Protein AF-A0A3M1PI63-F1 (afdb_monomer)

Sequence (394 aa):
MALLLRDILVPVEQSRLDPARLVAETLGIAPKMVRNAVIQRRSIDARRKPRLYYVLAVSFETDREERLLRRYKKLSRFERPASPETVRLVHTPSVVVVGMGPAGLFAALELARGGAAVTLLERGRPVEQRIGDVDRFWRGDGLDPVSNVQFGEGGAGTFSDGKLTTRINHPDIRRILQTLVDCGAPRDILIDAKPHIGSDRLRAVLIRFRRLLQSLDVDMRFESCLTGFEIQNGRVTAAVVNDRDILPCQALVLAPGHSARDTYAMLKDKGVRLEAKPFAVGLRVAHPASLVNRIQYGSAVPAVGAADYRLAWNDPDSGRGVYSFCMCPGGEIINASSEPEHLVVNGMSRRRRNAPWSNSALVVSVGPKDFGPDVLSGVAFQRRLEHLAWRLGG

pLDDT: mean 94.71, std 5.36, range [64.69, 98.88]

Foldseek 3Di:
DKKKFWFQWDWLVPPDDDQLVSVCVVQVHDSVQWAPKDWQAWEWDLPPPLTIIITTIIITDGPCVVVSVVVDVRMDHDDDQDQDDQAADPDAFEEEEEAQAPVSLVVLLSSLVNRHAYAYEFQAEQLVVLVVQAVCVQVPVDHDLSRYCQGDHNGVCQFAQAWLDDPDDDSCSQVSQVLLVVLPADPCQSHYNTDTRFNVRSSSSRVSSVVSSVVSVHRYYYSWHFQAFDDDPNFTQFTQTPNDDTGGGRYYHDPSDPVPLSVVVRCVVVVNDFAADKDKDADKDKDFQVVQCCVRNNPCDVSPAGDWDKDWDQDPVVRWIKIWARKQALWDKGFGDSDPLFTDIDIHGGPRSNHRMIMTGTIIIDGCVRQHGDRCSVVVVRRVVRNVVSVVVD

Mean predicted aligned error: 4.55 Å

Secondary structure (DSSP, 8-state):
-EEEEEEEEEETT-----HHHHHHHHHT--GGG-EEEEEEEEEEE-SSTT--EEEEEEEEE-TTHHHHHHH-TTEEE-PPPPPPPPPPPSS--EEEEE--SHHHHHHHHHHHHTT-EEEEE-SS--HHHHHHHHHHHHHTS---SSSSSSSSTTGGGTTS--B---S---THHHHHHHHHHHTT--GGGGTBSS-B--HHHHHHHHHHHHHHHHTTT-EEESS--EEEEEEETTEEEEEEETTTEEEE-SEEEE---TT-HHHHHHHHHTT-------EEEEEEEEEEHHHHHHHHHTT-HHHH-S-----EEE-TTT--EEEEEEEETT-EEEE---STT---EEEE--TT--SSEEEEEEEEEE-HHHH-SSTTHHHHHHHHHHHHHHHHH-

Radius of gyration: 24.18 Å; Cα contacts (8 Å, |Δi|>4): 817; chains: 1; bounding box: 71×44×67 Å

Nearest PDB structures (foldseek):
  3nlc-assembly1_A  TM=9.304E-01  e=1.081E-41  Vibrio parahaemolyticus
  2i0z-assembly1_A  TM=5.947E-01  e=6.802E-07  Bacillus cereus
  7xqa-assembly1_A  TM=4.150E-01  e=3.825E-07  Streptomyces luteocolor
  7xx0-assembly1_A  TM=4.176E-01  e=5.403E-07  Streptomyces luteocolor
  7xyl-assembly2_G  TM=4.038E-01  e=4.816E-07  Streptomyces luteocolor

Solvent-accessible surface area (backbone atoms only — not comparable to full-atom values): 21106 Å² total; per-residue (Å²): 114,43,30,29,42,51,74,46,76,40,57,47,82,58,87,74,87,54,50,33,54,54,50,16,65,74,69,74,48,63,46,92,54,44,38,82,45,39,72,57,31,40,41,78,45,55,84,59,70,65,52,45,27,35,37,30,27,34,34,29,30,45,97,55,53,75,66,47,49,77,72,33,88,57,42,43,80,45,77,80,80,69,77,77,80,80,65,72,55,95,58,65,52,38,32,38,30,33,21,38,18,70,66,21,50,51,50,51,48,55,40,32,74,15,46,34,48,35,37,41,26,16,46,8,33,56,53,78,59,29,50,57,42,37,55,37,32,77,74,65,75,49,82,48,71,48,27,31,47,49,39,19,49,36,17,58,54,34,68,14,32,42,71,69,72,73,92,72,93,55,74,58,56,62,57,55,50,47,53,42,34,77,22,68,38,64,73,58,49,70,22,37,71,74,20,58,50,6,23,73,49,40,55,58,23,46,59,39,43,52,51,53,39,49,77,55,68,39,45,73,40,61,67,33,34,72,64,49,67,41,71,56,97,92,35,51,48,26,41,24,31,74,81,72,48,77,44,78,21,65,40,77,46,87,32,63,62,94,78,43,58,68,52,54,49,47,39,50,76,72,66,49,92,75,73,68,71,68,49,70,50,75,45,78,47,75,45,52,26,68,58,49,19,39,75,56,39,44,86,50,34,87,64,75,53,58,42,78,78,81,52,73,49,70,39,84,86,81,70,44,54,36,33,54,39,74,62,19,31,10,20,46,80,39,83,42,39,57,52,87,76,35,42,38,77,49,50,21,12,46,64,78,22,73,41,73,27,21,33,28,33,45,28,35,74,47,39,53,92,77,45,40,84,54,60,58,22,61,56,54,46,49,51,53,53,19,30,49,48,29,67,73,70,109

Structure (mmCIF, N/CA/C/O backbone):
data_AF-A0A3M1PI63-F1
#
_entry.id   AF-A0A3M1PI63-F1
#
loop_
_atom_site.group_PDB
_atom_site.id
_atom_site.type_symbol
_atom_site.label_atom_id
_atom_site.label_alt_id
_atom_site.label_comp_id
_atom_site.label_asym_id
_atom_site.label_entity_id
_atom_site.label_seq_id
_atom_site.pdbx_PDB_ins_code
_atom_site.Cartn_x
_atom_site.Cartn_y
_atom_site.Cartn_z
_atom_site.occupancy
_atom_site.B_iso_or_equiv
_atom_site.auth_seq_id
_atom_site.auth_comp_id
_atom_site.auth_asym_id
_atom_site.auth_atom_id
_atom_site.pdbx_PDB_model_num
ATOM 1 N N . MET A 1 1 ? 37.199 4.409 -5.037 1.00 80.25 1 MET A N 1
ATOM 2 C CA . MET A 1 1 ? 35.845 4.377 -4.434 1.00 80.25 1 MET A CA 1
ATOM 3 C C . MET A 1 1 ? 34.847 3.960 -5.510 1.00 80.25 1 MET A C 1
ATOM 5 O O . MET A 1 1 ? 35.238 3.845 -6.670 1.00 80.25 1 MET A O 1
ATOM 9 N N . ALA A 1 2 ? 33.586 3.689 -5.165 1.00 92.31 2 ALA A N 1
ATOM 10 C CA . ALA A 1 2 ? 32.569 3.472 -6.192 1.00 92.31 2 ALA A CA 1
ATOM 11 C C . ALA A 1 2 ? 32.187 4.809 -6.852 1.00 92.31 2 ALA A C 1
ATOM 13 O O . ALA A 1 2 ? 32.121 5.850 -6.198 1.00 92.31 2 ALA A O 1
ATOM 14 N N . LEU A 1 3 ? 31.913 4.777 -8.150 1.00 96.06 3 LEU A N 1
ATOM 15 C CA . LEU A 1 3 ? 31.399 5.882 -8.953 1.00 96.06 3 LEU A CA 1
ATOM 16 C C . LEU A 1 3 ? 29.972 5.587 -9.382 1.00 96.06 3 LEU A C 1
ATOM 18 O O . LEU A 1 3 ? 29.599 4.426 -9.497 1.00 96.06 3 LEU A O 1
ATOM 22 N N . LEU A 1 4 ? 29.184 6.624 -9.652 1.00 96.69 4 LEU A N 1
ATOM 23 C CA . LEU A 1 4 ? 27.836 6.531 -10.197 1.00 96.69 4 LEU A CA 1
ATOM 24 C C . LEU A 1 4 ? 27.779 7.257 -11.539 1.00 96.69 4 LEU A C 1
ATOM 26 O O . LEU A 1 4 ? 27.908 8.481 -11.600 1.00 96.69 4 LEU A O 1
ATOM 30 N N . LEU A 1 5 ? 27.541 6.497 -12.605 1.00 96.44 5 LEU A N 1
ATOM 31 C CA . LEU A 1 5 ? 27.260 7.024 -13.934 1.00 96.44 5 LEU A CA 1
ATOM 32 C C . LEU A 1 5 ? 25.745 7.113 -14.130 1.00 96.44 5 LEU A C 1
ATOM 34 O O . LEU A 1 5 ? 25.041 6.108 -14.009 1.00 96.44 5 LEU A O 1
ATOM 38 N N . ARG A 1 6 ? 25.241 8.317 -14.410 1.00 95.25 6 ARG A N 1
ATOM 39 C CA . ARG A 1 6 ? 23.812 8.583 -14.640 1.00 95.25 6 ARG A CA 1
ATOM 40 C C . ARG A 1 6 ? 23.497 8.765 -16.126 1.00 95.25 6 ARG A C 1
ATOM 42 O O . ARG A 1 6 ? 24.371 9.103 -16.921 1.00 95.25 6 ARG A O 1
ATOM 49 N N . ASP A 1 7 ? 22.218 8.606 -16.458 1.00 93.25 7 ASP A N 1
ATOM 50 C CA . ASP A 1 7 ? 21.634 8.804 -17.790 1.00 93.25 7 ASP A CA 1
ATOM 51 C C . ASP A 1 7 ? 22.226 7.922 -18.899 1.00 93.25 7 ASP A C 1
ATOM 53 O O . ASP A 1 7 ? 22.370 8.367 -20.041 1.00 93.25 7 ASP A O 1
ATOM 57 N N . ILE A 1 8 ? 22.560 6.670 -18.584 1.00 94.69 8 ILE A N 1
ATOM 58 C CA . ILE A 1 8 ? 22.913 5.698 -19.622 1.00 94.69 8 ILE A CA 1
ATOM 59 C C . ILE A 1 8 ? 21.624 5.340 -20.370 1.00 94.69 8 ILE A C 1
ATOM 61 O O . ILE A 1 8 ? 20.688 4.811 -19.766 1.00 94.69 8 ILE A O 1
ATOM 65 N N . LEU A 1 9 ? 21.566 5.661 -21.663 1.00 93.50 9 LEU A N 1
ATOM 66 C CA . LEU A 1 9 ? 20.417 5.387 -22.525 1.00 93.50 9 LEU A CA 1
ATOM 67 C C . LEU A 1 9 ? 20.594 4.042 -23.223 1.00 93.50 9 LEU A C 1
ATOM 69 O O . LEU A 1 9 ? 21.561 3.852 -23.956 1.00 93.50 9 LEU A O 1
ATOM 73 N N . VAL A 1 10 ? 19.635 3.140 -23.036 1.00 92.38 10 VAL A N 1
ATOM 74 C CA . VAL A 1 10 ? 19.640 1.812 -23.661 1.00 92.38 10 VAL A CA 1
ATOM 75 C C . VAL A 1 10 ? 18.301 1.585 -24.358 1.00 92.38 10 VAL A C 1
ATOM 77 O O . VAL A 1 10 ? 17.275 1.740 -23.696 1.00 92.38 10 VAL A O 1
ATOM 80 N N . PRO A 1 11 ? 18.260 1.248 -25.661 1.00 90.94 11 PRO A N 1
ATOM 81 C CA . PRO A 1 11 ? 17.014 0.873 -26.329 1.00 90.94 11 PRO A CA 1
ATOM 82 C C . PRO A 1 11 ? 16.305 -0.260 -25.578 1.00 90.94 11 PRO A C 1
ATOM 84 O O . PRO A 1 11 ? 16.951 -1.209 -25.134 1.00 90.94 11 PRO A O 1
ATOM 87 N N . VAL A 1 12 ? 14.986 -0.167 -25.408 1.00 88.31 12 VAL A N 1
ATOM 88 C CA . VAL A 1 12 ? 14.226 -1.147 -24.603 1.00 88.31 12 VAL A CA 1
ATOM 89 C C . VAL A 1 12 ? 14.152 -2.528 -25.254 1.00 88.31 12 VAL A C 1
ATOM 91 O O . VAL A 1 12 ? 13.913 -3.519 -24.573 1.00 88.31 12 VAL A O 1
ATOM 94 N N . GLU A 1 13 ? 14.387 -2.605 -26.564 1.00 84.19 13 GLU A N 1
ATOM 95 C CA . GLU A 1 13 ? 14.456 -3.845 -27.335 1.00 84.19 13 GLU A CA 1
ATOM 96 C C . GLU A 1 13 ? 15.710 -4.667 -26.993 1.00 84.19 13 GLU A C 1
ATOM 98 O O . GLU A 1 13 ? 15.777 -5.863 -27.284 1.00 84.19 13 GLU A O 1
ATOM 103 N N . GLN A 1 14 ? 16.708 -4.050 -26.351 1.00 83.00 14 GLN A N 1
ATOM 104 C CA . GLN A 1 14 ? 17.903 -4.745 -25.900 1.00 83.00 14 GLN A CA 1
ATOM 105 C C . GLN A 1 14 ? 17.577 -5.635 -24.690 1.00 83.00 14 GLN A C 1
ATOM 107 O O . GLN A 1 14 ? 17.473 -5.180 -23.552 1.00 83.00 14 GLN A O 1
ATOM 112 N N . SER A 1 15 ? 17.467 -6.941 -24.939 1.00 64.69 15 SER A N 1
ATOM 113 C CA . SER A 1 15 ? 17.026 -7.942 -23.958 1.00 64.69 15 SER A CA 1
ATOM 114 C C . SER A 1 15 ? 17.997 -8.192 -22.797 1.00 64.69 15 SER A C 1
ATOM 116 O O . SER A 1 15 ? 17.578 -8.664 -21.740 1.00 64.69 15 SER A O 1
ATOM 118 N N . ARG A 1 16 ? 19.293 -7.885 -22.961 1.00 78.38 16 ARG A N 1
ATOM 119 C CA . ARG A 1 16 ? 20.322 -8.066 -21.924 1.00 78.38 16 ARG A CA 1
ATOM 120 C C . ARG A 1 16 ? 20.987 -6.741 -21.570 1.00 78.38 16 ARG A C 1
ATOM 122 O O . ARG A 1 16 ? 21.674 -6.132 -22.391 1.00 78.38 16 ARG A O 1
ATOM 129 N N . LEU A 1 17 ? 20.805 -6.337 -20.314 1.00 85.50 17 LEU A N 1
ATOM 130 C CA . LEU A 1 17 ? 21.472 -5.189 -19.709 1.00 85.50 17 LEU A CA 1
ATOM 131 C C . LEU A 1 17 ? 22.700 -5.684 -18.935 1.00 85.50 17 LEU A C 1
ATOM 133 O O . LEU A 1 17 ? 22.574 -6.125 -17.796 1.00 85.50 17 LEU A O 1
ATOM 137 N N . ASP A 1 18 ? 23.878 -5.630 -19.556 1.00 93.00 18 ASP A N 1
ATOM 138 C CA . ASP A 1 18 ? 25.156 -5.854 -18.871 1.00 93.00 18 ASP A CA 1
ATOM 139 C C . ASP A 1 18 ? 25.683 -4.504 -18.349 1.00 93.00 18 ASP A C 1
ATOM 141 O O . ASP A 1 18 ? 26.147 -3.681 -19.145 1.00 93.00 18 ASP A O 1
ATOM 145 N N . PRO A 1 19 ? 25.609 -4.230 -17.032 1.00 94.38 19 PRO A N 1
ATOM 146 C CA . PRO A 1 19 ? 25.984 -2.929 -16.490 1.00 94.38 19 PRO A CA 1
ATOM 147 C C . PRO A 1 19 ? 27.469 -2.605 -16.688 1.00 94.38 19 PRO A C 1
ATOM 149 O O . PRO A 1 19 ? 27.799 -1.438 -16.891 1.00 94.38 19 PRO A O 1
ATOM 152 N N . ALA A 1 20 ? 28.363 -3.600 -16.662 1.00 95.25 20 ALA A N 1
ATOM 153 C CA . ALA A 1 20 ? 29.794 -3.361 -16.827 1.00 95.25 20 ALA A CA 1
ATOM 154 C C . ALA A 1 20 ? 30.108 -2.947 -18.267 1.00 95.25 20 ALA A C 1
ATOM 156 O O . ALA A 1 20 ? 30.807 -1.957 -18.498 1.00 95.25 20 ALA A O 1
ATOM 157 N N . ARG A 1 21 ? 29.519 -3.657 -19.234 1.00 94.81 21 ARG A N 1
ATOM 158 C CA . ARG A 1 21 ? 29.643 -3.335 -20.658 1.00 94.81 21 ARG A CA 1
ATOM 159 C C . ARG A 1 21 ? 29.050 -1.967 -20.991 1.00 94.81 21 ARG A C 1
ATOM 161 O O . ARG A 1 21 ? 29.712 -1.174 -21.651 1.00 94.81 21 ARG A O 1
ATOM 168 N N . LEU A 1 22 ? 27.856 -1.664 -20.481 1.00 95.06 22 LEU A N 1
ATOM 169 C CA . LEU A 1 22 ? 27.188 -0.379 -20.710 1.00 95.06 22 LEU A CA 1
ATOM 170 C C . LEU A 1 22 ? 28.012 0.806 -20.185 1.00 95.06 22 LEU A C 1
ATOM 172 O O . LEU A 1 22 ? 28.138 1.829 -20.861 1.00 95.06 22 LEU A O 1
ATOM 176 N N . VAL A 1 23 ? 28.609 0.667 -18.997 1.00 96.06 23 VAL A N 1
ATOM 177 C CA . VAL A 1 23 ? 29.525 1.677 -18.444 1.00 96.06 23 VAL A CA 1
ATOM 178 C C . VAL A 1 23 ? 30.777 1.807 -19.312 1.00 96.06 23 VAL A C 1
ATOM 180 O O . VAL A 1 23 ? 31.176 2.925 -19.637 1.00 96.06 23 VAL A O 1
ATOM 183 N N . ALA A 1 24 ? 31.386 0.687 -19.706 1.00 95.19 24 ALA A N 1
ATOM 184 C CA . ALA A 1 24 ? 32.606 0.672 -20.508 1.00 95.19 24 ALA A CA 1
ATOM 185 C C . ALA A 1 24 ? 32.419 1.361 -21.869 1.00 95.19 24 ALA A C 1
ATOM 187 O O . ALA A 1 24 ? 33.223 2.220 -22.234 1.00 95.19 24 ALA A O 1
ATOM 188 N N . GLU A 1 25 ? 31.325 1.049 -22.569 1.00 94.12 25 GLU A N 1
ATOM 189 C CA . GLU A 1 25 ? 30.942 1.671 -23.842 1.00 94.12 25 GLU A CA 1
ATOM 190 C C . GLU A 1 25 ? 30.675 3.173 -23.670 1.00 94.12 25 GLU A C 1
ATOM 192 O O . GLU A 1 25 ? 31.210 3.984 -24.424 1.00 94.12 25 GLU A O 1
ATOM 197 N N . THR A 1 26 ? 29.931 3.566 -22.628 1.00 93.81 26 THR A N 1
ATOM 198 C CA . THR A 1 26 ? 29.605 4.981 -22.371 1.00 93.81 26 THR A CA 1
ATOM 199 C C . THR A 1 26 ? 30.845 5.818 -22.040 1.00 93.81 26 THR A C 1
ATOM 201 O O . THR A 1 26 ? 30.933 6.983 -22.426 1.00 93.81 26 THR A O 1
ATOM 204 N N . LEU A 1 27 ? 31.811 5.245 -21.316 1.00 94.00 27 LEU A N 1
ATOM 205 C CA . LEU A 1 27 ? 33.027 5.944 -20.890 1.00 94.00 27 LEU A CA 1
ATOM 206 C C . LEU A 1 27 ? 34.208 5.772 -21.858 1.00 94.00 27 LEU A C 1
ATOM 208 O O . LEU A 1 27 ? 35.242 6.424 -21.667 1.00 94.00 27 LEU A O 1
ATOM 212 N N . GLY A 1 28 ? 34.078 4.927 -22.885 1.00 93.50 28 GLY A N 1
ATOM 213 C CA . GLY A 1 28 ? 35.149 4.617 -23.832 1.00 93.50 28 GLY A CA 1
ATOM 214 C C . GLY A 1 28 ? 36.367 3.974 -23.160 1.00 93.50 28 GLY A C 1
ATOM 215 O O . GLY A 1 28 ? 37.502 4.373 -23.427 1.00 93.50 28 GLY A O 1
ATOM 216 N N . ILE A 1 29 ? 36.137 3.034 -22.239 1.00 94.12 29 ILE A N 1
ATOM 217 C CA . ILE A 1 29 ? 37.184 2.279 -21.530 1.00 94.12 29 ILE A CA 1
ATOM 218 C C . ILE A 1 29 ? 37.020 0.776 -21.763 1.00 94.12 29 ILE A C 1
ATOM 220 O O . ILE A 1 29 ? 35.964 0.311 -22.178 1.00 94.12 29 ILE A O 1
ATOM 224 N N . ALA A 1 30 ? 38.064 -0.007 -21.486 1.00 93.25 30 ALA A N 1
ATOM 225 C CA . ALA A 1 30 ? 37.981 -1.458 -21.624 1.00 93.25 30 ALA A CA 1
ATOM 226 C C . ALA A 1 30 ? 37.051 -2.064 -20.547 1.00 93.25 30 ALA A C 1
ATOM 228 O O . ALA A 1 30 ? 37.196 -1.697 -19.378 1.00 93.25 30 ALA A O 1
ATOM 229 N N . PRO A 1 31 ? 36.178 -3.042 -20.875 1.00 91.12 31 PRO A N 1
ATOM 230 C CA . PRO A 1 31 ? 35.266 -3.669 -19.907 1.00 91.12 31 PRO A CA 1
ATOM 231 C C . PRO A 1 31 ? 35.950 -4.212 -18.647 1.00 91.12 31 PRO A C 1
ATOM 233 O O . PRO A 1 31 ? 35.437 -4.041 -17.549 1.00 91.12 31 PRO A O 1
ATOM 236 N N . LYS A 1 32 ? 37.167 -4.762 -18.776 1.00 93.44 32 LYS A N 1
ATOM 237 C CA . LYS A 1 32 ? 37.982 -5.252 -17.646 1.00 93.44 32 LYS A CA 1
ATOM 238 C C . LYS A 1 32 ? 38.333 -4.189 -16.595 1.00 93.44 32 LYS A C 1
ATOM 240 O O . LYS A 1 32 ? 38.772 -4.525 -15.502 1.00 93.44 32 LYS A O 1
ATOM 245 N N . MET A 1 33 ? 38.193 -2.908 -16.936 1.00 93.69 33 MET A N 1
ATOM 246 C CA . MET A 1 33 ? 38.457 -1.786 -16.033 1.00 93.69 33 MET A CA 1
ATOM 247 C C . MET A 1 33 ? 37.228 -1.370 -15.219 1.00 93.69 33 MET A C 1
ATOM 249 O O . MET A 1 33 ? 37.335 -0.456 -14.400 1.00 93.69 33 MET A O 1
ATOM 253 N N . VAL A 1 34 ? 36.075 -1.995 -15.470 1.00 96.44 34 VAL A N 1
ATOM 254 C CA . VAL A 1 34 ? 34.822 -1.766 -14.757 1.00 96.44 34 VAL A CA 1
ATOM 255 C C . VAL A 1 34 ? 34.576 -2.964 -13.846 1.00 96.44 34 VAL A C 1
ATOM 257 O O . VAL A 1 34 ? 34.303 -4.067 -14.311 1.00 96.44 34 VAL A O 1
ATOM 260 N N . ARG A 1 35 ? 34.677 -2.748 -12.536 1.00 96.00 35 ARG A N 1
ATOM 261 C CA . ARG A 1 35 ? 34.429 -3.764 -11.504 1.00 96.00 35 ARG A CA 1
ATOM 262 C C . ARG A 1 35 ? 33.145 -3.432 -10.748 1.00 96.00 35 ARG A C 1
ATOM 264 O O . ARG A 1 35 ? 32.729 -2.276 -10.722 1.00 96.00 35 ARG A O 1
ATOM 271 N N . ASN A 1 36 ? 32.514 -4.437 -10.140 1.00 95.25 36 ASN A N 1
ATOM 272 C CA . ASN A 1 36 ? 31.363 -4.265 -9.239 1.00 95.25 36 ASN A CA 1
ATOM 273 C C . ASN A 1 36 ? 30.229 -3.386 -9.815 1.00 95.25 36 ASN A C 1
ATOM 275 O O . ASN A 1 36 ? 29.639 -2.564 -9.114 1.00 95.25 36 ASN A O 1
ATOM 279 N N . ALA A 1 37 ? 29.937 -3.542 -11.112 1.00 96.12 37 ALA A N 1
ATOM 280 C CA . ALA A 1 37 ? 28.918 -2.751 -11.790 1.00 96.12 37 ALA A CA 1
ATOM 281 C C . ALA A 1 37 ? 27.503 -3.187 -11.374 1.00 96.12 37 ALA A C 1
ATOM 283 O O . ALA A 1 37 ? 27.119 -4.341 -11.556 1.00 96.12 37 ALA A O 1
ATOM 284 N N . VAL A 1 38 ? 26.709 -2.257 -10.844 1.00 95.12 38 VAL A N 1
ATOM 285 C CA . VAL A 1 38 ? 25.356 -2.511 -10.332 1.00 95.12 38 VAL A CA 1
ATOM 286 C C . VAL A 1 38 ? 24.407 -1.419 -10.807 1.00 95.12 38 VAL A C 1
ATOM 288 O O . VAL A 1 38 ? 24.658 -0.231 -10.608 1.00 95.12 38 VAL A O 1
ATOM 291 N N . ILE A 1 39 ? 23.281 -1.811 -11.405 1.00 95.56 39 ILE A N 1
ATOM 292 C CA . ILE A 1 39 ? 22.201 -0.878 -11.744 1.00 95.56 39 ILE A CA 1
ATOM 293 C C . ILE A 1 39 ? 21.574 -0.383 -10.437 1.00 95.56 39 ILE A C 1
ATOM 295 O O . ILE A 1 39 ? 21.008 -1.164 -9.681 1.00 95.56 39 ILE A O 1
ATOM 299 N N . GLN A 1 40 ? 21.682 0.916 -10.172 1.00 94.56 40 GLN A N 1
ATOM 300 C CA . GLN A 1 40 ? 21.099 1.579 -9.003 1.00 94.56 40 GLN A CA 1
ATOM 301 C C . GLN A 1 40 ? 19.702 2.130 -9.285 1.00 94.56 40 GLN A C 1
ATOM 303 O O . GLN A 1 40 ? 18.896 2.265 -8.369 1.00 94.56 40 GLN A O 1
ATOM 308 N N . ARG A 1 41 ? 19.412 2.479 -10.543 1.00 94.69 41 ARG A N 1
ATOM 309 C CA . ARG A 1 41 ? 18.101 2.986 -10.955 1.00 94.69 41 ARG A CA 1
ATOM 310 C C . ARG A 1 41 ? 17.812 2.646 -12.412 1.00 94.69 41 ARG A C 1
ATOM 312 O O . ARG A 1 41 ? 18.713 2.741 -13.243 1.00 94.69 41 ARG A O 1
ATOM 319 N N . ARG A 1 42 ? 16.556 2.325 -12.717 1.00 94.31 42 ARG A N 1
ATOM 320 C CA . ARG A 1 42 ? 16.012 2.110 -14.060 1.00 94.31 42 ARG A CA 1
ATOM 321 C C . ARG A 1 42 ? 14.699 2.876 -14.221 1.00 94.31 42 ARG A C 1
ATOM 323 O O . ARG A 1 42 ? 13.775 2.733 -13.423 1.00 94.31 42 ARG A O 1
ATOM 330 N N . SER A 1 43 ? 14.600 3.687 -15.267 1.00 93.81 43 SER A N 1
ATOM 331 C CA . SER A 1 43 ? 13.353 4.334 -15.697 1.00 93.81 43 SER A CA 1
ATOM 332 C C . SER A 1 43 ? 13.166 4.208 -17.203 1.00 93.81 43 SER A C 1
ATOM 334 O O . SER A 1 43 ? 14.111 3.865 -17.903 1.00 93.81 43 SER A O 1
ATOM 336 N N . ILE A 1 44 ? 11.968 4.502 -17.702 1.00 91.31 44 ILE A N 1
ATOM 337 C CA . ILE A 1 44 ? 11.665 4.516 -19.137 1.00 91.31 44 ILE A CA 1
ATOM 338 C C . ILE A 1 44 ? 11.518 5.969 -19.592 1.00 91.31 44 ILE A C 1
ATOM 340 O O . ILE A 1 44 ? 10.761 6.731 -18.989 1.00 91.31 44 ILE A O 1
ATOM 344 N N . ASP A 1 45 ? 12.223 6.342 -20.658 1.00 90.69 45 ASP A N 1
ATOM 345 C CA . ASP A 1 45 ? 11.994 7.576 -21.406 1.00 90.69 45 ASP A CA 1
ATOM 346 C C . ASP A 1 45 ? 11.140 7.275 -22.641 1.00 90.69 45 ASP A C 1
ATOM 348 O O . ASP A 1 45 ? 11.592 6.630 -23.589 1.00 90.69 45 ASP A O 1
ATOM 352 N N . ALA A 1 46 ? 9.897 7.759 -22.609 1.00 87.56 46 ALA A N 1
ATOM 353 C CA . ALA A 1 46 ? 8.915 7.602 -23.679 1.00 87.56 46 ALA A CA 1
ATOM 354 C C . ALA A 1 46 ? 8.679 8.885 -24.496 1.00 87.56 46 ALA A C 1
ATOM 356 O O . ALA A 1 46 ? 7.694 8.989 -25.227 1.00 87.56 46 ALA A O 1
ATOM 357 N N . ARG A 1 47 ? 9.562 9.888 -24.380 1.00 85.62 47 ARG A N 1
ATOM 358 C CA . ARG A 1 47 ? 9.409 11.178 -25.081 1.00 85.62 47 ARG A CA 1
ATOM 359 C C . ARG A 1 47 ? 9.868 11.132 -26.540 1.00 85.62 47 ARG A C 1
ATOM 361 O O . ARG A 1 47 ? 9.438 11.963 -27.328 1.00 85.62 47 ARG A O 1
ATOM 368 N N . ARG A 1 48 ? 10.724 10.174 -26.915 1.00 81.19 48 ARG A N 1
ATOM 369 C CA . ARG A 1 48 ? 11.368 10.075 -28.244 1.00 81.19 48 ARG A CA 1
ATOM 370 C C . ARG A 1 48 ? 10.714 9.028 -29.156 1.00 81.19 48 ARG A C 1
ATOM 372 O O . ARG A 1 48 ? 11.398 8.222 -29.784 1.00 81.19 48 ARG A O 1
ATOM 379 N N . LYS A 1 49 ? 9.381 9.031 -29.212 1.00 78.31 49 LYS A N 1
ATOM 380 C CA . LYS A 1 49 ? 8.591 8.055 -29.984 1.00 78.31 49 LYS A CA 1
ATOM 381 C C . LYS A 1 49 ? 9.017 8.034 -31.467 1.00 78.31 49 LYS A C 1
ATOM 383 O O . LYS A 1 49 ? 9.317 9.097 -32.007 1.00 78.31 49 LYS A O 1
ATOM 388 N N . PRO A 1 50 ? 9.043 6.858 -32.129 1.00 76.38 50 PRO A N 1
ATOM 389 C CA . PRO A 1 50 ? 8.574 5.553 -31.645 1.00 76.38 50 PRO A CA 1
ATOM 390 C C . PRO A 1 50 ? 9.590 4.786 -30.780 1.00 76.38 50 PRO A C 1
ATOM 392 O O . PRO A 1 50 ? 9.256 3.721 -30.272 1.00 76.38 50 PRO A O 1
ATOM 395 N N . ARG A 1 51 ? 10.814 5.302 -30.602 1.00 85.44 51 ARG A N 1
ATOM 396 C CA . ARG A 1 51 ? 11.865 4.622 -29.832 1.00 85.44 51 ARG A CA 1
ATOM 397 C C . ARG A 1 51 ? 11.712 4.901 -28.340 1.00 85.44 51 ARG A C 1
ATOM 399 O O . ARG A 1 51 ? 11.552 6.049 -27.923 1.00 85.44 51 ARG A O 1
ATOM 406 N N . LEU A 1 52 ? 11.810 3.854 -27.531 1.00 89.31 52 LEU A N 1
ATOM 407 C CA . LEU A 1 52 ? 11.843 3.968 -26.077 1.00 89.31 52 LEU A CA 1
ATOM 408 C C . LEU A 1 52 ? 13.239 3.632 -25.572 1.00 89.31 52 LEU A C 1
ATOM 410 O O . LEU A 1 52 ? 13.929 2.777 -26.126 1.00 89.31 52 LEU A O 1
ATOM 414 N N . TYR A 1 53 ? 13.632 4.288 -24.488 1.00 91.38 53 TYR A N 1
ATOM 415 C CA . TYR A 1 53 ? 14.915 4.035 -23.849 1.00 91.38 53 TYR A CA 1
ATOM 416 C C . TYR A 1 53 ? 14.712 3.699 -22.381 1.00 91.38 53 TYR A C 1
ATOM 418 O O . TYR A 1 53 ? 13.984 4.394 -21.670 1.00 91.38 53 TYR A O 1
ATOM 426 N N . TYR A 1 54 ? 15.416 2.682 -21.897 1.00 92.81 54 TYR A N 1
ATOM 427 C CA . TYR A 1 54 ? 15.778 2.643 -20.495 1.00 92.81 54 TYR A CA 1
ATOM 428 C C . TYR A 1 54 ? 16.785 3.755 -20.213 1.00 92.81 54 TYR A C 1
ATOM 430 O O . TYR A 1 54 ? 17.756 3.940 -20.945 1.00 92.81 54 TYR A O 1
ATOM 438 N N . VAL A 1 55 ? 16.550 4.480 -19.128 1.00 94.94 55 VAL A N 1
ATOM 439 C CA . VAL A 1 55 ? 17.498 5.421 -18.538 1.00 94.94 55 VAL A CA 1
ATOM 440 C C . VAL A 1 55 ? 18.021 4.773 -17.267 1.00 94.94 55 VAL A C 1
ATOM 442 O O . VAL A 1 55 ? 17.254 4.551 -16.323 1.00 94.94 55 VAL A O 1
ATOM 445 N N . LEU A 1 56 ? 19.306 4.427 -17.266 1.00 95.94 56 LEU A N 1
ATOM 446 C CA . LEU A 1 56 ? 19.951 3.714 -16.170 1.00 95.94 56 LEU A CA 1
ATOM 447 C C . LEU A 1 56 ? 20.893 4.633 -15.390 1.00 95.94 56 LEU A C 1
ATOM 449 O O . LEU A 1 56 ? 21.576 5.490 -15.956 1.00 95.94 56 LEU A O 1
ATOM 453 N N . ALA A 1 57 ? 20.957 4.404 -14.082 1.00 96.12 57 ALA A N 1
ATOM 454 C CA . ALA A 1 57 ? 22.053 4.856 -13.239 1.00 96.12 57 ALA A CA 1
ATOM 455 C C . ALA A 1 57 ? 22.812 3.622 -12.748 1.00 96.12 57 ALA A C 1
ATOM 457 O O . ALA A 1 57 ? 22.194 2.719 -12.180 1.00 96.12 57 ALA A O 1
ATOM 458 N N . VAL A 1 58 ? 24.123 3.567 -12.973 1.00 96.88 58 VAL A N 1
ATOM 459 C CA . VAL A 1 58 ? 24.958 2.396 -12.671 1.00 96.88 58 VAL A CA 1
ATOM 460 C C . VAL A 1 58 ? 26.101 2.810 -11.760 1.00 96.88 58 VAL A C 1
ATOM 462 O O . VAL A 1 58 ? 26.853 3.730 -12.087 1.00 96.88 58 VAL A O 1
ATOM 465 N N . SER A 1 59 ? 26.224 2.141 -10.614 1.00 96.50 59 SER A N 1
ATOM 466 C CA . SER A 1 59 ? 27.406 2.265 -9.765 1.00 96.50 59 SER A CA 1
ATOM 467 C C . SER A 1 59 ? 28.474 1.274 -10.204 1.00 96.50 59 SER A C 1
ATOM 469 O O . SER A 1 59 ? 28.119 0.155 -10.560 1.00 96.50 59 SER A O 1
ATOM 471 N N . PHE A 1 60 ? 29.751 1.630 -10.139 1.00 96.88 60 PHE A N 1
ATOM 472 C CA . PHE A 1 60 ? 30.860 0.740 -10.493 1.00 96.88 60 PHE A CA 1
ATOM 473 C C . PHE A 1 60 ? 32.172 1.198 -9.849 1.00 96.88 60 PHE A C 1
ATOM 475 O O . PHE A 1 60 ? 32.268 2.308 -9.333 1.00 96.88 60 PHE A O 1
ATOM 482 N N . GLU A 1 61 ? 33.201 0.367 -9.920 1.00 96.44 61 GLU A N 1
ATOM 483 C CA . GLU A 1 61 ? 34.551 0.655 -9.441 1.00 96.44 61 GLU A CA 1
ATOM 484 C C . GLU A 1 61 ? 35.559 0.609 -10.589 1.00 96.44 61 GLU A C 1
ATOM 486 O O . GLU A 1 61 ? 35.415 -0.166 -11.538 1.00 96.44 61 GLU A O 1
ATOM 491 N N . THR A 1 62 ? 36.597 1.442 -10.510 1.00 94.94 62 THR A N 1
ATOM 492 C CA . THR A 1 62 ? 37.656 1.512 -11.521 1.00 94.94 62 THR A CA 1
ATOM 493 C C . THR A 1 62 ? 38.922 2.157 -10.958 1.00 94.94 62 THR A C 1
ATOM 495 O O . THR A 1 62 ? 38.843 3.037 -10.105 1.00 94.94 62 THR A O 1
ATOM 498 N N . ASP A 1 63 ? 40.087 1.784 -11.491 1.00 93.50 63 ASP A N 1
ATOM 499 C CA . ASP A 1 63 ? 41.383 2.376 -11.115 1.00 93.50 63 ASP A CA 1
ATOM 500 C C . ASP A 1 63 ? 41.633 3.749 -11.770 1.00 93.50 63 ASP A C 1
ATOM 502 O O . ASP A 1 63 ? 42.666 4.377 -11.556 1.00 93.50 63 ASP A O 1
ATOM 506 N N . ARG A 1 64 ? 40.706 4.238 -12.610 1.00 90.19 64 ARG A N 1
ATOM 507 C CA . ARG A 1 64 ? 40.825 5.529 -13.321 1.00 90.19 64 ARG A CA 1
ATOM 508 C C . ARG A 1 64 ? 39.838 6.591 -12.847 1.00 90.19 64 ARG A C 1
ATOM 510 O O . ARG A 1 64 ? 39.438 7.446 -13.636 1.00 90.19 64 ARG A O 1
ATOM 517 N N . GLU A 1 65 ? 39.472 6.539 -11.572 1.00 91.50 65 GLU A N 1
ATOM 518 C CA . GLU A 1 65 ? 38.480 7.418 -10.945 1.00 91.50 65 GLU A CA 1
ATOM 519 C C . GLU A 1 65 ? 38.712 8.907 -11.254 1.00 91.50 65 GLU A C 1
ATOM 521 O O . GLU A 1 65 ? 37.897 9.522 -11.943 1.00 91.50 65 GLU A O 1
ATOM 526 N N . GLU A 1 66 ? 39.851 9.467 -10.843 1.00 91.88 66 GLU A N 1
ATOM 527 C CA . GLU A 1 66 ? 40.150 10.901 -10.993 1.00 91.88 66 GLU A CA 1
ATOM 528 C C . GLU A 1 66 ? 40.145 11.362 -12.457 1.00 91.88 66 GLU A C 1
ATOM 530 O O . GLU A 1 66 ? 39.619 12.423 -12.804 1.00 91.88 66 GLU A O 1
ATOM 535 N N . ARG A 1 67 ? 40.684 10.532 -13.358 1.00 91.94 67 ARG A N 1
ATOM 536 C CA . ARG A 1 67 ? 40.713 10.830 -14.797 1.00 91.94 67 ARG A CA 1
ATOM 537 C C . ARG A 1 67 ? 39.303 10.878 -15.385 1.00 91.94 67 ARG A C 1
ATOM 539 O O . ARG A 1 67 ? 39.020 11.736 -16.220 1.00 91.94 67 ARG A O 1
ATOM 546 N N . LEU A 1 68 ? 38.439 9.944 -14.995 1.00 92.50 68 LEU A N 1
ATOM 547 C CA . LEU A 1 68 ? 37.076 9.859 -15.514 1.00 92.50 68 LEU A CA 1
ATOM 548 C C . LEU A 1 68 ? 36.185 10.964 -14.941 1.00 92.50 68 LEU A C 1
ATOM 550 O O . LEU A 1 68 ? 35.420 11.550 -15.704 1.00 92.50 68 LEU A O 1
ATOM 554 N N . LEU A 1 69 ? 36.334 11.305 -13.656 1.00 92.88 69 LEU A N 1
ATOM 555 C CA . LEU A 1 69 ? 35.595 12.399 -13.014 1.00 92.88 69 LEU A CA 1
ATOM 556 C C . LEU A 1 69 ? 35.870 13.754 -13.682 1.00 92.88 69 LEU A C 1
ATOM 558 O O . LEU A 1 69 ? 34.941 14.524 -13.906 1.00 92.88 69 LEU A O 1
ATOM 562 N N . ARG A 1 70 ? 37.120 14.023 -14.088 1.00 91.62 70 ARG A N 1
ATOM 563 C CA . ARG A 1 70 ? 37.468 15.248 -14.836 1.00 91.62 70 ARG A CA 1
ATOM 564 C C . ARG A 1 70 ? 36.875 15.284 -16.246 1.00 91.62 70 ARG A C 1
ATOM 566 O O . ARG A 1 70 ? 36.567 16.357 -16.755 1.00 91.62 70 ARG A O 1
ATOM 573 N N . ARG A 1 71 ? 36.739 14.122 -16.895 1.00 91.56 71 ARG A N 1
ATOM 574 C CA . ARG A 1 71 ? 36.290 14.011 -18.294 1.00 91.56 71 ARG A CA 1
ATOM 575 C C . ARG A 1 71 ? 34.766 13.982 -18.439 1.00 91.56 71 ARG A C 1
ATOM 577 O O . ARG A 1 71 ? 34.249 14.493 -19.429 1.00 91.56 71 ARG A O 1
ATOM 584 N N . TYR A 1 72 ? 34.047 13.379 -17.494 1.00 89.94 72 TYR A N 1
ATOM 585 C CA . TYR A 1 72 ? 32.622 13.074 -17.636 1.00 89.94 72 TYR A CA 1
ATOM 586 C C . TYR A 1 72 ? 31.768 13.761 -16.568 1.00 89.94 72 TYR A C 1
ATOM 588 O O . TYR A 1 72 ? 31.664 13.294 -15.441 1.00 89.94 72 TYR A O 1
ATOM 596 N N . LYS A 1 73 ? 31.042 14.817 -16.962 1.00 86.62 73 LYS A N 1
ATOM 597 C CA . LYS A 1 73 ? 30.174 15.605 -16.060 1.00 86.62 73 LYS A CA 1
ATOM 598 C C . LYS A 1 73 ? 29.023 14.817 -15.414 1.00 86.62 73 LYS A C 1
ATOM 600 O O . LYS A 1 73 ? 28.506 15.229 -14.385 1.00 86.62 73 LYS A O 1
ATOM 605 N N . LYS A 1 74 ? 28.588 13.708 -16.025 1.00 87.81 74 LYS A N 1
ATOM 606 C CA . LYS A 1 74 ? 27.495 12.851 -15.516 1.00 87.81 74 LYS A CA 1
ATOM 607 C C . LYS A 1 74 ? 27.957 11.781 -14.522 1.00 87.81 74 LYS A C 1
ATOM 609 O O . LYS A 1 74 ? 27.139 10.992 -14.043 1.00 87.81 74 LYS A O 1
ATOM 614 N N . LEU A 1 75 ? 29.258 11.731 -14.253 1.00 94.50 75 LEU A N 1
ATOM 615 C CA . LEU A 1 75 ? 29.882 10.818 -13.314 1.00 94.50 75 LEU A CA 1
ATOM 616 C C . LEU A 1 75 ? 30.042 11.526 -11.967 1.00 94.50 75 LEU A C 1
ATOM 618 O O . LEU A 1 75 ? 30.514 12.657 -11.913 1.00 94.50 75 LEU A O 1
ATOM 622 N N . SER A 1 76 ? 29.665 10.868 -10.877 1.00 94.62 76 SER A N 1
ATOM 623 C CA . SER A 1 76 ? 29.946 11.346 -9.520 1.00 94.62 76 SER A CA 1
ATOM 624 C C . SER A 1 76 ? 30.518 10.219 -8.675 1.00 94.62 76 SER A C 1
ATOM 626 O O . SER A 1 76 ? 30.366 9.050 -9.027 1.00 94.62 76 SER A O 1
ATOM 628 N N . ARG A 1 77 ? 31.119 10.540 -7.528 1.00 94.12 77 ARG A N 1
ATOM 629 C CA . ARG A 1 77 ? 31.356 9.519 -6.501 1.00 94.12 77 ARG A CA 1
ATOM 630 C C . ARG A 1 77 ? 30.014 8.946 -6.036 1.00 94.12 77 ARG A C 1
ATOM 632 O O . ARG A 1 77 ? 28.994 9.645 -6.045 1.00 94.12 77 ARG A O 1
ATOM 639 N N . PHE A 1 78 ? 29.998 7.652 -5.740 1.00 91.81 78 PHE A N 1
ATOM 640 C CA . PHE A 1 78 ? 28.832 6.943 -5.234 1.00 91.81 78 PHE A CA 1
ATOM 641 C C . PHE A 1 78 ? 29.024 6.653 -3.755 1.00 91.81 78 PHE A C 1
ATOM 643 O O . PHE A 1 78 ? 29.866 5.840 -3.375 1.00 91.81 78 PHE A O 1
ATOM 650 N N . GLU A 1 79 ? 28.195 7.285 -2.939 1.00 86.12 79 GLU A N 1
ATOM 651 C CA . GLU A 1 79 ? 28.083 6.967 -1.525 1.00 86.12 79 GLU A CA 1
ATOM 652 C C . GLU A 1 79 ? 26.861 6.083 -1.332 1.00 86.12 79 GLU A C 1
ATOM 654 O O . GLU A 1 79 ? 25.738 6.432 -1.714 1.00 86.12 79 GLU A O 1
ATOM 659 N N . ARG A 1 80 ? 27.084 4.895 -0.768 1.00 79.75 80 ARG A N 1
ATOM 660 C CA . ARG A 1 80 ? 25.981 4.021 -0.392 1.00 79.75 80 ARG A CA 1
ATOM 661 C C . ARG A 1 80 ? 25.259 4.690 0.780 1.00 79.75 80 ARG A C 1
ATOM 663 O O . ARG A 1 80 ? 25.921 4.956 1.781 1.00 79.75 80 ARG A O 1
ATOM 670 N N . PRO A 1 81 ? 23.939 4.937 0.693 1.00 75.00 81 PRO A N 1
ATOM 671 C CA . PRO A 1 81 ? 23.205 5.504 1.814 1.00 75.00 81 PRO A CA 1
ATOM 672 C C . PRO A 1 81 ? 23.429 4.648 3.058 1.00 75.00 81 PRO A C 1
ATOM 674 O O . PRO A 1 81 ? 23.271 3.421 2.989 1.00 75.00 81 PRO A O 1
ATOM 677 N N . ALA A 1 82 ? 23.812 5.286 4.165 1.00 76.50 82 ALA A N 1
ATOM 678 C CA . ALA A 1 82 ? 23.889 4.611 5.448 1.00 76.50 82 ALA A CA 1
ATOM 679 C C . ALA A 1 82 ? 22.517 4.006 5.768 1.00 76.50 82 ALA A C 1
ATOM 681 O O . ALA A 1 82 ? 21.477 4.620 5.512 1.00 76.50 82 ALA A O 1
ATOM 682 N N . SER A 1 83 ? 22.514 2.776 6.277 1.00 76.00 83 SER A N 1
ATOM 683 C CA . SER A 1 83 ? 21.276 2.209 6.803 1.00 76.00 83 SER A CA 1
ATOM 684 C C . SER A 1 83 ? 20.978 2.919 8.119 1.00 76.00 83 SER A C 1
ATOM 686 O O . SER A 1 83 ? 21.896 3.025 8.932 1.00 76.00 83 SER A O 1
ATOM 688 N N . PRO A 1 84 ? 19.752 3.421 8.331 1.00 80.50 84 PRO A N 1
ATOM 689 C CA . PRO A 1 84 ? 19.392 4.034 9.601 1.00 80.50 84 PRO A CA 1
ATOM 690 C C . PRO A 1 84 ? 19.652 3.065 10.749 1.00 80.50 84 PRO A C 1
ATOM 692 O O . PRO A 1 84 ? 19.345 1.872 10.643 1.00 80.50 84 PRO A O 1
ATOM 695 N N . GLU A 1 85 ? 20.259 3.575 11.817 1.00 84.06 85 GLU A N 1
ATOM 696 C CA . GLU A 1 85 ? 20.533 2.772 13.000 1.00 84.06 85 GLU A CA 1
ATOM 697 C C . GLU A 1 85 ? 19.223 2.336 13.654 1.00 84.06 85 GLU A C 1
ATOM 699 O O . GLU A 1 85 ? 18.235 3.071 13.696 1.00 84.06 85 GLU A O 1
ATOM 704 N N . THR A 1 86 ? 19.215 1.106 14.159 1.00 84.00 86 THR A N 1
ATOM 705 C CA . THR A 1 86 ? 18.101 0.622 14.972 1.00 84.00 86 THR A CA 1
ATOM 706 C C . THR A 1 86 ? 18.272 1.171 16.379 1.00 84.00 86 THR A C 1
ATOM 708 O O . THR A 1 86 ? 19.266 0.874 17.041 1.00 84.00 86 THR A O 1
ATOM 711 N N . VAL A 1 87 ? 17.297 1.950 16.843 1.00 87.94 87 VAL A N 1
ATOM 712 C CA . VAL A 1 87 ? 17.269 2.440 18.224 1.00 87.94 87 VAL A CA 1
ATOM 713 C C . VAL A 1 87 ? 17.051 1.250 19.156 1.00 87.94 87 VAL A C 1
ATOM 715 O O . VAL A 1 87 ? 16.030 0.574 19.053 1.00 87.94 87 VAL A O 1
ATOM 718 N N . ARG A 1 88 ? 17.998 0.991 20.064 1.00 92.75 88 ARG A N 1
ATOM 719 C CA . ARG A 1 88 ? 17.837 -0.022 21.115 1.00 92.75 88 ARG A CA 1
ATOM 720 C C . ARG A 1 88 ? 17.269 0.605 22.378 1.00 92.75 88 ARG A C 1
ATOM 722 O O . ARG A 1 88 ? 17.778 1.616 22.858 1.00 92.75 88 ARG A O 1
ATOM 729 N N . LEU A 1 89 ? 16.219 -0.005 22.908 1.00 90.75 89 LEU A N 1
ATOM 730 C CA . LEU A 1 89 ? 15.576 0.423 24.139 1.00 90.75 89 LEU A CA 1
ATOM 731 C C . LEU A 1 89 ? 16.360 -0.101 25.348 1.00 90.75 89 LEU A C 1
ATOM 733 O O . LEU A 1 89 ? 16.862 -1.222 25.342 1.00 90.75 89 LEU A O 1
ATOM 737 N N . VAL A 1 90 ? 16.463 0.726 26.391 1.00 88.94 90 VAL A N 1
ATOM 738 C CA . VAL A 1 90 ? 17.126 0.363 27.660 1.00 88.94 90 VAL A CA 1
ATOM 739 C C . VAL A 1 90 ? 16.273 -0.616 28.475 1.00 88.94 90 VAL A C 1
ATOM 741 O O . VAL A 1 90 ? 16.799 -1.453 29.199 1.00 88.94 90 VAL A O 1
ATOM 744 N N . HIS A 1 91 ? 14.952 -0.511 28.337 1.00 91.00 91 HIS A N 1
ATOM 745 C CA . HIS A 1 91 ? 13.962 -1.373 28.976 1.00 91.00 91 HIS A CA 1
ATOM 746 C C . HIS A 1 91 ? 13.114 -2.044 27.893 1.00 91.00 91 HIS A C 1
ATOM 748 O O . HIS A 1 91 ? 13.086 -1.571 26.757 1.00 91.00 91 HIS A O 1
ATOM 754 N N . THR A 1 92 ? 12.381 -3.094 28.255 1.00 93.75 92 THR A N 1
ATOM 755 C CA . THR A 1 92 ? 11.476 -3.824 27.353 1.00 93.75 92 THR A CA 1
ATOM 756 C C . THR A 1 92 ? 10.035 -3.380 27.617 1.00 93.75 92 THR A C 1
ATOM 758 O O . THR A 1 92 ? 9.350 -4.005 28.429 1.00 93.75 92 THR A O 1
ATOM 761 N N . PRO A 1 93 ? 9.552 -2.276 27.014 1.00 95.31 93 PRO A N 1
ATOM 762 C CA . PRO A 1 93 ? 8.172 -1.860 27.206 1.00 95.31 93 PRO A CA 1
ATOM 763 C C . PRO A 1 93 ? 7.213 -2.835 26.524 1.00 95.31 93 PRO A C 1
ATOM 765 O O . PRO A 1 93 ? 7.512 -3.350 25.443 1.00 95.31 93 PRO A O 1
ATOM 768 N N . SER A 1 94 ? 6.041 -3.038 27.123 1.00 97.50 94 SER A N 1
ATOM 769 C CA . SER A 1 94 ? 4.929 -3.732 26.473 1.00 97.50 94 SER A CA 1
ATOM 770 C C . SER A 1 94 ? 4.177 -2.764 25.562 1.00 97.50 94 SER A C 1
ATOM 772 O O . SER A 1 94 ? 3.640 -1.745 26.010 1.00 97.50 94 SER A O 1
ATOM 774 N N . VAL A 1 95 ? 4.156 -3.060 24.264 1.00 98.38 95 VAL A N 1
ATOM 775 C CA . VAL A 1 95 ? 3.559 -2.197 23.242 1.00 98.38 95 VAL A CA 1
ATOM 776 C C . VAL A 1 95 ? 2.527 -2.980 22.450 1.00 98.38 95 VAL A C 1
ATOM 778 O O . VAL A 1 95 ? 2.822 -4.036 21.896 1.00 98.38 95 VAL A O 1
ATOM 781 N N . VAL A 1 96 ? 1.322 -2.427 22.350 1.00 98.81 96 VAL A N 1
ATOM 782 C CA . VAL A 1 96 ? 0.279 -2.963 21.476 1.00 98.81 96 VAL A CA 1
ATOM 783 C C . VAL A 1 96 ? 0.273 -2.167 20.178 1.00 98.81 96 VAL A C 1
ATOM 785 O O . VAL A 1 96 ? 0.195 -0.939 20.184 1.00 98.81 96 VAL A O 1
ATOM 788 N N . VAL A 1 97 ? 0.348 -2.860 19.048 1.00 98.88 97 VAL A N 1
ATOM 789 C CA . VAL A 1 97 ? 0.218 -2.282 17.708 1.00 98.88 97 VAL A CA 1
ATOM 790 C C . VAL A 1 97 ? -1.107 -2.747 17.117 1.00 98.88 97 VAL A C 1
ATOM 792 O O . VAL A 1 97 ? -1.390 -3.941 17.090 1.00 98.88 97 VAL A O 1
ATOM 795 N N . VAL A 1 98 ? -1.931 -1.814 16.646 1.00 98.81 98 VAL A N 1
ATOM 796 C CA . VAL A 1 98 ? -3.287 -2.094 16.154 1.00 98.81 98 VAL A CA 1
ATOM 797 C C . VAL A 1 98 ? -3.348 -1.917 14.643 1.00 98.81 98 VAL A C 1
ATOM 799 O O . VAL A 1 98 ? -3.198 -0.803 14.144 1.00 98.81 98 VAL A O 1
ATOM 802 N N . GLY A 1 99 ? -3.622 -3.012 13.938 1.00 98.62 99 GLY A N 1
ATOM 803 C CA . GLY A 1 99 ? -3.740 -3.114 12.486 1.00 98.62 99 GLY A CA 1
ATOM 804 C C . GLY A 1 99 ? -2.496 -3.724 11.840 1.00 98.62 99 GLY A C 1
ATOM 805 O O . GLY A 1 99 ? -1.390 -3.210 11.985 1.00 98.62 99 GLY A O 1
ATOM 806 N N . MET A 1 100 ? -2.673 -4.774 11.037 1.00 98.38 100 MET A N 1
ATOM 807 C CA . MET A 1 100 ? -1.609 -5.446 10.273 1.00 98.38 100 MET A CA 1
ATOM 808 C C . MET A 1 100 ? -1.503 -4.929 8.829 1.00 98.38 100 MET A C 1
ATOM 810 O O . MET A 1 100 ? -1.133 -5.659 7.908 1.00 98.38 100 MET A O 1
ATOM 814 N N . GLY A 1 101 ? -1.809 -3.647 8.610 1.00 98.38 101 GLY A N 1
ATOM 815 C CA . GLY A 1 101 ? -1.457 -2.939 7.377 1.00 98.38 101 GLY A CA 1
ATOM 816 C C . GLY A 1 101 ? 0.043 -2.612 7.296 1.00 98.38 101 GLY A C 1
ATOM 817 O O . GLY A 1 101 ? 0.780 -2.844 8.254 1.00 98.38 101 GLY A O 1
ATOM 818 N N . PRO A 1 102 ? 0.526 -1.998 6.196 1.00 97.94 102 PRO A N 1
ATOM 819 C CA . PRO A 1 102 ? 1.946 -1.672 6.040 1.00 97.94 102 PRO A CA 1
ATOM 820 C C . PRO A 1 102 ? 2.529 -0.861 7.205 1.00 97.94 102 PRO A C 1
ATOM 822 O O . PRO A 1 102 ? 3.639 -1.139 7.645 1.00 97.94 102 PRO A O 1
ATOM 825 N N . ALA A 1 103 ? 1.776 0.108 7.736 1.00 98.19 103 ALA A N 1
ATOM 826 C CA . ALA A 1 103 ? 2.225 0.917 8.867 1.00 98.19 103 ALA A CA 1
ATOM 827 C C . ALA A 1 103 ? 2.417 0.079 10.143 1.00 98.19 103 ALA A C 1
ATOM 829 O O . ALA A 1 103 ? 3.467 0.176 10.770 1.00 98.19 103 ALA A O 1
ATOM 830 N N . GLY A 1 104 ? 1.450 -0.771 10.499 1.00 98.69 104 GLY A N 1
ATOM 831 C CA . GLY A 1 104 ? 1.545 -1.608 11.695 1.00 98.69 104 GLY A CA 1
ATOM 832 C C . GLY A 1 104 ? 2.580 -2.725 11.572 1.00 98.69 104 GLY A C 1
ATOM 833 O O . GLY A 1 104 ? 3.325 -2.957 12.517 1.00 98.69 104 GLY A O 1
ATOM 834 N N . LEU A 1 105 ? 2.720 -3.343 10.391 1.00 98.69 105 LEU A N 1
ATOM 835 C CA . LEU A 1 105 ? 3.757 -4.352 10.133 1.00 98.69 105 LEU A CA 1
ATOM 836 C C . LEU A 1 105 ? 5.168 -3.787 10.341 1.00 98.69 105 LEU A C 1
ATOM 838 O O . LEU A 1 105 ? 5.989 -4.401 11.021 1.00 98.69 105 LEU A O 1
ATOM 842 N N . PHE A 1 106 ? 5.452 -2.606 9.784 1.00 98.19 106 PHE A N 1
ATOM 843 C CA . PHE A 1 106 ? 6.754 -1.965 9.967 1.00 98.19 106 PHE A CA 1
ATOM 844 C C . PHE A 1 106 ? 6.930 -1.372 11.370 1.00 98.19 106 PHE A C 1
ATOM 846 O O . PHE A 1 106 ? 8.036 -1.431 11.897 1.00 98.19 106 PHE A O 1
ATOM 853 N N . ALA A 1 107 ? 5.871 -0.862 12.008 1.00 98.12 107 ALA A N 1
ATOM 854 C CA . ALA A 1 107 ? 5.944 -0.419 13.400 1.00 98.12 107 ALA A CA 1
ATOM 855 C C . ALA A 1 107 ? 6.302 -1.581 14.338 1.00 98.12 107 ALA A C 1
ATOM 857 O O . ALA A 1 107 ? 7.236 -1.458 15.126 1.00 98.12 107 ALA A O 1
ATOM 858 N N . ALA A 1 108 ? 5.621 -2.723 14.208 1.00 98.62 108 ALA A N 1
ATOM 859 C CA . ALA A 1 108 ? 5.913 -3.923 14.986 1.00 98.62 108 ALA A CA 1
ATOM 860 C C . ALA A 1 108 ? 7.339 -4.434 14.736 1.00 98.62 108 ALA A C 1
ATOM 862 O O . ALA A 1 108 ? 8.043 -4.753 15.690 1.00 98.62 108 ALA A O 1
ATOM 863 N N . LEU A 1 109 ? 7.790 -4.446 13.475 1.00 98.25 109 LEU A N 1
ATOM 864 C CA . LEU A 1 109 ? 9.149 -4.859 13.119 1.00 98.25 109 LEU A CA 1
ATOM 865 C C . LEU A 1 109 ? 10.211 -4.001 13.816 1.00 98.25 109 LEU A C 1
ATOM 867 O O . LEU A 1 109 ? 11.156 -4.535 14.393 1.00 98.25 109 LEU A O 1
ATOM 871 N N . GLU A 1 110 ? 10.076 -2.678 13.747 1.00 96.44 110 GLU A N 1
ATOM 872 C CA . GLU A 1 110 ? 11.075 -1.765 14.305 1.00 96.44 110 GLU A CA 1
ATOM 873 C C . GLU A 1 110 ? 11.025 -1.728 15.839 1.00 96.44 110 GLU A C 1
ATOM 875 O O . GLU A 1 110 ? 12.077 -1.700 16.475 1.00 96.44 110 GLU A O 1
ATOM 880 N N . LEU A 1 111 ? 9.836 -1.823 16.446 1.00 97.50 111 LEU A N 1
ATOM 881 C CA . LEU A 1 111 ? 9.684 -1.950 17.899 1.00 97.50 111 LEU A CA 1
ATOM 882 C C . LEU A 1 111 ? 10.312 -3.244 18.431 1.00 97.50 111 LEU A C 1
ATOM 884 O O . LEU A 1 111 ? 11.076 -3.198 19.396 1.00 97.50 111 LEU A O 1
ATOM 888 N N . ALA A 1 112 ? 10.050 -4.380 17.779 1.00 97.62 112 ALA A N 1
ATOM 889 C CA . ALA A 1 112 ? 10.616 -5.669 18.170 1.00 97.62 112 ALA A CA 1
ATOM 890 C C . ALA A 1 112 ? 12.146 -5.680 18.014 1.00 97.62 112 ALA A C 1
ATOM 892 O O . ALA A 1 112 ? 12.867 -6.071 18.928 1.00 97.62 112 ALA A O 1
ATOM 893 N N . ARG A 1 113 ? 12.674 -5.144 16.902 1.00 96.06 113 ARG A N 1
ATOM 894 C CA . ARG A 1 113 ? 14.127 -4.960 16.708 1.00 96.06 113 ARG A CA 1
ATOM 895 C C . ARG A 1 113 ? 14.760 -4.046 17.757 1.00 96.06 113 ARG A C 1
ATOM 897 O O . ARG A 1 113 ? 15.915 -4.258 18.128 1.00 96.06 113 ARG A O 1
ATOM 904 N N . GLY A 1 114 ? 14.017 -3.042 18.218 1.00 96.00 114 GLY A N 1
ATOM 905 C CA . GLY A 1 114 ? 14.424 -2.152 19.301 1.00 96.00 114 GLY A CA 1
ATOM 906 C C . GLY A 1 114 ? 14.385 -2.794 20.690 1.00 96.00 114 GLY A C 1
ATOM 907 O O . GLY A 1 114 ? 14.942 -2.216 21.620 1.00 96.00 114 GLY A O 1
ATOM 908 N N . GLY A 1 115 ? 13.794 -3.986 20.834 1.00 96.69 115 GLY A N 1
ATOM 909 C CA . GLY A 1 115 ? 13.717 -4.736 22.090 1.00 96.69 115 GLY A CA 1
ATOM 910 C C . GLY A 1 115 ? 12.430 -4.522 22.893 1.00 96.69 115 GLY A C 1
ATOM 911 O O . GLY A 1 115 ? 12.429 -4.792 24.092 1.00 96.69 115 GLY A O 1
ATOM 912 N N . ALA A 1 116 ? 11.353 -4.021 22.278 1.00 97.75 116 ALA A N 1
ATOM 913 C CA . ALA A 1 116 ? 10.031 -3.957 22.908 1.00 97.75 116 ALA A CA 1
ATOM 914 C C . ALA A 1 116 ? 9.322 -5.323 22.869 1.00 97.75 116 ALA A C 1
ATOM 916 O O . ALA A 1 116 ? 9.469 -6.071 21.903 1.00 97.75 116 ALA A O 1
ATOM 917 N N . ALA A 1 117 ? 8.491 -5.609 23.874 1.00 98.31 117 ALA A N 1
ATOM 918 C CA . ALA A 1 117 ? 7.563 -6.738 23.841 1.00 98.31 117 ALA A CA 1
ATOM 919 C C . ALA A 1 117 ? 6.301 -6.311 23.078 1.00 98.31 117 ALA A C 1
ATOM 921 O O . ALA A 1 117 ? 5.523 -5.490 23.571 1.00 98.31 117 ALA A O 1
ATOM 922 N N . VAL A 1 118 ? 6.128 -6.813 21.854 1.00 98.81 118 VAL A N 1
ATOM 923 C CA . VAL A 1 118 ? 5.087 -6.336 20.935 1.00 98.81 118 VAL A CA 1
ATOM 924 C C . VAL A 1 118 ? 3.946 -7.341 20.826 1.00 98.81 118 VAL A C 1
ATOM 926 O O . VAL A 1 118 ? 4.166 -8.481 20.422 1.00 98.81 118 VAL A O 1
ATOM 929 N N . THR A 1 119 ? 2.719 -6.878 21.069 1.00 98.88 119 THR A N 1
ATOM 930 C CA . THR A 1 119 ? 1.502 -7.567 20.624 1.00 98.88 119 THR A CA 1
ATOM 931 C C . THR A 1 119 ? 0.913 -6.824 19.427 1.00 98.88 119 THR A C 1
ATOM 933 O O . THR A 1 119 ? 0.589 -5.641 19.513 1.00 98.88 119 THR A O 1
ATOM 936 N N . LEU A 1 120 ? 0.768 -7.506 18.296 1.00 98.88 120 LEU A N 1
ATOM 937 C CA . LEU A 1 120 ? 0.221 -6.973 17.054 1.00 98.88 120 LEU A CA 1
ATOM 938 C C . LEU A 1 120 ? -1.187 -7.535 16.825 1.00 98.88 120 LEU A C 1
ATOM 940 O O . LEU A 1 120 ? -1.361 -8.731 16.594 1.00 98.88 120 LEU A O 1
ATOM 944 N N . LEU A 1 121 ? -2.184 -6.657 16.872 1.00 98.88 121 LEU A N 1
ATOM 945 C CA . LEU A 1 121 ? -3.598 -6.992 16.721 1.00 98.88 121 LEU A CA 1
ATOM 946 C C . LEU A 1 121 ? -4.075 -6.717 15.292 1.00 98.88 121 LEU A C 1
ATOM 948 O O . LEU A 1 121 ? -3.770 -5.672 14.718 1.00 98.88 121 LEU A O 1
ATOM 952 N N . GLU A 1 122 ? -4.875 -7.617 14.734 1.00 98.81 122 GLU A N 1
ATOM 953 C CA . GLU A 1 122 ? -5.596 -7.429 13.476 1.00 98.81 122 GLU A CA 1
ATOM 954 C C . GLU A 1 122 ? -7.052 -7.833 13.656 1.00 98.81 122 GLU A C 1
ATOM 956 O O . GLU A 1 122 ? -7.343 -8.933 14.120 1.00 98.81 122 GLU A O 1
ATOM 961 N N . ARG A 1 123 ? -7.973 -6.951 13.251 1.00 98.62 123 ARG A N 1
ATOM 962 C CA . ARG A 1 123 ? -9.408 -7.233 13.344 1.00 98.62 123 ARG A CA 1
ATOM 963 C C . ARG A 1 123 ? -9.845 -8.314 12.364 1.00 98.62 123 ARG A C 1
ATOM 965 O O . ARG A 1 123 ? -10.790 -9.025 12.658 1.00 98.62 123 ARG A O 1
ATOM 972 N N . GLY A 1 124 ? -9.200 -8.406 11.204 1.00 98.50 124 GLY A N 1
ATOM 973 C CA . GLY A 1 124 ? -9.517 -9.404 10.196 1.00 98.50 124 GLY A CA 1
ATOM 974 C C . GLY A 1 124 ? -8.685 -10.674 10.309 1.00 98.50 124 GLY A C 1
ATOM 975 O O . GLY A 1 124 ? -8.009 -10.936 11.305 1.00 98.50 124 GLY A O 1
ATOM 976 N N . ARG A 1 125 ? -8.742 -11.476 9.245 1.00 98.62 125 ARG A N 1
ATOM 977 C CA . ARG A 1 125 ? -8.160 -12.821 9.200 1.00 98.62 125 ARG A CA 1
ATOM 978 C C . ARG A 1 125 ? -6.760 -12.863 8.569 1.00 98.62 125 ARG A C 1
ATOM 980 O O . ARG A 1 125 ? -6.390 -11.940 7.827 1.00 98.62 125 ARG A O 1
ATOM 987 N N . PRO A 1 126 ? -5.999 -13.951 8.808 1.00 98.50 126 PRO A N 1
ATOM 988 C CA . PRO A 1 126 ? -4.798 -14.286 8.045 1.00 98.50 126 PRO A CA 1
ATOM 989 C C . PRO A 1 126 ? -5.045 -14.252 6.535 1.00 98.50 126 PRO A C 1
ATOM 991 O O . PRO A 1 126 ? -6.139 -14.587 6.068 1.00 98.50 126 PRO A O 1
ATOM 994 N N . VAL A 1 127 ? -4.027 -13.884 5.754 1.00 98.12 127 VAL A N 1
ATOM 995 C CA . VAL A 1 127 ? -4.167 -13.645 4.311 1.00 98.12 127 VAL A CA 1
ATOM 996 C C . VAL A 1 127 ? -4.682 -14.875 3.565 1.00 98.12 127 VAL A C 1
ATOM 998 O O . VAL A 1 127 ? -5.440 -14.734 2.609 1.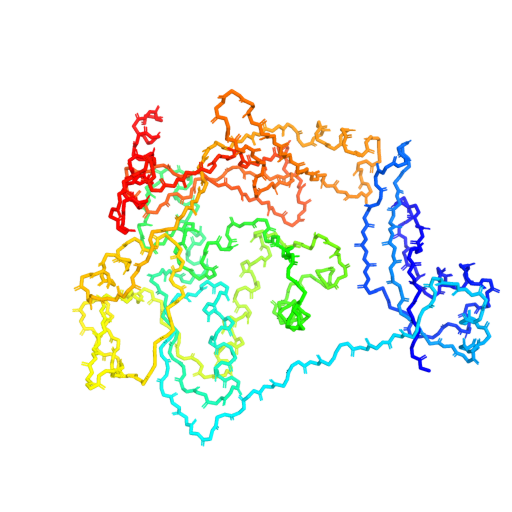00 98.12 127 VAL A O 1
ATOM 1001 N N . GLU A 1 128 ? -4.326 -16.077 4.013 1.00 97.12 128 GLU A N 1
ATOM 1002 C CA . GLU A 1 128 ? -4.763 -17.333 3.406 1.00 97.12 128 GLU A CA 1
ATOM 1003 C C . GLU A 1 128 ? -6.285 -17.514 3.463 1.00 97.12 128 GLU A C 1
ATOM 1005 O O . GLU A 1 128 ? -6.893 -17.882 2.459 1.00 97.12 128 GLU A O 1
ATOM 1010 N N . GLN A 1 129 ? -6.905 -17.203 4.604 1.00 98.19 129 GLN A N 1
ATOM 1011 C CA . GLN A 1 129 ? -8.360 -17.279 4.782 1.00 98.19 129 GLN A CA 1
ATOM 1012 C C . GLN A 1 129 ? -9.052 -16.082 4.123 1.00 98.19 129 GLN A C 1
ATOM 1014 O O . GLN A 1 129 ? -10.016 -16.241 3.374 1.00 98.19 129 GLN A O 1
ATOM 1019 N N . ARG A 1 130 ? -8.477 -14.888 4.311 1.00 98.25 130 ARG A N 1
ATOM 1020 C CA . ARG A 1 130 ? -8.972 -13.621 3.763 1.00 98.25 130 ARG A CA 1
ATOM 1021 C C . ARG A 1 130 ? -9.136 -13.646 2.245 1.00 98.25 130 ARG A C 1
ATOM 1023 O O . ARG A 1 130 ? -10.079 -13.058 1.725 1.00 98.25 130 ARG A O 1
ATOM 1030 N N . ILE A 1 131 ? -8.233 -14.312 1.517 1.00 97.38 131 ILE A N 1
ATOM 1031 C CA . ILE A 1 131 ? -8.367 -14.491 0.061 1.00 97.38 131 ILE A CA 1
ATOM 1032 C C . ILE A 1 131 ? -9.679 -15.206 -0.270 1.00 97.38 131 ILE A C 1
ATOM 1034 O O . ILE A 1 131 ? -10.414 -14.740 -1.134 1.00 97.38 131 ILE A O 1
ATOM 1038 N N . GLY A 1 132 ? -9.988 -16.298 0.434 1.00 97.69 132 GLY A N 1
ATOM 1039 C CA . GLY A 1 132 ? -11.224 -17.046 0.227 1.00 97.69 132 GLY A CA 1
ATOM 1040 C C . GLY A 1 132 ? -12.468 -16.209 0.521 1.00 97.69 132 GLY A C 1
ATOM 1041 O O . GLY A 1 132 ? -13.439 -16.293 -0.226 1.00 97.69 132 GLY A O 1
ATOM 1042 N N . ASP A 1 133 ? -12.425 -15.387 1.569 1.00 98.19 133 ASP A N 1
ATOM 1043 C CA . ASP A 1 133 ? -13.530 -14.501 1.957 1.00 98.19 133 ASP A CA 1
ATOM 1044 C C . ASP A 1 133 ? -13.790 -13.420 0.899 1.00 98.19 133 ASP A C 1
ATOM 1046 O O . ASP A 1 133 ? -14.922 -13.233 0.456 1.00 98.19 133 ASP A O 1
ATOM 1050 N N . VAL A 1 134 ? -12.728 -12.764 0.422 1.00 97.94 134 VAL A N 1
ATOM 1051 C CA . VAL A 1 134 ? -12.818 -11.740 -0.628 1.00 97.94 134 VAL A CA 1
ATOM 1052 C C . VAL A 1 134 ? -13.264 -12.336 -1.962 1.00 97.94 134 VAL A C 1
ATOM 1054 O O . VAL A 1 134 ? -14.101 -11.749 -2.645 1.00 97.94 134 VAL A O 1
ATOM 1057 N N . ASP A 1 135 ? -12.759 -13.515 -2.326 1.00 97.31 135 ASP A N 1
ATOM 1058 C CA . ASP A 1 135 ? -13.156 -14.187 -3.562 1.00 97.31 135 ASP A CA 1
ATOM 1059 C C . ASP A 1 135 ? -14.634 -14.624 -3.522 1.00 97.31 135 ASP A C 1
ATOM 1061 O O . ASP A 1 135 ? -15.313 -14.560 -4.546 1.00 97.31 135 ASP A O 1
ATOM 1065 N N . ARG A 1 136 ? -15.151 -15.050 -2.357 1.00 97.38 136 ARG A N 1
ATOM 1066 C CA . ARG A 1 136 ? -16.586 -15.327 -2.143 1.00 97.38 136 ARG A CA 1
ATOM 1067 C C . ARG A 1 136 ? -17.424 -14.057 -2.283 1.00 97.38 136 ARG A C 1
ATOM 1069 O O . ARG A 1 136 ? -18.383 -14.041 -3.052 1.00 97.38 136 ARG A O 1
ATOM 1076 N N . PHE A 1 137 ? -17.001 -12.967 -1.645 1.00 97.56 137 PHE A N 1
ATOM 1077 C CA . PHE A 1 137 ? -17.662 -11.669 -1.779 1.00 97.56 137 PHE A CA 1
ATOM 1078 C C . PHE A 1 137 ? -17.742 -11.205 -3.240 1.00 97.56 137 PHE A C 1
ATOM 1080 O O . PHE A 1 137 ? -18.809 -10.819 -3.714 1.00 97.56 137 PHE A O 1
ATOM 1087 N N . TRP A 1 138 ? -16.646 -11.304 -3.995 1.00 96.88 138 TRP A N 1
ATOM 1088 C CA . TRP A 1 138 ? -16.624 -10.928 -5.412 1.00 96.88 138 TRP A CA 1
ATOM 1089 C C . TRP A 1 138 ? -17.470 -11.830 -6.318 1.00 96.88 138 TRP A C 1
ATOM 1091 O O . TRP A 1 138 ? -17.841 -11.396 -7.407 1.00 96.88 138 TRP A O 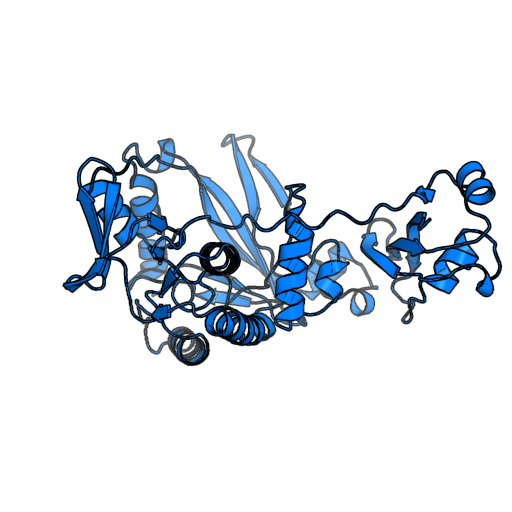1
ATOM 1101 N N . ARG A 1 139 ? -17.797 -13.055 -5.887 1.00 96.44 139 ARG A N 1
ATOM 1102 C CA . ARG A 1 139 ? -18.737 -13.948 -6.585 1.00 96.44 139 ARG A CA 1
ATOM 1103 C C . ARG A 1 139 ? -20.202 -13.722 -6.210 1.00 96.44 139 ARG A C 1
ATOM 1105 O O . ARG A 1 139 ? -21.065 -14.288 -6.872 1.00 96.44 139 ARG A O 1
ATOM 1112 N N . GLY A 1 140 ? -20.479 -12.886 -5.209 1.00 93.81 140 GLY A N 1
ATOM 1113 C CA . GLY A 1 140 ? -21.838 -12.572 -4.766 1.00 93.81 140 GLY A CA 1
ATOM 1114 C C . GLY A 1 140 ? -22.297 -13.323 -3.515 1.00 93.81 140 GLY A C 1
ATOM 1115 O O . GLY A 1 140 ? -23.453 -13.183 -3.137 1.00 93.81 140 GLY A O 1
ATOM 1116 N N . ASP A 1 141 ? -21.412 -14.044 -2.820 1.00 94.06 141 ASP A N 1
ATOM 1117 C CA . ASP A 1 141 ? -21.756 -14.825 -1.614 1.00 94.06 141 ASP A CA 1
ATOM 1118 C C . ASP A 1 141 ? -21.912 -13.953 -0.341 1.00 94.06 141 ASP A C 1
ATOM 1120 O O . ASP A 1 141 ? -21.865 -14.453 0.782 1.00 94.06 141 ASP A O 1
ATOM 1124 N N . GLY A 1 142 ? -22.071 -12.636 -0.500 1.00 93.38 142 GLY A N 1
ATOM 1125 C CA . GLY A 1 142 ? -22.178 -11.673 0.597 1.00 93.38 142 GLY A CA 1
ATOM 1126 C C . GLY A 1 142 ? -20.834 -11.156 1.125 1.00 93.38 142 GLY A C 1
ATOM 1127 O O . GLY A 1 142 ? -19.766 -11.721 0.891 1.00 93.38 142 GLY A O 1
ATOM 1128 N N . LEU A 1 143 ? -20.890 -10.013 1.814 1.00 97.25 143 LEU A N 1
ATOM 1129 C CA . LEU A 1 143 ? -19.735 -9.357 2.430 1.00 97.25 143 LEU A CA 1
ATOM 1130 C C . LEU A 1 143 ? -19.545 -9.851 3.868 1.00 97.25 143 LEU A C 1
ATOM 1132 O O . LEU A 1 143 ? -20.476 -9.771 4.663 1.00 97.25 143 LEU A O 1
ATOM 1136 N N . ASP A 1 144 ? -18.322 -10.248 4.222 1.00 97.81 144 ASP A N 1
ATOM 1137 C CA . ASP A 1 144 ? -17.898 -10.410 5.616 1.00 97.81 144 ASP A CA 1
ATOM 1138 C C . ASP A 1 144 ? -17.304 -9.073 6.128 1.00 97.81 144 ASP A C 1
ATOM 1140 O O . ASP A 1 144 ? -16.254 -8.626 5.640 1.00 97.81 144 ASP A O 1
ATOM 1144 N N . PRO A 1 145 ? -17.942 -8.385 7.097 1.00 96.12 145 PRO A N 1
ATOM 1145 C CA . PRO A 1 145 ? -17.447 -7.108 7.618 1.00 96.12 145 PRO A CA 1
ATOM 1146 C C . PRO A 1 145 ? -16.101 -7.211 8.349 1.00 96.12 145 PRO A C 1
ATOM 1148 O O . PRO A 1 145 ? -15.412 -6.203 8.498 1.00 96.12 145 PRO A O 1
ATOM 1151 N N . VAL A 1 146 ? -15.707 -8.406 8.795 1.00 96.06 146 VAL A N 1
ATOM 1152 C CA . VAL A 1 146 ? -14.461 -8.655 9.534 1.00 96.06 146 VAL A CA 1
ATOM 1153 C C . VAL A 1 146 ? -13.318 -9.015 8.581 1.00 96.06 146 VAL A C 1
ATOM 1155 O O . VAL A 1 146 ? -12.171 -8.643 8.828 1.00 96.06 146 VAL A O 1
ATOM 1158 N N . SER A 1 147 ? -13.616 -9.672 7.456 1.00 98.19 147 SER A N 1
ATOM 1159 C CA . SER A 1 147 ? -12.620 -10.145 6.488 1.00 98.19 147 SER A CA 1
ATOM 1160 C C . SER A 1 147 ? -12.974 -9.734 5.057 1.00 98.19 147 SER A C 1
ATOM 1162 O O . SER A 1 147 ? -13.794 -10.353 4.383 1.00 98.19 147 SER A O 1
ATOM 1164 N N . ASN A 1 148 ? -12.348 -8.659 4.575 1.00 98.44 148 ASN A N 1
ATOM 1165 C CA . ASN A 1 148 ? -12.659 -8.060 3.273 1.00 98.44 148 ASN A CA 1
ATOM 1166 C C . ASN A 1 148 ? -11.439 -7.348 2.671 1.00 98.44 148 ASN A C 1
ATOM 1168 O O . ASN A 1 148 ? -10.312 -7.467 3.154 1.00 98.44 148 ASN A O 1
ATOM 1172 N N . VAL A 1 149 ? -11.631 -6.585 1.592 1.00 98.00 149 VAL A N 1
ATOM 1173 C CA . VAL A 1 149 ? -10.543 -5.858 0.910 1.00 98.00 149 VAL A CA 1
ATOM 1174 C C . VAL A 1 149 ? -9.851 -4.832 1.819 1.00 98.00 149 VAL A C 1
ATOM 1176 O O . VAL A 1 149 ? -8.669 -4.548 1.618 1.00 98.00 149 VAL A O 1
ATOM 1179 N N . GLN A 1 150 ? -10.532 -4.320 2.848 1.00 98.31 150 GLN A N 1
ATOM 1180 C CA . GLN A 1 150 ? -9.978 -3.340 3.786 1.00 98.31 150 GLN A CA 1
ATOM 1181 C C . GLN A 1 150 ? -9.299 -4.007 4.990 1.00 98.31 150 GLN A C 1
ATOM 1183 O O . GLN A 1 150 ? -8.197 -3.597 5.360 1.00 98.31 150 GLN A O 1
ATOM 1188 N N . PHE A 1 151 ? -9.922 -5.044 5.561 1.00 98.62 151 PHE A N 1
ATOM 1189 C CA . PHE A 1 151 ? -9.531 -5.631 6.851 1.00 98.62 151 PHE A CA 1
ATOM 1190 C C . PHE A 1 151 ? -8.975 -7.052 6.746 1.00 98.62 151 PHE A C 1
ATOM 1192 O O . PHE A 1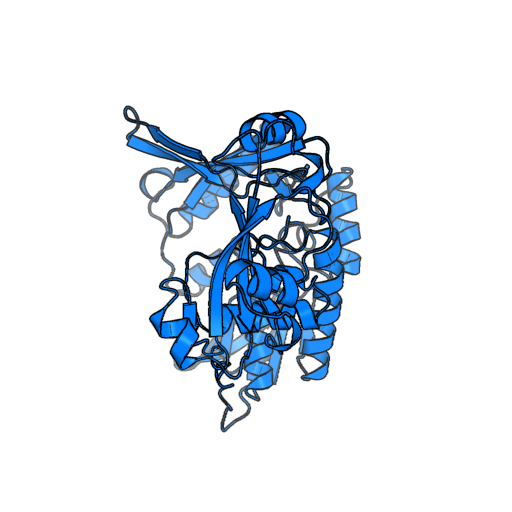 151 ? -9.448 -7.853 5.939 1.00 98.62 151 PHE A O 1
ATOM 1199 N N . GLY A 1 152 ? -7.976 -7.354 7.578 1.00 98.56 152 GLY A N 1
ATOM 1200 C CA . GLY A 1 152 ? -7.198 -8.591 7.581 1.00 98.56 152 GLY A CA 1
ATOM 1201 C C . GLY A 1 152 ? -5.726 -8.369 7.239 1.00 98.56 152 GLY A C 1
ATOM 1202 O O . GLY A 1 152 ? -5.284 -7.254 6.952 1.00 98.56 152 GLY A O 1
ATOM 1203 N N . GLU A 1 153 ? -4.948 -9.449 7.244 1.00 98.69 153 GLU A N 1
ATOM 1204 C CA . GLU A 1 153 ? -3.488 -9.399 7.110 1.00 98.69 153 GLU A CA 1
ATOM 1205 C C . GLU A 1 153 ? -3.028 -8.615 5.866 1.00 98.69 153 GLU A C 1
ATOM 1207 O O . GLU A 1 153 ? -3.497 -8.849 4.744 1.00 98.69 153 GLU A O 1
ATOM 1212 N N . GLY A 1 154 ? -2.113 -7.662 6.067 1.00 97.88 154 GLY A N 1
ATOM 1213 C CA . GLY A 1 154 ? -1.620 -6.728 5.049 1.00 97.88 154 GLY A CA 1
ATOM 1214 C C . GLY A 1 154 ? -2.515 -5.507 4.804 1.00 97.88 154 GLY A C 1
ATOM 1215 O O . GLY A 1 154 ? -2.156 -4.629 4.009 1.00 97.88 154 GLY A O 1
ATOM 1216 N N . GLY A 1 155 ? -3.662 -5.415 5.487 1.00 98.25 155 GLY A N 1
ATOM 1217 C CA . GLY A 1 155 ? -4.624 -4.317 5.386 1.00 98.25 155 GLY A CA 1
ATOM 1218 C C . GLY A 1 155 ? -5.100 -4.075 3.951 1.00 98.25 155 GLY A C 1
ATOM 1219 O O . GLY A 1 155 ? -5.154 -4.993 3.128 1.00 98.25 155 GLY A O 1
ATOM 1220 N N . ALA A 1 156 ? -5.392 -2.820 3.611 1.00 96.94 156 ALA A N 1
ATOM 1221 C CA . ALA A 1 156 ? -5.8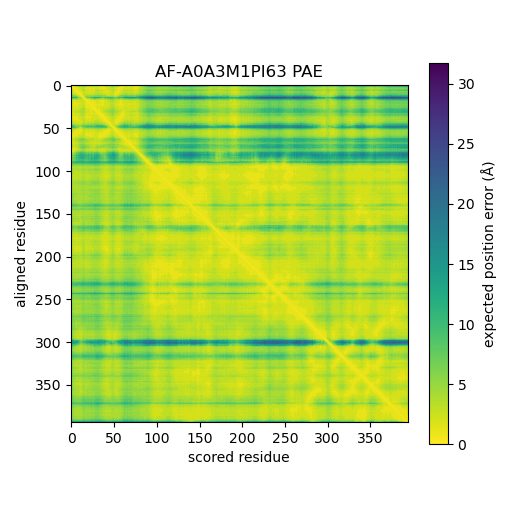28 -2.430 2.265 1.00 96.94 156 ALA A CA 1
ATOM 1222 C C . ALA A 1 156 ? -4.756 -2.626 1.166 1.00 96.94 156 ALA A C 1
ATOM 1224 O O . ALA A 1 156 ? -5.049 -2.514 -0.025 1.00 96.94 156 ALA A O 1
ATOM 1225 N N . GLY A 1 157 ? -3.500 -2.910 1.535 1.00 96.06 157 GLY A N 1
ATOM 1226 C CA . GLY A 1 157 ? -2.411 -3.116 0.579 1.00 96.06 157 GLY A CA 1
ATOM 1227 C C . GLY A 1 157 ? -2.493 -4.447 -0.172 1.00 96.06 157 GLY A C 1
ATOM 1228 O O . GLY A 1 157 ? -2.040 -4.520 -1.314 1.00 96.06 157 GLY A O 1
ATOM 1229 N N . THR A 1 158 ? -3.085 -5.481 0.429 1.00 97.38 158 THR A N 1
ATOM 1230 C CA . THR A 1 158 ? -3.050 -6.880 -0.044 1.00 97.38 158 THR A CA 1
ATOM 1231 C C . THR A 1 158 ? -3.660 -7.074 -1.436 1.00 97.38 158 THR A C 1
ATOM 1233 O O . THR A 1 158 ? -3.071 -7.721 -2.310 1.00 97.38 158 THR A O 1
ATOM 1236 N N . PHE A 1 159 ? -4.819 -6.464 -1.682 1.00 97.06 159 PHE A N 1
ATOM 1237 C CA . PHE A 1 159 ? -5.552 -6.553 -2.949 1.00 97.06 159 PHE A CA 1
ATOM 1238 C C . PHE A 1 159 ? -5.283 -5.326 -3.824 1.00 97.06 159 PHE A C 1
ATOM 1240 O O . PHE A 1 159 ? -6.191 -4.603 -4.220 1.00 97.06 159 PHE A O 1
ATOM 1247 N N . SER A 1 160 ? -4.004 -5.052 -4.096 1.00 95.81 160 SER A N 1
ATOM 1248 C CA . SER A 1 160 ? -3.583 -3.881 -4.868 1.00 95.81 160 SER A CA 1
ATOM 1249 C C . SER A 1 160 ? -2.503 -4.212 -5.898 1.00 95.81 160 SER A C 1
ATOM 1251 O O . SER A 1 160 ? -1.852 -5.249 -5.851 1.00 95.81 160 SER A O 1
ATOM 1253 N N . ASP A 1 161 ? -2.256 -3.286 -6.825 1.00 96.38 161 ASP A N 1
ATOM 1254 C CA . ASP A 1 161 ? -1.086 -3.326 -7.721 1.00 96.38 161 ASP A CA 1
ATOM 1255 C C . ASP A 1 161 ? 0.256 -3.259 -6.952 1.00 96.38 161 ASP A C 1
ATOM 1257 O O . ASP A 1 161 ? 1.313 -3.576 -7.497 1.00 96.38 161 ASP A O 1
ATOM 1261 N N . GLY A 1 162 ? 0.238 -2.874 -5.670 1.00 96.00 162 GLY A N 1
ATOM 1262 C CA . GLY A 1 162 ? 1.428 -2.836 -4.825 1.00 96.00 162 GLY A CA 1
ATOM 1263 C C . GLY A 1 162 ? 2.449 -1.807 -5.294 1.00 96.00 162 GLY A C 1
ATOM 1264 O O . GLY A 1 162 ? 3.637 -2.114 -5.324 1.00 96.00 162 GLY A O 1
ATOM 1265 N N . LYS A 1 163 ? 1.991 -0.622 -5.721 1.00 96.19 163 LYS A N 1
ATOM 1266 C CA . LYS A 1 163 ? 2.851 0.498 -6.134 1.00 96.19 163 LYS A CA 1
ATOM 1267 C C . LYS A 1 163 ? 3.586 1.068 -4.924 1.00 96.19 163 LYS A C 1
ATOM 1269 O O . LYS A 1 163 ? 2.950 1.424 -3.938 1.00 96.19 163 LYS A O 1
ATOM 1274 N N . LEU A 1 164 ? 4.903 1.228 -5.037 1.00 95.44 164 LEU A N 1
ATOM 1275 C CA . LEU A 1 164 ? 5.778 1.676 -3.943 1.00 95.44 164 LEU A CA 1
ATOM 1276 C C . LEU A 1 164 ? 6.396 3.058 -4.216 1.00 95.44 164 LEU A C 1
ATOM 1278 O O . LEU A 1 164 ? 7.461 3.401 -3.710 1.00 95.44 164 LEU A O 1
ATOM 1282 N N . THR A 1 165 ? 5.745 3.870 -5.052 1.00 88.00 165 THR A N 1
ATOM 1283 C CA . THR A 1 165 ? 6.209 5.227 -5.364 1.00 88.00 165 THR A CA 1
ATOM 1284 C C . THR A 1 165 ? 5.912 6.188 -4.218 1.00 88.00 165 THR A C 1
ATOM 1286 O O . THR A 1 165 ? 4.750 6.363 -3.853 1.00 88.00 165 THR A O 1
ATOM 1289 N N . THR A 1 166 ? 6.933 6.895 -3.738 1.00 87.94 166 THR A N 1
ATOM 1290 C CA . THR A 1 166 ? 6.803 8.013 -2.794 1.00 87.94 166 THR A CA 1
ATOM 1291 C C . THR A 1 166 ? 7.427 9.282 -3.373 1.00 87.94 166 THR A C 1
ATOM 1293 O O . THR A 1 166 ? 8.288 9.219 -4.251 1.00 87.94 166 THR A O 1
ATOM 1296 N N . ARG A 1 167 ? 6.956 10.446 -2.916 1.00 85.31 167 ARG A N 1
ATOM 1297 C CA . ARG A 1 167 ? 7.545 11.761 -3.235 1.00 85.31 167 ARG A CA 1
ATOM 1298 C C . ARG A 1 167 ? 8.489 12.258 -2.141 1.00 85.31 167 ARG A C 1
ATOM 1300 O O . ARG A 1 167 ? 9.121 13.292 -2.314 1.00 85.31 167 ARG A O 1
ATOM 1307 N N . ILE A 1 168 ? 8.558 11.540 -1.025 1.00 89.31 168 ILE A N 1
ATOM 1308 C CA . ILE A 1 168 ? 9.420 11.874 0.104 1.00 89.31 168 ILE A CA 1
ATOM 1309 C C . ILE A 1 168 ? 10.814 11.325 -0.191 1.00 89.31 168 ILE A C 1
ATOM 1311 O O . ILE A 1 168 ? 10.946 10.204 -0.677 1.00 89.31 168 ILE A O 1
ATOM 1315 N N . ASN A 1 169 ? 11.848 12.104 0.113 1.00 86.44 169 ASN A N 1
ATOM 1316 C CA . ASN A 1 169 ? 13.224 11.626 0.120 1.00 86.44 169 ASN A CA 1
ATOM 1317 C C . ASN A 1 169 ? 13.605 11.256 1.559 1.00 86.44 169 ASN A C 1
ATOM 1319 O O . ASN A 1 169 ? 13.995 12.129 2.328 1.00 86.44 169 ASN A O 1
ATOM 1323 N N . HIS A 1 170 ? 13.428 9.986 1.933 1.00 88.81 170 HIS A N 1
ATOM 1324 C CA . HIS A 1 170 ? 13.709 9.492 3.284 1.00 88.81 170 HIS A CA 1
ATOM 1325 C C . HIS A 1 170 ? 14.756 8.369 3.246 1.00 88.81 170 HIS A C 1
ATOM 1327 O O . HIS A 1 170 ? 14.635 7.475 2.399 1.00 88.81 170 HIS A O 1
ATOM 1333 N N . PRO A 1 171 ? 15.747 8.350 4.159 1.00 86.62 171 PRO A N 1
ATOM 1334 C CA . PRO A 1 171 ? 16.783 7.312 4.178 1.00 86.62 171 PRO A CA 1
ATOM 1335 C C . PRO A 1 171 ? 16.212 5.893 4.358 1.00 86.62 171 PRO A C 1
ATOM 1337 O O . PRO A 1 171 ? 16.730 4.938 3.776 1.00 86.62 171 PRO A O 1
ATOM 1340 N N . ASP A 1 172 ? 15.084 5.749 5.062 1.00 89.56 172 ASP A N 1
ATOM 1341 C CA . ASP A 1 172 ? 14.430 4.446 5.274 1.00 89.56 172 ASP A CA 1
ATOM 1342 C C . ASP A 1 172 ? 13.812 3.804 4.039 1.00 89.56 172 ASP A C 1
ATOM 1344 O O . ASP A 1 172 ? 13.527 2.608 4.067 1.00 89.56 172 ASP A O 1
ATOM 1348 N N . ILE A 1 173 ? 13.618 4.538 2.939 1.00 91.56 173 ILE A N 1
ATOM 1349 C CA . ILE A 1 173 ? 12.985 3.974 1.737 1.00 91.56 173 ILE A CA 1
ATOM 1350 C C . ILE A 1 173 ? 13.734 2.723 1.285 1.00 91.56 173 ILE A C 1
ATOM 1352 O O . ILE A 1 173 ? 13.120 1.697 0.995 1.00 91.56 173 ILE A O 1
ATOM 1356 N N . ARG A 1 174 ? 15.071 2.772 1.282 1.00 90.81 174 ARG A N 1
ATOM 1357 C CA . ARG A 1 174 ? 15.880 1.620 0.884 1.00 90.81 174 ARG A CA 1
ATOM 1358 C C . ARG A 1 174 ? 15.719 0.448 1.855 1.00 90.81 174 ARG A C 1
ATOM 1360 O O . ARG A 1 174 ? 15.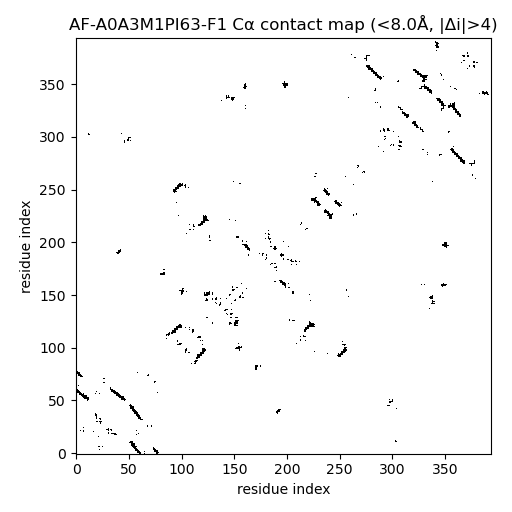633 -0.685 1.396 1.00 90.81 174 ARG A O 1
ATOM 1367 N N . ARG A 1 175 ? 15.647 0.712 3.163 1.00 92.38 175 ARG A N 1
ATOM 1368 C CA . ARG A 1 175 ? 15.471 -0.305 4.213 1.00 92.38 175 ARG A CA 1
ATOM 1369 C C . ARG A 1 175 ? 14.103 -0.989 4.124 1.00 92.38 175 ARG A C 1
ATOM 1371 O O . ARG A 1 175 ? 14.032 -2.213 4.206 1.00 92.38 175 ARG A O 1
ATOM 1378 N N . ILE A 1 176 ? 13.044 -0.220 3.865 1.00 95.00 176 ILE A N 1
ATOM 1379 C CA . ILE A 1 176 ? 11.681 -0.724 3.636 1.00 95.00 176 ILE A CA 1
ATOM 1380 C C . ILE A 1 176 ? 11.647 -1.631 2.404 1.00 95.00 176 ILE A C 1
ATOM 1382 O O . ILE A 1 176 ? 11.208 -2.776 2.490 1.00 95.00 176 ILE A O 1
ATOM 1386 N N . LEU A 1 177 ? 12.150 -1.150 1.261 1.00 95.94 177 LEU A N 1
ATOM 1387 C CA . LEU A 1 177 ? 12.166 -1.936 0.024 1.00 95.94 177 LEU A CA 1
ATOM 1388 C C . LEU A 1 177 ? 13.023 -3.199 0.165 1.00 95.94 177 LEU A C 1
ATOM 1390 O O . LEU A 1 177 ? 12.619 -4.257 -0.310 1.00 95.94 177 LEU A O 1
ATOM 1394 N N . GLN A 1 178 ? 14.171 -3.107 0.843 1.00 95.69 178 GLN A N 1
ATOM 1395 C CA . GLN A 1 178 ? 15.026 -4.263 1.109 1.00 95.69 178 GLN A CA 1
ATOM 1396 C C . GLN A 1 178 ? 14.309 -5.291 1.986 1.00 95.69 178 GLN A C 1
ATOM 1398 O O . GLN A 1 178 ? 14.291 -6.459 1.628 1.00 95.69 178 GLN A O 1
ATOM 1403 N N . THR A 1 179 ? 13.626 -4.856 3.048 1.00 97.19 179 THR A N 1
ATOM 1404 C CA . THR A 1 179 ? 12.842 -5.751 3.916 1.00 97.19 179 THR A CA 1
ATOM 1405 C C . THR A 1 179 ? 11.759 -6.491 3.125 1.00 97.19 179 THR A C 1
ATOM 1407 O O . THR A 1 179 ? 11.575 -7.693 3.300 1.00 97.19 179 THR A O 1
ATOM 1410 N N . LEU A 1 180 ? 11.071 -5.809 2.200 1.00 98.38 180 LEU A N 1
ATOM 1411 C CA . LEU A 1 180 ? 10.098 -6.458 1.316 1.00 98.38 180 LEU A CA 1
ATOM 1412 C C . LEU A 1 180 ? 10.763 -7.495 0.399 1.00 98.38 180 LEU A C 1
ATOM 1414 O O . LEU A 1 180 ? 10.205 -8.575 0.212 1.00 98.38 180 LEU A O 1
ATOM 1418 N N . VAL A 1 181 ? 11.946 -7.199 -0.154 1.00 98.25 181 VAL A N 1
ATOM 1419 C CA . VAL A 1 181 ? 12.733 -8.155 -0.959 1.00 98.25 181 VAL A CA 1
ATOM 1420 C C . VAL A 1 181 ? 13.173 -9.360 -0.131 1.00 98.25 181 VAL A C 1
ATOM 1422 O O . VAL A 1 181 ? 13.053 -10.489 -0.603 1.00 98.25 181 VAL A O 1
ATOM 1425 N N . ASP A 1 182 ? 13.622 -9.144 1.103 1.00 97.81 182 ASP A N 1
ATOM 1426 C CA . ASP A 1 182 ? 14.010 -10.212 2.031 1.00 97.81 182 ASP A CA 1
ATOM 1427 C C . ASP A 1 182 ? 12.795 -11.093 2.381 1.00 97.81 182 ASP A C 1
ATOM 1429 O O . ASP A 1 182 ? 12.903 -12.313 2.506 1.00 97.81 182 ASP A O 1
ATOM 1433 N N . CYS A 1 183 ? 11.599 -10.495 2.397 1.00 98.38 183 CYS A N 1
ATOM 1434 C CA . CYS A 1 183 ? 10.315 -11.189 2.486 1.00 98.38 183 CYS A CA 1
ATOM 1435 C C . CYS A 1 183 ? 9.814 -11.742 1.135 1.00 98.38 183 CYS A C 1
ATOM 1437 O O . CYS A 1 183 ? 8.663 -12.152 1.027 1.00 98.38 183 CYS A O 1
ATOM 1439 N N . GLY A 1 184 ? 10.642 -11.799 0.090 1.00 97.50 184 GLY A N 1
ATOM 1440 C CA . GLY A 1 184 ? 10.320 -12.445 -1.188 1.00 97.50 184 GLY A CA 1
ATOM 1441 C C . GLY A 1 184 ? 9.697 -11.544 -2.257 1.00 97.50 184 GLY A C 1
ATOM 1442 O O . GLY A 1 184 ? 9.231 -12.058 -3.279 1.00 97.50 184 GLY A O 1
ATOM 1443 N N . ALA A 1 185 ? 9.683 -10.221 -2.070 1.00 98.12 185 ALA A N 1
ATOM 1444 C CA . ALA A 1 185 ? 9.315 -9.305 -3.143 1.00 98.12 185 ALA A CA 1
ATOM 1445 C C . ALA A 1 185 ? 10.380 -9.322 -4.261 1.00 98.12 185 ALA A C 1
ATOM 1447 O O . ALA A 1 185 ? 11.565 -9.552 -4.001 1.00 98.12 185 ALA A O 1
ATOM 1448 N N . PRO A 1 186 ? 10.003 -9.068 -5.524 1.00 96.69 186 PRO A N 1
ATOM 1449 C CA . PRO A 1 186 ? 10.963 -9.102 -6.623 1.00 96.69 186 PRO A CA 1
ATOM 1450 C C . PRO A 1 186 ? 12.052 -8.033 -6.481 1.00 96.69 186 PRO A C 1
ATOM 1452 O O . PRO A 1 186 ? 11.770 -6.884 -6.157 1.00 96.69 186 PRO A O 1
ATOM 1455 N N . ARG A 1 187 ? 13.310 -8.392 -6.772 1.00 96.00 187 ARG A N 1
ATOM 1456 C CA . ARG A 1 187 ? 14.471 -7.501 -6.571 1.00 96.00 187 ARG A CA 1
ATOM 1457 C C . ARG A 1 187 ? 14.432 -6.219 -7.402 1.00 96.00 187 ARG A C 1
ATOM 1459 O O . ARG A 1 187 ? 15.116 -5.258 -7.059 1.00 96.00 187 ARG A O 1
ATOM 1466 N N . ASP A 1 188 ? 13.660 -6.193 -8.485 1.00 94.69 188 ASP A N 1
ATOM 1467 C CA . ASP A 1 188 ? 13.554 -5.012 -9.338 1.00 94.69 188 ASP A CA 1
ATOM 1468 C C . ASP A 1 188 ? 12.882 -3.819 -8.651 1.00 94.69 188 ASP A C 1
ATOM 1470 O O . ASP A 1 188 ? 13.149 -2.681 -9.037 1.00 94.69 188 ASP A O 1
ATOM 1474 N N . ILE A 1 189 ? 12.142 -4.034 -7.554 1.00 96.88 189 ILE A N 1
ATOM 1475 C CA . ILE A 1 189 ? 11.588 -2.927 -6.764 1.00 96.88 189 ILE A CA 1
ATOM 1476 C C . ILE A 1 189 ? 12.670 -2.010 -6.172 1.00 96.88 189 ILE A C 1
ATOM 1478 O O . ILE A 1 189 ? 12.372 -0.870 -5.830 1.00 96.88 189 ILE A O 1
ATOM 1482 N N . LEU A 1 190 ? 13.915 -2.490 -6.053 1.00 95.00 190 LEU A N 1
ATOM 1483 C CA . LEU A 1 190 ? 15.054 -1.712 -5.555 1.00 95.00 190 LEU A CA 1
ATOM 1484 C C . LEU A 1 190 ? 15.644 -0.763 -6.603 1.00 95.00 190 LEU A C 1
ATOM 1486 O O . LEU A 1 190 ? 16.374 0.155 -6.233 1.00 95.00 190 LEU A O 1
ATOM 1490 N N . ILE A 1 191 ? 15.374 -1.000 -7.890 1.00 94.25 191 ILE A N 1
ATOM 1491 C CA . ILE A 1 191 ? 15.989 -0.252 -8.995 1.00 94.25 191 ILE A CA 1
ATOM 1492 C C . ILE A 1 191 ? 14.955 0.495 -9.835 1.00 94.25 191 ILE A C 1
ATOM 1494 O O . ILE A 1 191 ? 15.269 1.543 -10.398 1.00 94.25 191 ILE A O 1
ATOM 1498 N N . ASP A 1 192 ? 13.724 0.004 -9.933 1.00 94.38 192 ASP A N 1
ATOM 1499 C CA . ASP A 1 192 ? 12.716 0.628 -10.778 1.00 94.38 192 ASP A CA 1
ATOM 1500 C C . ASP A 1 192 ? 12.259 1.973 -10.218 1.00 94.38 192 ASP A C 1
ATOM 1502 O O . ASP A 1 192 ? 11.959 2.128 -9.039 1.00 94.38 192 ASP A O 1
ATOM 1506 N N . ALA A 1 193 ? 12.157 2.973 -11.095 1.00 92.62 193 ALA A N 1
ATOM 1507 C CA . ALA A 1 193 ? 11.690 4.308 -10.729 1.00 92.62 193 ALA A CA 1
ATOM 1508 C C . ALA A 1 193 ? 10.202 4.347 -10.345 1.00 92.62 193 ALA A C 1
ATOM 1510 O O . ALA A 1 193 ? 9.768 5.267 -9.650 1.00 92.62 193 ALA A O 1
ATOM 1511 N N . LYS A 1 194 ? 9.422 3.367 -10.813 1.00 93.12 194 LYS A N 1
ATOM 1512 C CA . LYS A 1 194 ? 8.006 3.173 -10.480 1.00 93.12 194 LYS A CA 1
ATOM 1513 C C . LYS A 1 194 ? 7.776 1.720 -10.039 1.00 93.12 194 LYS A C 1
ATOM 1515 O O . LYS A 1 194 ? 7.153 0.955 -10.776 1.00 93.12 194 LYS A O 1
ATOM 1520 N N . PRO A 1 195 ? 8.322 1.324 -8.880 1.00 95.25 195 PRO A N 1
ATOM 1521 C CA . PRO A 1 195 ? 8.343 -0.070 -8.471 1.00 95.25 195 PRO A CA 1
ATOM 1522 C C . PRO A 1 195 ? 6.943 -0.556 -8.091 1.00 95.25 195 PRO A C 1
ATOM 1524 O O . PRO A 1 195 ? 6.140 0.195 -7.522 1.00 95.25 195 PRO A O 1
ATOM 1527 N N . HIS A 1 196 ? 6.659 -1.822 -8.402 1.00 96.62 196 HIS A N 1
ATOM 1528 C CA . HIS A 1 196 ? 5.423 -2.480 -7.995 1.00 96.62 196 HIS A CA 1
ATOM 1529 C C . HIS A 1 196 ? 5.613 -3.982 -7.739 1.00 96.62 196 HIS A C 1
ATOM 1531 O O . HIS A 1 196 ? 6.469 -4.632 -8.347 1.00 96.62 196 HIS A O 1
ATOM 1537 N N . ILE A 1 197 ? 4.804 -4.533 -6.834 1.00 97.50 197 ILE A N 1
ATOM 1538 C CA . ILE A 1 197 ? 4.863 -5.954 -6.453 1.00 97.50 197 ILE A CA 1
ATOM 1539 C C . ILE A 1 197 ? 3.774 -6.7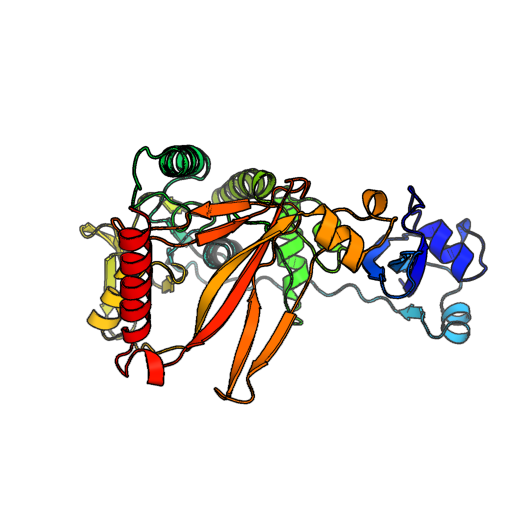73 -7.161 1.00 97.50 197 ILE A C 1
ATOM 1541 O O . ILE A 1 197 ? 4.061 -7.867 -7.644 1.00 97.50 197 ILE A O 1
ATOM 1545 N N . GLY A 1 198 ? 2.554 -6.239 -7.273 1.00 96.56 198 GLY A N 1
ATOM 1546 C CA . GLY A 1 198 ? 1.371 -6.959 -7.750 1.00 96.56 198 GLY A CA 1
ATOM 1547 C C . GLY A 1 198 ? 0.663 -7.769 -6.658 1.00 96.56 198 GLY A C 1
ATOM 1548 O O . GLY A 1 198 ? 1.303 -8.344 -5.773 1.00 96.56 198 GLY A O 1
ATOM 1549 N N . SER A 1 199 ? -0.670 -7.833 -6.730 1.00 93.19 199 SER A N 1
ATOM 1550 C CA . SER A 1 199 ? -1.505 -8.439 -5.676 1.00 93.19 199 SER A CA 1
ATOM 1551 C C . SER A 1 199 ? -1.213 -9.925 -5.447 1.00 93.19 199 SER A C 1
ATOM 1553 O O . SER A 1 199 ? -1.200 -10.391 -4.311 1.00 93.19 199 SER A O 1
ATOM 1555 N N . ASP A 1 200 ? -0.918 -10.668 -6.514 1.00 93.19 200 ASP A N 1
ATOM 1556 C CA . ASP A 1 200 ? -0.576 -12.092 -6.464 1.00 93.19 200 ASP A CA 1
ATOM 1557 C C . ASP A 1 200 ? 0.705 -12.357 -5.662 1.00 93.19 200 ASP A C 1
ATOM 1559 O O . ASP A 1 200 ? 0.795 -13.343 -4.932 1.00 93.19 200 ASP A O 1
ATOM 1563 N N . ARG A 1 201 ? 1.687 -11.453 -5.748 1.00 96.50 201 ARG A N 1
ATOM 1564 C CA . ARG A 1 201 ? 2.966 -11.580 -5.038 1.00 96.50 201 ARG A CA 1
ATOM 1565 C C . ARG A 1 201 ? 2.907 -11.026 -3.623 1.00 96.50 201 ARG A C 1
ATOM 1567 O O . ARG A 1 201 ? 3.535 -11.604 -2.740 1.00 96.50 201 ARG A O 1
ATOM 1574 N N . LEU A 1 202 ? 2.132 -9.965 -3.391 1.00 96.38 202 LEU A N 1
ATOM 1575 C CA . LEU A 1 202 ? 1.956 -9.375 -2.061 1.00 96.38 202 LEU A CA 1
ATOM 1576 C C . LEU A 1 202 ? 1.493 -10.406 -1.027 1.00 96.38 202 LEU A C 1
ATOM 1578 O O . LEU A 1 202 ? 2.023 -10.427 0.075 1.00 96.38 202 LEU A O 1
ATOM 1582 N N . ARG A 1 203 ? 0.587 -11.314 -1.402 1.00 94.25 203 ARG A N 1
ATOM 1583 C CA . ARG A 1 203 ? 0.096 -12.396 -0.527 1.00 94.25 203 ARG A CA 1
ATOM 1584 C C . ARG A 1 203 ? 1.241 -13.249 0.029 1.00 94.25 203 ARG A C 1
ATOM 1586 O O . ARG A 1 203 ? 1.336 -13.462 1.230 1.00 94.25 203 ARG A O 1
ATOM 1593 N N . ALA A 1 204 ? 2.159 -13.676 -0.840 1.00 96.38 204 ALA A N 1
ATOM 1594 C CA . ALA A 1 204 ? 3.321 -14.464 -0.435 1.00 96.38 204 ALA A CA 1
ATOM 1595 C C . ALA A 1 204 ? 4.335 -13.648 0.386 1.00 96.38 204 ALA A C 1
ATOM 1597 O O . ALA A 1 204 ? 4.969 -14.192 1.291 1.00 96.38 204 ALA A O 1
ATOM 1598 N N . VAL A 1 205 ? 4.479 -12.353 0.078 1.00 98.31 205 VAL A N 1
ATOM 1599 C CA . VAL A 1 205 ? 5.332 -11.432 0.844 1.00 98.31 205 VAL A CA 1
ATOM 1600 C C . VAL A 1 205 ? 4.813 -11.272 2.270 1.00 98.31 205 VAL A C 1
ATOM 1602 O O . VAL A 1 205 ? 5.604 -11.343 3.204 1.00 98.31 205 VAL A O 1
ATOM 1605 N N . LEU A 1 206 ? 3.499 -11.128 2.453 1.00 98.25 206 LEU A N 1
ATOM 1606 C CA . LEU A 1 206 ? 2.871 -10.981 3.770 1.00 98.25 206 LEU A CA 1
ATOM 1607 C C . LEU A 1 206 ? 3.094 -12.211 4.652 1.00 98.25 206 LEU A C 1
ATOM 1609 O O . LEU A 1 206 ? 3.556 -12.059 5.775 1.00 98.25 206 LEU A O 1
ATOM 1613 N N . ILE A 1 207 ? 2.910 -13.422 4.115 1.00 98.19 207 ILE A N 1
ATOM 1614 C CA . ILE A 1 207 ? 3.170 -14.673 4.855 1.00 98.19 207 ILE A CA 1
ATOM 1615 C C . ILE A 1 207 ? 4.625 -14.735 5.348 1.00 98.19 207 ILE A C 1
ATOM 1617 O O . ILE A 1 207 ? 4.898 -15.179 6.464 1.00 98.19 207 ILE A O 1
ATOM 1621 N N . ARG A 1 208 ? 5.583 -14.293 4.524 1.00 98.56 208 ARG A N 1
ATOM 1622 C CA . ARG A 1 208 ? 7.005 -14.240 4.902 1.00 98.56 208 ARG A CA 1
ATOM 1623 C C . ARG A 1 208 ? 7.290 -13.122 5.905 1.00 98.56 208 ARG A C 1
ATOM 1625 O O . ARG A 1 208 ? 8.077 -13.343 6.818 1.00 98.56 208 ARG A O 1
ATOM 1632 N N . PHE A 1 209 ? 6.621 -11.977 5.785 1.00 98.75 209 PHE A N 1
ATOM 1633 C CA . PHE A 1 209 ? 6.710 -10.883 6.753 1.00 98.75 209 PHE A CA 1
ATOM 1634 C C . PHE A 1 209 ? 6.168 -11.314 8.123 1.00 98.75 209 PHE A C 1
ATOM 1636 O O . PHE A 1 209 ? 6.825 -11.095 9.136 1.00 98.75 209 PHE A O 1
ATOM 1643 N N . ARG A 1 210 ? 5.026 -12.009 8.169 1.00 98.69 210 ARG A N 1
ATOM 1644 C CA . ARG A 1 210 ? 4.481 -12.612 9.394 1.00 98.69 210 ARG A CA 1
ATOM 1645 C C . ARG A 1 210 ? 5.495 -13.539 10.057 1.00 98.69 210 ARG A C 1
ATOM 1647 O O . ARG A 1 210 ? 5.754 -13.393 11.242 1.00 98.69 210 ARG A O 1
ATOM 1654 N N . ARG A 1 211 ? 6.143 -14.422 9.288 1.00 98.62 211 ARG A N 1
ATOM 1655 C CA . ARG A 1 211 ? 7.213 -15.299 9.807 1.00 98.62 211 ARG A CA 1
ATOM 1656 C C . ARG A 1 211 ? 8.414 -14.520 10.346 1.00 98.62 211 ARG A C 1
ATOM 1658 O O . ARG A 1 211 ? 8.983 -14.924 11.353 1.00 98.62 211 ARG A O 1
ATOM 1665 N N . LEU A 1 212 ? 8.791 -13.414 9.701 1.00 98.69 212 LEU A N 1
ATOM 1666 C CA . LEU A 1 212 ? 9.838 -12.522 10.204 1.00 98.69 212 LEU A CA 1
ATOM 1667 C C . LEU A 1 212 ? 9.452 -11.931 11.568 1.00 98.69 212 LEU A C 1
ATOM 1669 O O . LEU A 1 212 ? 10.259 -11.977 12.489 1.00 98.69 212 LEU A O 1
ATOM 1673 N N . LEU A 1 213 ? 8.228 -11.423 11.722 1.00 98.75 213 LEU A N 1
ATOM 1674 C CA . LEU A 1 213 ? 7.748 -10.896 13.005 1.00 98.75 213 LEU A CA 1
ATOM 1675 C C . LEU A 1 213 ? 7.679 -11.989 14.082 1.00 98.75 213 LEU A C 1
ATOM 1677 O O . LEU A 1 213 ? 8.131 -11.769 15.199 1.00 98.75 213 LEU A O 1
ATOM 1681 N N . GLN A 1 214 ? 7.204 -13.185 13.729 1.00 98.50 214 GLN A N 1
ATOM 1682 C CA . GLN A 1 214 ? 7.181 -14.340 14.632 1.00 98.50 214 GLN A CA 1
ATOM 1683 C C . GLN A 1 214 ? 8.587 -14.752 15.089 1.00 98.50 214 GLN A C 1
ATOM 1685 O O . GLN A 1 214 ? 8.766 -15.111 16.243 1.00 98.50 214 GLN A O 1
ATOM 1690 N N . SER A 1 215 ? 9.600 -14.656 14.219 1.00 98.44 215 SER A N 1
ATOM 1691 C CA . SER A 1 215 ? 11.000 -14.926 14.595 1.00 98.44 215 SER A CA 1
ATOM 1692 C C . SER A 1 215 ? 11.617 -13.877 15.530 1.00 98.44 215 SER A C 1
ATOM 1694 O O . SER A 1 215 ? 12.730 -14.067 16.008 1.00 98.44 215 SER A O 1
ATOM 1696 N N . LEU A 1 216 ? 10.910 -12.766 15.750 1.00 98.06 216 LEU A N 1
ATOM 1697 C CA . LEU A 1 216 ? 11.255 -11.702 16.691 1.00 98.06 216 LEU A CA 1
ATOM 1698 C C . LEU A 1 216 ? 10.315 -11.709 17.911 1.00 98.06 216 LEU A C 1
ATOM 1700 O O . LEU A 1 216 ? 10.172 -10.680 18.564 1.00 98.06 216 LEU A O 1
ATOM 1704 N N . ASP A 1 217 ? 9.639 -12.835 18.167 1.00 98.38 217 ASP A N 1
ATOM 1705 C CA . ASP A 1 217 ? 8.728 -13.048 19.298 1.00 98.38 217 ASP A CA 1
ATOM 1706 C C . ASP A 1 217 ? 7.563 -12.041 19.380 1.00 98.38 217 ASP A C 1
ATOM 1708 O O . ASP A 1 217 ? 7.031 -11.760 20.454 1.00 98.38 217 ASP A O 1
ATOM 1712 N N . VAL A 1 218 ? 7.128 -11.499 18.236 1.00 98.75 218 VAL A N 1
ATOM 1713 C CA . VAL A 1 218 ? 5.922 -10.661 18.173 1.00 98.75 218 VAL A CA 1
ATOM 1714 C C . VAL A 1 218 ? 4.680 -11.538 18.359 1.00 98.75 218 VAL A C 1
ATOM 1716 O O . VAL A 1 218 ? 4.412 -12.421 17.540 1.00 98.75 218 VAL A O 1
ATOM 1719 N N . ASP A 1 219 ? 3.885 -11.253 19.393 1.00 98.62 219 ASP A N 1
ATOM 1720 C CA . ASP A 1 219 ? 2.591 -11.899 19.640 1.00 98.62 219 ASP A CA 1
ATOM 1721 C C . ASP A 1 219 ? 1.555 -11.363 18.644 1.00 98.62 219 ASP A C 1
ATOM 1723 O O . ASP A 1 219 ? 1.150 -10.204 18.712 1.00 98.62 219 ASP A O 1
ATOM 1727 N N . MET A 1 220 ? 1.146 -12.184 17.679 1.00 9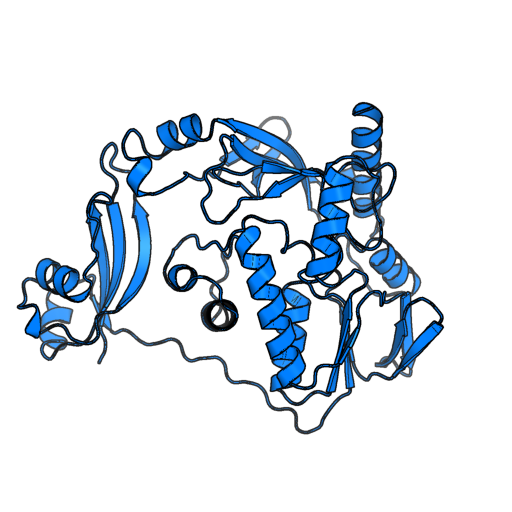8.50 220 MET A N 1
ATOM 1728 C CA . MET A 1 220 ? 0.229 -11.782 16.612 1.00 98.50 220 MET A CA 1
ATOM 1729 C C . MET A 1 220 ? -1.161 -12.369 16.840 1.00 98.50 220 MET A C 1
ATOM 1731 O O . MET A 1 220 ? -1.323 -13.589 16.846 1.00 98.50 220 MET A O 1
ATOM 1735 N N . ARG A 1 221 ? -2.179 -11.507 16.935 1.00 98.56 221 ARG A N 1
ATOM 1736 C CA . ARG A 1 221 ? -3.570 -11.918 17.171 1.00 98.56 221 ARG A CA 1
ATOM 1737 C C . ARG A 1 221 ? -4.485 -11.424 16.056 1.00 98.56 221 ARG A C 1
ATOM 1739 O O . ARG A 1 221 ? -4.631 -10.221 15.850 1.00 98.56 221 ARG A O 1
ATOM 1746 N N . PHE A 1 222 ? -5.077 -12.368 15.334 1.00 98.75 222 PHE A N 1
ATOM 1747 C CA . PHE A 1 222 ? -6.109 -12.114 14.328 1.00 98.75 222 PHE A CA 1
ATOM 1748 C C . PHE A 1 222 ? -7.497 -12.106 14.969 1.00 98.75 222 PHE A C 1
ATOM 1750 O O . PHE A 1 222 ? -7.639 -12.498 16.128 1.00 98.75 222 PHE A O 1
ATOM 1757 N N . GLU A 1 223 ? -8.504 -11.632 14.232 1.00 98.31 223 GLU A N 1
ATOM 1758 C CA . GLU A 1 223 ? -9.888 -11.502 14.723 1.00 98.31 223 GLU A CA 1
ATOM 1759 C C . GLU A 1 223 ? -9.959 -10.783 16.089 1.00 98.31 223 GLU A C 1
ATOM 1761 O O . GLU A 1 223 ? -10.776 -11.076 16.961 1.00 98.31 223 GLU A O 1
ATOM 1766 N N . SER A 1 224 ? -9.043 -9.831 16.275 1.00 98.50 224 SER A N 1
ATOM 1767 C CA . SER A 1 224 ? -8.781 -9.108 17.517 1.00 98.50 224 SER A CA 1
ATOM 1768 C C . SER A 1 224 ? -8.938 -7.616 17.258 1.00 98.50 224 SER A C 1
ATOM 1770 O O . SER A 1 224 ? -7.991 -6.912 16.897 1.00 98.50 224 SER A O 1
ATOM 1772 N N . CYS A 1 225 ? -10.169 -7.128 17.384 1.00 98.38 225 CYS A N 1
ATOM 1773 C CA . CYS A 1 225 ? -10.501 -5.730 17.163 1.00 98.38 225 CYS A CA 1
ATOM 1774 C C . CYS A 1 225 ? -10.236 -4.911 18.427 1.00 98.38 225 CYS A C 1
ATOM 1776 O O . CYS A 1 225 ? -10.729 -5.249 19.500 1.00 98.38 225 CYS A O 1
ATOM 1778 N N . LEU A 1 226 ? -9.505 -3.801 18.303 1.00 98.44 226 LEU A N 1
ATOM 1779 C CA . LEU A 1 226 ? -9.441 -2.806 19.372 1.00 98.44 226 LEU A CA 1
ATOM 1780 C C . LEU A 1 226 ? -10.815 -2.138 19.504 1.00 98.44 226 LEU A C 1
ATOM 1782 O O . LEU A 1 226 ? -11.280 -1.510 18.552 1.00 98.44 226 LEU A O 1
ATOM 1786 N N . THR A 1 227 ? -11.425 -2.225 20.681 1.00 98.12 227 THR A N 1
ATOM 1787 C CA . THR A 1 227 ? -12.711 -1.574 20.974 1.00 98.12 227 THR A CA 1
ATOM 1788 C C . THR A 1 227 ? -12.629 -0.554 22.108 1.00 98.12 227 THR A C 1
ATOM 1790 O O . THR A 1 227 ? -13.558 0.219 22.326 1.00 98.12 227 THR A O 1
ATOM 1793 N N . GLY A 1 228 ? -11.480 -0.457 22.777 1.00 98.12 228 GLY A N 1
ATOM 1794 C CA . GLY A 1 228 ? -11.220 0.582 23.765 1.00 98.12 228 GLY A CA 1
ATOM 1795 C C . GLY A 1 228 ? -9.782 0.573 24.265 1.00 98.12 228 GLY A C 1
ATOM 1796 O O . GLY A 1 228 ? -8.937 -0.185 23.795 1.00 98.12 228 GLY A O 1
ATOM 1797 N N . PHE A 1 229 ? -9.501 1.439 25.228 1.00 97.94 229 PHE A N 1
ATOM 1798 C CA . PHE A 1 229 ? -8.230 1.503 25.940 1.00 97.94 229 PHE A CA 1
ATOM 1799 C C . PHE A 1 229 ? -8.444 2.172 27.299 1.00 97.94 229 PHE A C 1
ATOM 1801 O O . PHE A 1 229 ? -9.413 2.915 27.499 1.00 97.94 229 PHE A O 1
ATOM 1808 N N . GLU A 1 230 ? -7.524 1.912 28.218 1.00 96.94 230 GLU A N 1
ATOM 1809 C CA . GLU A 1 230 ? -7.499 2.497 29.553 1.00 96.94 230 GLU A CA 1
ATOM 1810 C C . GLU A 1 230 ? -6.391 3.539 29.660 1.00 96.94 230 GLU A C 1
ATOM 1812 O O . GLU A 1 230 ? -5.283 3.352 29.146 1.00 96.94 230 GLU A O 1
ATOM 1817 N N . ILE A 1 231 ? -6.702 4.642 30.341 1.00 94.81 231 ILE A N 1
ATOM 1818 C CA . ILE A 1 231 ? -5.754 5.707 30.652 1.00 94.81 231 ILE A CA 1
ATOM 1819 C C . ILE A 1 231 ? -5.775 5.943 32.155 1.00 94.81 231 ILE A C 1
ATOM 1821 O O . ILE A 1 231 ? -6.831 6.190 32.735 1.00 94.81 231 ILE A O 1
ATOM 1825 N N . GLN A 1 232 ? -4.596 5.947 32.765 1.00 94.81 232 GLN A N 1
ATOM 1826 C CA . GLN A 1 232 ? -4.397 6.355 34.151 1.00 94.81 232 GLN A CA 1
ATOM 1827 C C . GLN A 1 232 ? -3.301 7.418 34.192 1.00 94.81 232 GLN A C 1
ATOM 1829 O O . GLN A 1 232 ? -2.247 7.261 33.575 1.00 94.81 232 GLN A O 1
ATOM 1834 N N . ASN A 1 233 ? -3.553 8.532 34.885 1.00 92.88 233 ASN A N 1
ATOM 1835 C CA . ASN A 1 233 ? -2.608 9.654 35.002 1.00 92.88 233 ASN A CA 1
ATOM 1836 C C . ASN A 1 233 ? -2.058 10.143 33.643 1.00 92.88 233 ASN A C 1
ATOM 1838 O O . ASN A 1 233 ? -0.869 10.424 33.500 1.00 92.88 233 ASN A O 1
ATOM 1842 N N . GLY A 1 234 ? -2.919 10.192 32.619 1.00 88.56 234 GLY A N 1
ATOM 1843 C CA . GLY A 1 234 ? -2.552 10.627 31.266 1.00 88.56 234 GLY A CA 1
ATOM 1844 C C . GLY A 1 234 ? -1.705 9.630 30.464 1.00 88.56 234 GLY A C 1
ATOM 1845 O O . GLY A 1 234 ? -1.215 9.983 29.393 1.00 88.56 234 GLY A O 1
ATOM 1846 N N . ARG A 1 235 ? -1.522 8.394 30.947 1.00 93.44 235 ARG A N 1
ATOM 1847 C CA . ARG A 1 235 ? -0.764 7.336 30.265 1.00 93.44 235 ARG A CA 1
ATOM 1848 C C . ARG A 1 235 ? -1.658 6.147 29.949 1.00 93.44 235 ARG A C 1
ATOM 1850 O O . ARG A 1 235 ? -2.491 5.774 30.767 1.00 93.44 235 ARG A O 1
ATOM 1857 N N . VAL A 1 236 ? -1.455 5.543 28.780 1.00 96.06 236 VAL A N 1
ATOM 1858 C CA . VAL A 1 236 ? -2.114 4.281 28.422 1.00 96.06 236 VAL A CA 1
ATOM 1859 C C . VAL A 1 236 ? -1.627 3.176 29.359 1.00 96.06 236 VAL A C 1
ATOM 1861 O O . VAL A 1 236 ? -0.423 3.065 29.597 1.00 96.06 236 VAL A O 1
ATOM 1864 N N . THR A 1 237 ? -2.561 2.378 29.876 1.00 97.62 237 THR A N 1
ATOM 1865 C CA . THR A 1 237 ? -2.275 1.229 30.754 1.00 97.62 237 THR A CA 1
ATOM 1866 C C . THR A 1 237 ? -2.754 -0.100 30.186 1.00 97.62 237 THR A C 1
ATOM 1868 O O . THR A 1 237 ? -2.194 -1.143 30.527 1.00 97.62 237 THR A O 1
ATOM 1871 N N . ALA A 1 238 ? -3.757 -0.086 29.306 1.00 98.19 238 ALA A N 1
ATOM 1872 C CA . ALA A 1 238 ? -4.255 -1.288 28.651 1.00 98.19 238 ALA A CA 1
ATOM 1873 C C . ALA A 1 238 ? -4.992 -0.980 27.342 1.00 98.19 238 ALA A C 1
ATOM 1875 O O . ALA A 1 238 ? -5.549 0.106 27.162 1.00 98.19 238 ALA A O 1
ATOM 1876 N N . ALA A 1 239 ? -5.030 -1.969 26.453 1.00 98.31 239 ALA A N 1
ATOM 1877 C CA . ALA A 1 239 ? -5.936 -2.034 25.314 1.00 98.31 239 ALA A CA 1
ATOM 1878 C C . ALA A 1 239 ? -7.136 -2.929 25.661 1.00 98.31 239 ALA A C 1
ATOM 1880 O O . ALA A 1 239 ? -6.969 -3.952 26.319 1.00 98.31 239 ALA A O 1
ATOM 1881 N N . VAL A 1 240 ? -8.331 -2.564 25.195 1.00 98.44 240 VAL A N 1
ATOM 1882 C CA . VAL A 1 240 ? -9.538 -3.397 25.292 1.00 98.44 240 VAL A CA 1
ATOM 1883 C C . VAL A 1 240 ? -9.809 -3.998 23.918 1.00 98.44 240 VAL A C 1
ATOM 1885 O O . VAL A 1 240 ? -9.931 -3.271 22.926 1.00 98.44 240 VAL A O 1
ATOM 1888 N N . VAL A 1 241 ? -9.871 -5.324 23.860 1.00 98.44 241 VAL A N 1
ATOM 1889 C CA . VAL A 1 241 ? -10.008 -6.103 22.629 1.00 98.44 241 VAL A CA 1
ATOM 1890 C C . VAL A 1 241 ? -11.346 -6.839 22.640 1.00 98.44 241 VAL A C 1
ATOM 1892 O O . VAL A 1 241 ? -11.721 -7.462 23.634 1.00 98.44 241 VAL A O 1
ATOM 1895 N N . ASN A 1 242 ? -12.073 -6.757 21.524 1.00 97.62 242 ASN A N 1
ATOM 1896 C CA . ASN A 1 242 ? -13.358 -7.427 21.303 1.00 97.62 242 ASN A CA 1
ATOM 1897 C C . ASN A 1 242 ? -14.411 -7.184 22.409 1.00 97.62 242 ASN A C 1
ATOM 1899 O O . ASN A 1 242 ? -15.252 -8.055 22.631 1.00 97.62 242 ASN A O 1
ATOM 1903 N N . ASP A 1 243 ? -14.348 -6.028 23.085 1.00 96.94 243 ASP A N 1
ATOM 1904 C CA . ASP A 1 243 ? -15.208 -5.577 24.200 1.00 96.94 243 ASP A CA 1
ATOM 1905 C C . ASP A 1 243 ? -15.053 -6.323 25.532 1.00 96.94 243 ASP A C 1
ATOM 1907 O O . ASP A 1 243 ? -15.874 -6.160 26.433 1.00 96.94 243 ASP A O 1
ATOM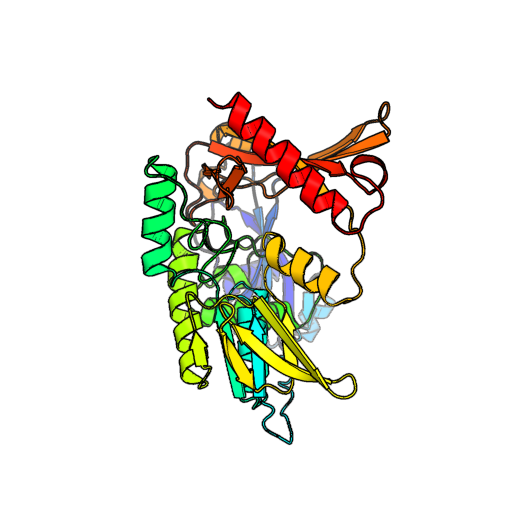 1911 N N . ARG A 1 244 ? -14.012 -7.150 25.680 1.00 95.50 244 ARG A N 1
ATOM 1912 C CA . ARG A 1 244 ? -13.894 -8.081 26.823 1.00 95.50 244 ARG A CA 1
ATOM 1913 C C . ARG A 1 244 ? -12.472 -8.222 27.327 1.00 95.50 244 ARG A C 1
ATOM 1915 O O . ARG A 1 244 ? -12.245 -8.143 28.530 1.00 95.50 244 ARG A O 1
ATOM 1922 N N . ASP A 1 245 ? -11.524 -8.432 26.422 1.00 96.88 245 ASP A N 1
ATOM 1923 C CA . ASP A 1 245 ? -10.164 -8.774 26.815 1.00 96.88 245 ASP A CA 1
ATOM 1924 C C . ASP A 1 245 ? -9.373 -7.505 27.121 1.00 96.88 245 ASP A C 1
ATOM 1926 O O . ASP A 1 245 ? -9.170 -6.654 26.253 1.00 96.88 245 ASP A O 1
ATOM 1930 N N . ILE A 1 246 ? -8.905 -7.387 28.362 1.00 98.00 246 ILE A N 1
ATOM 1931 C CA . ILE A 1 246 ? -8.013 -6.310 28.790 1.00 98.00 246 ILE A CA 1
ATOM 1932 C C . ILE A 1 246 ? -6.578 -6.794 28.600 1.00 98.00 246 ILE A C 1
ATOM 1934 O O . ILE A 1 246 ? -6.143 -7.757 29.231 1.00 98.00 246 ILE A O 1
ATOM 1938 N N . LEU A 1 247 ? -5.837 -6.116 27.729 1.00 97.88 247 LEU A N 1
ATOM 1939 C CA . LEU A 1 247 ? -4.439 -6.400 27.433 1.00 97.88 247 LEU A CA 1
ATOM 1940 C C . LEU A 1 247 ? -3.552 -5.291 28.021 1.00 97.88 247 LEU A C 1
ATOM 1942 O O . LEU A 1 247 ? -3.495 -4.201 27.442 1.00 97.88 247 LEU A O 1
ATOM 1946 N N . PRO A 1 248 ? -2.854 -5.536 29.147 1.00 98.00 248 PRO A N 1
ATOM 1947 C CA . PRO A 1 248 ? -1.975 -4.545 29.757 1.00 98.00 248 PRO A CA 1
ATOM 1948 C C . PRO A 1 248 ? -0.855 -4.112 28.807 1.00 98.00 248 PRO A C 1
ATOM 1950 O O . PRO A 1 248 ? -0.141 -4.943 28.243 1.00 98.00 248 PRO A O 1
ATOM 1953 N N . CYS A 1 249 ? -0.672 -2.804 28.649 1.00 97.62 249 CYS A N 1
ATOM 1954 C CA . CYS A 1 249 ? 0.358 -2.242 27.783 1.00 97.62 249 CYS A CA 1
ATOM 1955 C C . CYS A 1 249 ? 0.757 -0.831 28.215 1.00 97.62 249 CYS A C 1
ATOM 1957 O O . CYS A 1 249 ? -0.063 -0.064 28.710 1.00 97.62 249 CYS A O 1
ATOM 1959 N N . GLN A 1 250 ? 2.010 -0.461 27.968 1.00 96.81 250 GLN A N 1
ATOM 1960 C CA . GLN A 1 250 ? 2.539 0.868 28.291 1.00 96.81 250 GLN A CA 1
ATOM 1961 C C . GLN A 1 250 ? 2.406 1.866 27.134 1.00 96.81 250 GLN A C 1
ATOM 1963 O O . GLN A 1 250 ? 2.535 3.075 27.338 1.00 96.81 250 GLN A O 1
ATOM 1968 N N . ALA A 1 251 ? 2.185 1.371 25.915 1.00 96.62 251 ALA A N 1
ATOM 1969 C CA . ALA A 1 251 ? 1.986 2.188 24.729 1.00 96.62 251 ALA A CA 1
ATOM 1970 C C . ALA A 1 251 ? 1.071 1.492 23.717 1.00 96.62 251 ALA A C 1
ATOM 1972 O O . ALA A 1 251 ? 1.066 0.264 23.599 1.00 96.62 251 ALA A O 1
ATOM 1973 N N . LEU A 1 252 ? 0.347 2.310 22.952 1.00 97.75 252 LEU A N 1
ATOM 1974 C CA . LEU A 1 252 ? -0.550 1.879 21.888 1.00 97.75 252 LEU A CA 1
ATOM 1975 C C . LEU A 1 252 ? -0.170 2.581 20.581 1.00 97.75 252 LEU A C 1
ATOM 1977 O O . LEU A 1 252 ? -0.168 3.810 20.508 1.00 97.75 252 LEU A O 1
ATOM 1981 N N . VAL A 1 253 ? 0.130 1.808 19.540 1.00 98.56 253 VAL A N 1
ATOM 1982 C CA . VAL A 1 253 ? 0.326 2.315 18.178 1.00 98.56 253 VAL A CA 1
ATOM 1983 C C . VAL A 1 253 ? -0.947 2.067 17.382 1.00 98.56 253 VAL A C 1
ATOM 1985 O O . VAL A 1 253 ? -1.298 0.926 17.089 1.00 98.56 253 VAL A O 1
ATOM 1988 N N . LEU A 1 254 ? -1.629 3.143 16.996 1.00 98.50 254 LEU A N 1
ATOM 1989 C CA . LEU A 1 254 ? -2.832 3.073 16.172 1.00 98.50 254 LEU A CA 1
ATOM 1990 C C . LEU A 1 254 ? -2.460 3.122 14.685 1.00 98.50 254 LEU A C 1
ATOM 1992 O O . LEU A 1 254 ? -2.187 4.188 14.134 1.00 98.50 254 LEU A O 1
ATOM 1996 N N . ALA A 1 255 ? -2.502 1.967 14.019 1.00 98.62 255 ALA A N 1
ATOM 1997 C CA . ALA A 1 255 ? -2.368 1.827 12.570 1.00 98.62 255 ALA A CA 1
ATOM 1998 C C . ALA A 1 255 ? -3.597 1.149 11.902 1.00 98.62 255 ALA A C 1
ATOM 2000 O O . ALA A 1 255 ? -3.415 0.317 11.008 1.00 98.62 255 ALA A O 1
ATOM 2001 N N . PRO A 1 256 ? -4.854 1.508 12.257 1.00 97.88 256 PRO A N 1
ATOM 2002 C CA . PRO A 1 256 ? -6.047 0.747 11.862 1.00 97.88 256 PRO A CA 1
ATOM 2003 C C . PRO A 1 256 ? -6.483 0.959 10.396 1.00 97.88 256 PRO A C 1
ATOM 2005 O O . PRO A 1 256 ? -7.403 0.303 9.911 1.00 97.88 256 PRO A O 1
ATOM 2008 N N . GLY A 1 257 ? -5.840 1.882 9.673 1.00 97.50 257 GLY A N 1
ATOM 2009 C CA . GLY A 1 257 ? -6.270 2.311 8.341 1.00 97.50 257 GLY A CA 1
ATOM 2010 C C . GLY A 1 257 ? -7.487 3.244 8.377 1.00 97.50 257 GLY A C 1
ATOM 2011 O O . GLY A 1 257 ? -8.158 3.394 9.392 1.00 97.50 257 GLY A O 1
ATOM 2012 N N . HIS A 1 258 ? -7.776 3.899 7.250 1.00 97.25 258 HIS A N 1
ATOM 2013 C CA . HIS A 1 258 ? -8.831 4.922 7.190 1.00 97.25 258 HIS A CA 1
ATOM 2014 C C . HIS A 1 258 ? -10.257 4.352 7.128 1.00 97.25 258 HIS A C 1
ATOM 2016 O O . HIS A 1 258 ? -11.221 5.109 7.195 1.00 97.25 258 HIS A O 1
ATOM 2022 N N . SER A 1 259 ? -10.404 3.037 6.947 1.00 97.88 259 SER A N 1
ATOM 2023 C CA . SER A 1 259 ? -11.708 2.365 6.862 1.00 97.88 259 SER A CA 1
ATOM 2024 C C . SER A 1 259 ? -12.235 1.928 8.233 1.00 97.88 259 SER A C 1
ATOM 2026 O O . SER A 1 259 ? -13.390 1.533 8.330 1.00 97.88 259 SER A O 1
ATOM 2028 N N . ALA A 1 260 ? -11.431 2.027 9.301 1.00 97.69 260 ALA A N 1
ATOM 2029 C CA . ALA A 1 260 ? -11.813 1.688 10.675 1.00 97.69 260 ALA A CA 1
ATOM 2030 C C . ALA A 1 260 ? -12.695 2.782 11.313 1.00 97.69 260 ALA A C 1
ATOM 2032 O O . ALA A 1 260 ? -12.300 3.503 12.231 1.00 97.69 260 ALA A O 1
ATOM 2033 N N . ARG A 1 261 ? -13.890 2.960 10.743 1.00 97.81 261 ARG A N 1
ATOM 2034 C CA . ARG A 1 261 ? -14.855 4.015 11.092 1.00 97.81 261 ARG A CA 1
ATOM 2035 C C . ARG A 1 261 ? -15.343 3.908 12.533 1.00 97.81 261 ARG A C 1
ATOM 2037 O O . ARG A 1 261 ? -15.482 4.922 13.208 1.00 97.81 261 ARG A O 1
ATOM 2044 N N . ASP A 1 262 ? -15.563 2.683 12.987 1.00 97.31 262 ASP A N 1
ATOM 2045 C CA . ASP A 1 262 ? -15.854 2.322 14.374 1.00 97.31 262 ASP A CA 1
ATOM 2046 C C . ASP A 1 262 ? -14.729 2.748 15.326 1.00 97.31 262 ASP A C 1
ATOM 2048 O O . ASP A 1 262 ? -14.994 3.391 16.338 1.00 97.31 262 ASP A O 1
ATOM 2052 N N . THR A 1 263 ? -13.466 2.501 14.968 1.00 97.94 263 THR A N 1
ATOM 2053 C CA . THR A 1 263 ? -12.318 2.975 15.755 1.00 97.94 263 THR A CA 1
ATOM 2054 C C . THR A 1 263 ? -12.283 4.502 15.835 1.00 97.94 263 THR A C 1
ATOM 2056 O O . THR A 1 263 ? -12.019 5.041 16.905 1.00 97.94 263 THR A O 1
ATOM 2059 N N . TYR A 1 264 ? -12.585 5.228 14.752 1.00 98.25 264 TYR A N 1
ATOM 2060 C CA . TYR A 1 264 ? -12.658 6.695 14.804 1.00 98.25 264 TYR A CA 1
ATOM 2061 C C . TYR A 1 264 ? -13.804 7.216 15.678 1.00 98.25 264 TYR A C 1
ATOM 2063 O O . TYR A 1 264 ? -13.616 8.217 16.371 1.00 98.25 264 TYR A O 1
ATOM 2071 N N . ALA A 1 265 ? -14.958 6.543 15.681 1.00 98.12 265 ALA A N 1
ATOM 2072 C CA . ALA A 1 265 ? -16.054 6.855 16.597 1.00 98.12 265 ALA A CA 1
ATOM 2073 C C . ALA A 1 265 ? -15.632 6.634 18.057 1.00 98.12 265 ALA A C 1
ATOM 2075 O O . ALA A 1 265 ? -15.705 7.561 18.857 1.00 98.12 265 ALA A O 1
ATOM 2076 N N . MET A 1 266 ? -15.050 5.472 18.366 1.00 97.88 266 MET A N 1
ATOM 2077 C CA . MET A 1 266 ? -14.521 5.160 19.697 1.00 97.88 266 MET A CA 1
ATOM 2078 C C . MET A 1 266 ? -13.485 6.192 20.170 1.00 97.88 266 MET A C 1
ATOM 2080 O O . MET A 1 266 ? -13.547 6.655 21.307 1.00 97.88 266 MET A O 1
ATOM 2084 N N . LEU A 1 267 ? -12.558 6.608 19.299 1.00 97.38 267 LEU A N 1
ATOM 2085 C CA . LEU A 1 267 ? -11.559 7.628 19.631 1.00 97.38 267 LEU A CA 1
ATOM 2086 C C . LEU A 1 267 ? -12.205 8.981 19.959 1.00 97.38 267 LEU A C 1
ATOM 2088 O O . LEU A 1 267 ? -11.786 9.633 20.917 1.00 97.38 267 LEU A O 1
ATOM 2092 N N . LYS A 1 268 ? -13.228 9.389 19.195 1.00 97.19 268 LYS A N 1
ATOM 2093 C CA . LYS A 1 268 ? -14.003 10.606 19.471 1.00 97.19 268 LYS A CA 1
ATOM 2094 C C . LYS A 1 268 ? -14.694 10.514 20.832 1.00 97.19 268 LYS A C 1
ATOM 2096 O O . LYS A 1 268 ? -14.569 11.441 21.628 1.00 97.19 268 LYS A O 1
ATOM 2101 N N . ASP A 1 269 ? -15.356 9.395 21.116 1.00 96.44 269 ASP A N 1
ATOM 2102 C CA . ASP A 1 269 ? -16.101 9.179 22.363 1.00 96.44 269 ASP A CA 1
ATOM 2103 C C . ASP A 1 269 ? -15.178 9.146 23.590 1.00 96.44 269 ASP A C 1
ATOM 2105 O O . ASP A 1 269 ? -15.542 9.604 24.671 1.00 96.44 269 ASP A O 1
ATOM 2109 N N . LYS A 1 270 ? -13.939 8.672 23.417 1.00 94.06 270 LYS A N 1
ATOM 2110 C CA . LYS A 1 270 ? -12.882 8.708 24.440 1.00 94.06 270 LYS A CA 1
ATOM 2111 C C . LYS A 1 270 ? -12.183 10.069 24.563 1.00 94.06 270 LYS A C 1
ATOM 2113 O O . LYS A 1 270 ? -11.224 10.185 25.323 1.00 94.06 270 LYS A O 1
ATOM 2118 N N . GLY A 1 271 ? -12.630 11.091 23.832 1.00 93.50 271 GLY A N 1
ATOM 2119 C CA . GLY A 1 271 ? -12.080 12.446 23.905 1.00 93.50 271 GLY A CA 1
ATOM 2120 C C . GLY A 1 271 ? -10.683 12.592 23.297 1.00 93.50 271 GLY A C 1
ATOM 2121 O O . GLY A 1 271 ? -9.979 13.558 23.599 1.00 93.50 271 GLY A O 1
ATOM 2122 N N . VAL A 1 272 ? -10.253 11.657 22.442 1.00 94.81 272 VAL A N 1
ATOM 2123 C CA . VAL A 1 272 ? -8.995 11.803 21.701 1.00 94.81 272 VAL A CA 1
ATOM 2124 C C . VAL A 1 272 ? -9.147 12.954 20.717 1.00 94.81 272 VAL A C 1
ATOM 2126 O O . VAL A 1 272 ? -10.135 13.048 19.989 1.00 94.81 272 VAL A O 1
ATOM 2129 N N . ARG A 1 273 ? -8.147 13.840 20.668 1.00 95.88 273 ARG A N 1
ATOM 2130 C CA . ARG A 1 273 ? -8.148 14.943 19.708 1.00 95.88 273 ARG A CA 1
ATOM 2131 C C . ARG A 1 273 ? -8.092 14.390 18.285 1.00 95.88 273 ARG A C 1
ATOM 2133 O O . ARG A 1 273 ? -7.111 13.767 17.886 1.00 95.88 273 ARG A O 1
ATOM 2140 N N . LEU A 1 274 ? -9.132 14.685 17.518 1.00 97.56 274 LEU A N 1
ATOM 2141 C CA . LEU A 1 274 ? -9.252 14.366 16.102 1.00 97.56 274 LEU A CA 1
ATOM 2142 C C . LEU A 1 274 ? -9.451 15.668 15.316 1.00 97.56 274 LEU A C 1
ATOM 2144 O O . LEU A 1 274 ? -10.003 16.637 15.837 1.00 97.56 274 LEU A O 1
ATOM 2148 N N . GLU A 1 275 ? -9.039 15.684 14.049 1.00 97.00 275 GLU A N 1
ATOM 2149 C CA . GLU A 1 275 ? -9.233 16.826 13.149 1.00 97.00 275 GLU A CA 1
ATOM 2150 C C . GLU A 1 275 ? -9.823 16.371 11.815 1.00 97.00 275 GLU A C 1
ATOM 2152 O O . GLU A 1 275 ? -9.395 15.368 11.236 1.00 97.00 275 GLU A O 1
ATOM 2157 N N . ALA A 1 276 ? -10.808 17.121 11.313 1.00 96.44 276 ALA A N 1
ATOM 2158 C CA . ALA A 1 276 ? -11.423 16.838 10.026 1.00 96.44 276 ALA A CA 1
ATOM 2159 C C . ALA A 1 276 ? -10.402 17.073 8.907 1.00 96.44 276 ALA A C 1
ATOM 2161 O O . ALA A 1 276 ? -9.891 18.180 8.729 1.00 96.44 276 ALA A O 1
ATOM 2162 N N . LYS A 1 277 ? -10.128 16.036 8.112 1.00 96.31 277 LYS A N 1
ATOM 2163 C CA . LYS A 1 277 ? -9.140 16.095 7.033 1.00 96.31 277 LYS A CA 1
ATOM 2164 C C . LYS A 1 277 ? -9.821 16.031 5.660 1.00 96.31 277 LYS A C 1
ATOM 2166 O O . LYS A 1 277 ? -10.529 15.060 5.396 1.00 96.31 277 LYS A O 1
ATOM 2171 N N . PRO A 1 278 ? -9.576 16.999 4.755 1.00 96.12 278 PRO A N 1
ATOM 2172 C CA . PRO A 1 278 ? -10.003 16.893 3.363 1.00 96.12 278 PRO A CA 1
ATOM 2173 C C . PRO A 1 278 ? -9.469 15.625 2.680 1.00 96.12 278 PRO A C 1
ATOM 2175 O O . PRO A 1 278 ? -8.342 15.175 2.935 1.00 96.12 278 PRO A O 1
ATOM 2178 N N . PHE A 1 279 ? -10.275 15.067 1.783 1.00 97.00 279 PHE A N 1
ATOM 2179 C CA . PHE A 1 279 ? -9.964 13.860 1.014 1.00 97.00 279 PHE A CA 1
ATOM 2180 C C . PHE A 1 279 ? -10.532 13.973 -0.401 1.00 97.00 279 PHE A C 1
ATOM 2182 O O . PHE A 1 279 ? -11.034 15.025 -0.780 1.00 97.00 279 PHE A O 1
ATOM 2189 N N . ALA A 1 280 ? -10.403 12.925 -1.211 1.00 97.12 280 ALA A N 1
ATOM 2190 C CA . ALA A 1 280 ? -10.901 12.927 -2.579 1.00 97.12 280 ALA A CA 1
ATOM 2191 C C . ALA A 1 280 ? -11.885 11.782 -2.812 1.00 97.12 280 ALA A C 1
ATOM 2193 O O . ALA A 1 280 ? -11.696 10.681 -2.293 1.00 97.12 280 ALA A O 1
ATOM 2194 N N . VAL A 1 281 ? -12.916 12.055 -3.607 1.00 97.88 281 VAL A N 1
ATOM 2195 C CA . VAL A 1 281 ? -13.950 11.098 -4.023 1.00 97.88 281 VAL A CA 1
ATOM 2196 C C . VAL A 1 281 ? -14.134 11.174 -5.530 1.00 97.88 281 VAL A C 1
ATOM 2198 O O . VAL A 1 281 ? -13.772 12.170 -6.154 1.00 97.88 281 VAL A O 1
ATOM 2201 N N . GLY A 1 282 ? -14.680 10.126 -6.132 1.00 97.19 282 GLY A N 1
ATOM 2202 C CA . GLY A 1 282 ? -14.949 10.116 -7.562 1.00 97.19 282 GLY A CA 1
ATOM 2203 C C . GLY A 1 282 ? -15.268 8.725 -8.074 1.00 97.19 282 GLY A C 1
ATOM 2204 O O . GLY A 1 282 ? -15.798 7.893 -7.342 1.00 97.19 282 GLY A O 1
ATOM 2205 N N . LEU A 1 283 ? -14.931 8.478 -9.336 1.00 97.38 283 LEU A N 1
ATOM 2206 C CA . LEU A 1 283 ? -15.309 7.267 -10.059 1.00 97.38 283 LEU A CA 1
ATOM 2207 C C . LEU A 1 283 ? -14.068 6.515 -10.538 1.00 97.38 283 LEU A C 1
ATOM 2209 O O . LEU A 1 283 ? -13.036 7.118 -10.842 1.00 97.38 283 LEU A O 1
ATOM 2213 N N . ARG A 1 284 ? -14.163 5.189 -10.653 1.00 97.88 284 ARG A N 1
ATOM 2214 C CA . ARG A 1 284 ? -13.169 4.388 -11.378 1.00 97.88 284 ARG A CA 1
ATOM 2215 C C . ARG A 1 284 ? -13.522 4.389 -12.862 1.00 97.88 284 ARG A C 1
ATOM 2217 O O . ARG A 1 284 ? -14.614 3.982 -13.236 1.00 97.88 284 ARG A O 1
ATOM 2224 N N . VAL A 1 285 ? -12.577 4.805 -13.697 1.00 97.62 285 VAL A N 1
ATOM 2225 C CA . VAL A 1 285 ? -12.680 4.715 -15.159 1.00 97.62 285 VAL A CA 1
ATOM 2226 C C . VAL A 1 285 ? -11.786 3.593 -15.668 1.00 97.62 285 VAL A C 1
ATOM 2228 O O . VAL A 1 285 ? -10.695 3.386 -15.128 1.00 97.62 285 VAL A O 1
ATOM 2231 N N . ALA A 1 286 ? -12.239 2.878 -16.697 1.00 97.75 286 ALA A N 1
ATOM 2232 C CA . ALA A 1 286 ? -11.492 1.813 -17.353 1.00 97.75 286 ALA A CA 1
ATOM 2233 C C . ALA A 1 286 ? -11.416 2.050 -18.865 1.00 97.75 286 ALA A C 1
ATOM 2235 O O . ALA A 1 286 ? -12.373 2.496 -19.492 1.00 97.75 286 ALA A O 1
ATOM 2236 N N . HIS A 1 287 ? -10.269 1.717 -19.447 1.00 97.19 287 HIS A N 1
ATOM 2237 C CA . HIS A 1 287 ? -10.013 1.785 -20.884 1.00 97.19 287 HIS A CA 1
ATOM 2238 C C . HIS A 1 287 ? -9.244 0.536 -21.322 1.00 97.19 287 HIS A C 1
ATOM 2240 O O . HIS A 1 287 ? -8.532 -0.045 -20.494 1.00 97.19 287 HIS A O 1
ATOM 2246 N N . PRO A 1 288 ? -9.320 0.118 -22.598 1.00 97.25 288 PRO A N 1
ATOM 2247 C CA . PRO A 1 288 ? -8.497 -0.984 -23.080 1.00 97.25 288 PRO A CA 1
ATOM 2248 C C . PRO A 1 288 ? -7.016 -0.702 -22.802 1.00 97.25 288 PRO A C 1
ATOM 2250 O O . PRO A 1 288 ? -6.506 0.372 -23.133 1.00 97.25 288 PRO A O 1
ATOM 2253 N N . ALA A 1 289 ? -6.299 -1.658 -22.210 1.00 95.62 289 ALA A N 1
ATOM 2254 C CA . ALA A 1 289 ? -4.881 -1.488 -21.890 1.00 95.62 289 ALA A CA 1
ATOM 2255 C C . ALA A 1 289 ? -4.056 -1.192 -23.157 1.00 95.62 289 ALA A C 1
ATOM 2257 O O . ALA A 1 289 ? -3.134 -0.378 -23.133 1.00 95.62 289 ALA A O 1
ATOM 2258 N N . SER A 1 290 ? -4.449 -1.779 -24.292 1.00 94.00 290 SER A N 1
ATOM 2259 C CA . SER A 1 290 ? -3.852 -1.533 -25.609 1.00 94.00 290 SER A CA 1
ATOM 2260 C C . SER A 1 290 ? -3.969 -0.075 -26.070 1.00 94.00 290 SER A C 1
ATOM 2262 O O . SER A 1 290 ? -3.041 0.430 -26.702 1.00 94.00 290 SER A O 1
ATOM 2264 N N . LEU A 1 291 ? -5.060 0.622 -25.731 1.00 95.06 291 LEU A N 1
ATOM 2265 C CA . LEU A 1 291 ? -5.244 2.040 -26.046 1.00 95.06 291 LEU A CA 1
ATOM 2266 C C . LEU A 1 291 ? -4.237 2.895 -25.273 1.00 95.06 291 LEU A C 1
ATOM 2268 O O . LEU A 1 291 ? -3.505 3.681 -25.873 1.00 95.06 291 LEU A O 1
ATOM 2272 N N . VAL A 1 292 ? -4.151 2.692 -23.955 1.00 95.12 292 VAL A N 1
ATOM 2273 C CA . VAL A 1 292 ? -3.203 3.418 -23.094 1.00 95.12 292 VAL A CA 1
ATOM 2274 C C . VAL A 1 292 ? -1.764 3.159 -23.543 1.00 95.12 292 VAL A C 1
ATOM 2276 O O . VAL A 1 292 ? -0.986 4.100 -23.699 1.00 95.12 292 VAL A O 1
ATOM 2279 N N . ASN A 1 293 ? -1.430 1.899 -23.829 1.00 92.94 293 ASN A N 1
ATOM 2280 C CA . ASN A 1 293 ? -0.113 1.510 -24.323 1.00 92.94 293 ASN A CA 1
ATOM 2281 C C . ASN A 1 293 ? 0.226 2.197 -25.651 1.00 92.94 293 ASN A C 1
ATOM 2283 O O . ASN A 1 293 ? 1.323 2.726 -25.795 1.00 92.94 293 ASN A O 1
ATOM 2287 N N . ARG A 1 294 ? -0.711 2.258 -26.604 1.00 91.12 294 ARG A N 1
ATOM 2288 C CA . ARG A 1 294 ? -0.500 2.942 -27.888 1.00 91.12 294 ARG A CA 1
ATOM 2289 C C . ARG A 1 294 ? -0.254 4.438 -27.699 1.00 91.12 294 ARG A C 1
ATOM 2291 O O . ARG A 1 294 ? 0.677 4.975 -28.294 1.00 91.12 294 ARG A O 1
ATOM 2298 N N . ILE A 1 295 ? -1.042 5.095 -26.844 1.00 92.06 295 ILE A N 1
ATOM 2299 C CA . ILE A 1 295 ? -0.891 6.527 -26.542 1.00 92.06 295 ILE A CA 1
ATOM 2300 C C . ILE A 1 295 ? 0.475 6.798 -25.903 1.00 92.06 295 ILE A C 1
ATOM 2302 O O . ILE A 1 295 ? 1.175 7.722 -26.316 1.00 92.06 295 ILE A O 1
ATOM 2306 N N . GLN A 1 296 ? 0.879 6.001 -24.912 1.00 90.88 296 GLN A N 1
ATOM 2307 C CA . GLN A 1 296 ? 2.102 6.239 -24.141 1.00 90.88 296 GLN A CA 1
ATOM 2308 C C . GLN A 1 296 ? 3.371 5.771 -24.857 1.00 90.88 296 GLN A C 1
ATOM 2310 O O . GLN A 1 296 ? 4.374 6.479 -24.818 1.00 90.88 296 GLN A O 1
ATOM 2315 N N . TYR A 1 297 ? 3.332 4.621 -25.527 1.00 89.31 297 TYR A N 1
ATOM 2316 C CA . TYR A 1 297 ? 4.513 3.896 -26.013 1.00 89.31 297 TYR A CA 1
ATOM 2317 C C . TYR A 1 297 ? 4.538 3.653 -27.529 1.00 89.31 297 TYR A C 1
ATOM 2319 O O . TYR A 1 297 ? 5.576 3.260 -28.055 1.00 89.31 297 TYR A O 1
ATOM 2327 N N . GLY A 1 298 ? 3.451 3.900 -28.266 1.00 85.81 298 GLY A N 1
ATOM 2328 C CA . GLY A 1 298 ? 3.401 3.604 -29.703 1.00 85.81 298 GLY A CA 1
ATOM 2329 C C . GLY A 1 298 ? 3.448 2.096 -29.981 1.00 85.81 298 GLY A C 1
ATOM 2330 O O . GLY A 1 298 ? 2.690 1.345 -29.376 1.00 85.81 298 GLY A O 1
ATOM 2331 N N . SER A 1 299 ? 4.311 1.645 -30.899 1.00 77.00 299 SER A N 1
ATOM 2332 C CA . SER A 1 299 ? 4.466 0.225 -31.275 1.00 77.00 299 SER A CA 1
ATOM 2333 C C . SER A 1 299 ? 5.393 -0.583 -30.353 1.00 77.00 299 SER A C 1
ATOM 2335 O O . SER A 1 299 ? 5.396 -1.809 -30.423 1.00 77.00 299 SER A O 1
ATOM 2337 N N . ALA A 1 300 ? 6.138 0.064 -29.450 1.00 69.25 300 ALA A N 1
ATOM 2338 C CA . ALA A 1 300 ? 7.142 -0.566 -28.579 1.00 69.25 300 ALA A CA 1
ATOM 2339 C C . ALA A 1 300 ? 6.560 -1.264 -27.322 1.00 69.25 300 ALA A C 1
ATOM 2341 O O . ALA A 1 300 ? 7.272 -1.551 -26.359 1.00 69.25 300 ALA A O 1
ATOM 2342 N N . VAL A 1 301 ? 5.252 -1.543 -27.315 1.00 67.00 301 VAL A N 1
ATOM 2343 C CA . VAL A 1 301 ? 4.482 -2.059 -26.164 1.00 67.00 301 VAL A CA 1
ATOM 2344 C C . VAL A 1 301 ? 5.025 -3.367 -25.562 1.00 67.00 301 VAL A C 1
ATOM 2346 O O . VAL A 1 301 ? 5.085 -3.452 -24.334 1.00 67.00 301 VAL A O 1
ATOM 2349 N N . PRO A 1 302 ? 5.440 -4.388 -26.345 1.00 66.69 302 PRO A N 1
ATOM 2350 C CA . PRO A 1 302 ? 5.837 -5.674 -25.765 1.00 66.69 302 PRO A CA 1
ATOM 2351 C C . PRO A 1 302 ? 7.093 -5.609 -24.883 1.00 66.69 302 PRO A C 1
ATOM 2353 O O . PRO A 1 302 ? 7.244 -6.436 -23.988 1.00 66.69 302 PRO A O 1
ATOM 2356 N N . ALA A 1 303 ? 7.981 -4.633 -25.109 1.00 71.19 303 ALA A N 1
ATOM 2357 C CA . ALA A 1 303 ? 9.289 -4.564 -24.452 1.00 71.19 303 ALA A CA 1
ATOM 2358 C C . ALA A 1 303 ? 9.244 -3.971 -23.031 1.00 71.19 303 ALA A C 1
ATOM 2360 O O . ALA A 1 303 ? 10.074 -4.303 -22.188 1.00 71.19 303 ALA A O 1
ATOM 2361 N N . VAL A 1 304 ? 8.280 -3.090 -22.745 1.00 78.50 304 VAL A N 1
ATOM 2362 C CA . VAL A 1 304 ? 8.245 -2.289 -21.502 1.00 78.50 304 VAL A CA 1
ATOM 2363 C C . VAL A 1 304 ? 7.045 -2.576 -20.598 1.00 78.50 304 VAL A C 1
ATOM 2365 O O . VAL A 1 304 ? 6.959 -2.030 -19.499 1.00 78.50 304 VAL A O 1
ATOM 2368 N N . GLY A 1 305 ? 6.142 -3.460 -21.028 1.00 84.56 305 GLY A N 1
ATOM 2369 C CA . GLY A 1 305 ? 4.939 -3.822 -20.283 1.00 84.56 305 GLY A CA 1
ATOM 2370 C C . GLY A 1 305 ? 3.821 -2.781 -20.387 1.00 84.56 305 GLY A C 1
ATOM 2371 O O . GLY A 1 305 ? 3.799 -1.938 -21.285 1.00 84.56 305 GLY A O 1
ATOM 2372 N N . ALA A 1 306 ? 2.849 -2.872 -19.478 1.00 91.69 306 ALA A N 1
ATOM 2373 C CA . ALA A 1 306 ? 1.677 -2.004 -19.491 1.00 91.69 306 ALA A CA 1
ATOM 2374 C C . ALA A 1 306 ? 2.008 -0.573 -19.039 1.00 91.69 306 ALA A C 1
ATOM 2376 O O . ALA A 1 306 ? 2.597 -0.354 -17.977 1.00 91.69 306 ALA A O 1
ATOM 2377 N N . ALA A 1 307 ? 1.576 0.392 -19.845 1.00 93.12 307 ALA A N 1
ATOM 2378 C CA . ALA A 1 307 ? 1.796 1.808 -19.639 1.00 93.12 307 ALA A CA 1
ATOM 2379 C C . ALA A 1 307 ? 0.913 2.377 -18.529 1.00 93.12 307 ALA A C 1
ATOM 2381 O O . ALA A 1 307 ? -0.255 2.009 -18.387 1.00 93.12 307 ALA A O 1
ATOM 2382 N N . ASP A 1 308 ? 1.460 3.338 -17.789 1.00 93.62 308 ASP A N 1
ATOM 2383 C CA . ASP A 1 308 ? 0.722 4.129 -16.815 1.00 93.62 308 ASP A CA 1
ATOM 2384 C C . ASP A 1 308 ? 0.423 5.548 -17.323 1.00 93.62 308 ASP A C 1
ATOM 2386 O O . ASP A 1 308 ? 0.959 6.004 -18.334 1.00 93.62 308 ASP A O 1
ATOM 2390 N N . TYR A 1 309 ? -0.454 6.262 -16.620 1.00 94.75 309 TYR A N 1
ATOM 2391 C CA . TYR A 1 309 ? -0.678 7.688 -16.847 1.00 94.75 309 TYR A CA 1
ATOM 2392 C C . TYR A 1 309 ? -0.910 8.430 -15.535 1.00 94.75 309 TYR A C 1
ATOM 2394 O O . TYR A 1 309 ? -1.231 7.846 -14.496 1.00 94.75 309 TYR A O 1
ATOM 2402 N N . ARG A 1 310 ? -0.756 9.752 -15.609 1.00 95.31 310 ARG A N 1
ATOM 2403 C CA . ARG A 1 310 ? -1.179 10.692 -14.578 1.00 95.31 310 ARG A CA 1
ATOM 2404 C C . ARG A 1 310 ? -1.802 11.903 -15.258 1.00 95.31 310 ARG A C 1
ATOM 2406 O O . ARG A 1 310 ? -1.144 12.539 -16.073 1.00 95.31 310 ARG A O 1
ATOM 2413 N N . LEU A 1 311 ? -3.038 12.203 -14.894 1.00 96.06 311 LEU A N 1
ATOM 2414 C CA . LEU A 1 311 ? -3.806 13.341 -15.381 1.00 96.06 311 LEU A CA 1
ATOM 2415 C C . LEU A 1 311 ? -4.150 14.248 -14.201 1.00 96.06 311 LEU A C 1
ATOM 2417 O O . LEU A 1 311 ? -4.393 13.760 -13.095 1.00 96.06 311 LEU A O 1
ATOM 2421 N N . ALA A 1 312 ? -4.155 15.549 -14.448 1.00 96.88 312 ALA A N 1
ATOM 2422 C CA . ALA A 1 312 ? -4.643 16.564 -13.531 1.00 96.88 312 ALA A CA 1
ATOM 2423 C C . ALA A 1 312 ? -5.234 17.705 -14.358 1.00 96.88 312 ALA A C 1
ATOM 2425 O O . ALA A 1 312 ? -4.672 18.069 -15.392 1.00 96.88 312 ALA A O 1
ATOM 2426 N N . TRP A 1 313 ? -6.354 18.244 -13.904 1.00 96.38 313 TRP A N 1
ATOM 2427 C CA . TRP A 1 313 ? -7.044 19.360 -14.524 1.00 96.38 313 TRP A CA 1
ATOM 2428 C C . TRP A 1 313 ? -7.694 20.203 -13.431 1.00 96.38 313 TRP A C 1
ATOM 2430 O O . TRP A 1 313 ? -8.271 19.656 -12.494 1.00 96.38 313 TRP A O 1
ATOM 2440 N N . ASN A 1 314 ? -7.563 21.521 -13.532 1.00 95.75 314 ASN A N 1
ATOM 2441 C CA . ASN A 1 314 ? -8.253 22.448 -12.647 1.00 95.75 314 ASN A CA 1
ATOM 2442 C C . ASN A 1 314 ? -9.423 23.022 -13.427 1.00 95.75 314 ASN A C 1
ATOM 2444 O O . ASN A 1 314 ? -9.201 23.641 -14.467 1.00 95.75 314 ASN A O 1
ATOM 2448 N N . ASP A 1 315 ? -10.628 22.798 -12.922 1.00 93.75 315 ASP A N 1
ATOM 2449 C CA . ASP A 1 315 ? -11.834 23.356 -13.503 1.00 93.75 315 ASP A CA 1
ATOM 2450 C C . ASP A 1 315 ? -11.874 24.869 -13.261 1.00 93.75 315 ASP A C 1
ATOM 2452 O O . ASP A 1 315 ? -11.919 25.274 -12.092 1.00 93.75 315 ASP A O 1
ATOM 2456 N N . PRO A 1 316 ? -11.824 25.712 -14.309 1.00 94.12 316 PRO A N 1
ATOM 2457 C CA . PRO A 1 316 ? -11.932 27.154 -14.137 1.00 94.12 316 PRO A CA 1
ATOM 2458 C C . PRO A 1 316 ? -13.310 27.574 -13.612 1.00 94.12 316 PRO A C 1
ATOM 2460 O O . PRO A 1 316 ? -13.382 28.565 -12.888 1.00 94.12 316 PRO A O 1
ATOM 2463 N N . ASP A 1 317 ? -14.369 26.816 -13.911 1.00 94.56 317 ASP A N 1
ATOM 2464 C CA . ASP A 1 317 ? -15.741 27.203 -13.575 1.00 94.56 317 ASP A CA 1
ATOM 2465 C C . ASP A 1 317 ? -16.070 26.871 -12.115 1.00 94.56 317 ASP A C 1
ATOM 2467 O O . ASP A 1 317 ? -16.513 27.732 -11.354 1.00 94.56 317 ASP A O 1
ATOM 2471 N N . SER A 1 318 ? -15.804 25.635 -11.674 1.00 92.38 318 SER A N 1
ATOM 2472 C CA . SER A 1 318 ? -16.042 25.243 -10.280 1.00 92.38 318 SER A CA 1
ATOM 2473 C C . SER A 1 318 ? -14.870 25.545 -9.337 1.00 92.38 318 SER A C 1
ATOM 2475 O O . SER A 1 318 ? -14.989 25.316 -8.130 1.00 92.38 318 SER A O 1
ATOM 2477 N N . GLY A 1 319 ? -13.695 25.909 -9.860 1.00 92.38 319 GLY A N 1
ATOM 2478 C CA . GLY A 1 319 ? -12.458 26.077 -9.088 1.00 92.38 319 GLY A CA 1
ATOM 2479 C C . GLY A 1 319 ? -11.901 24.785 -8.469 1.00 92.38 319 GLY A C 1
ATOM 2480 O O . GLY A 1 319 ? -11.085 24.853 -7.545 1.00 92.38 319 GLY A O 1
ATOM 2481 N N . ARG A 1 320 ? -12.342 23.596 -8.913 1.00 93.38 320 ARG A N 1
ATOM 2482 C CA . ARG A 1 320 ? -11.921 22.309 -8.325 1.00 93.38 320 ARG A CA 1
ATOM 2483 C C . ARG A 1 320 ? -10.854 21.614 -9.160 1.00 93.38 320 ARG A C 1
ATOM 2485 O O . ARG A 1 320 ? -10.929 21.543 -10.379 1.00 93.38 320 ARG A O 1
ATOM 2492 N N . GLY A 1 321 ? -9.881 21.022 -8.471 1.00 94.38 321 GLY A N 1
ATOM 2493 C CA . GLY A 1 321 ? -8.898 20.134 -9.086 1.00 94.38 321 GLY A CA 1
ATOM 2494 C C . GLY A 1 321 ? -9.432 18.707 -9.218 1.00 94.38 321 GLY A C 1
ATOM 2495 O O . GLY A 1 321 ? -9.788 18.084 -8.214 1.00 94.38 321 GLY A O 1
ATOM 2496 N N . VAL A 1 322 ? -9.423 18.177 -10.438 1.00 96.62 322 VAL A N 1
ATOM 2497 C CA . VAL A 1 322 ? -9.699 16.775 -10.767 1.00 96.62 322 VAL A CA 1
ATOM 2498 C C . VAL A 1 322 ? -8.397 16.098 -11.178 1.00 96.62 322 VAL A C 1
ATOM 2500 O O . VAL A 1 322 ? -7.609 16.645 -11.950 1.00 96.62 322 VAL A O 1
ATOM 2503 N N . TYR A 1 323 ? -8.136 14.894 -10.678 1.00 97.81 323 TYR A N 1
ATOM 2504 C CA . TYR A 1 323 ? -6.914 14.169 -11.019 1.00 97.81 323 TYR A CA 1
ATOM 2505 C C . TYR A 1 323 ? -7.101 12.656 -11.019 1.00 97.81 323 TYR A C 1
ATOM 2507 O O . TYR A 1 323 ? -7.974 12.101 -10.353 1.00 97.81 323 TYR A O 1
ATOM 2515 N N . SER A 1 324 ? -6.235 11.969 -11.764 1.00 97.75 324 SER A N 1
ATOM 2516 C CA . SER A 1 324 ? -6.169 10.511 -11.740 1.00 97.75 324 SER A CA 1
ATOM 2517 C C . SER A 1 324 ? -5.422 10.023 -10.497 1.00 97.75 324 SER A C 1
ATOM 2519 O O . SER A 1 324 ? -4.297 10.461 -10.230 1.00 97.75 324 SER A O 1
ATOM 2521 N N . PHE A 1 325 ? -5.980 9.043 -9.800 1.00 96.81 325 PHE A N 1
ATOM 2522 C CA . PHE A 1 325 ? -5.420 8.417 -8.613 1.00 96.81 325 PHE A CA 1
ATOM 2523 C C . PHE A 1 325 ? -5.409 6.888 -8.742 1.00 96.81 325 PHE A C 1
ATOM 2525 O O . PHE A 1 325 ? -6.256 6.291 -9.405 1.00 96.81 325 PHE A O 1
ATOM 2532 N N . CYS A 1 326 ? -4.416 6.251 -8.11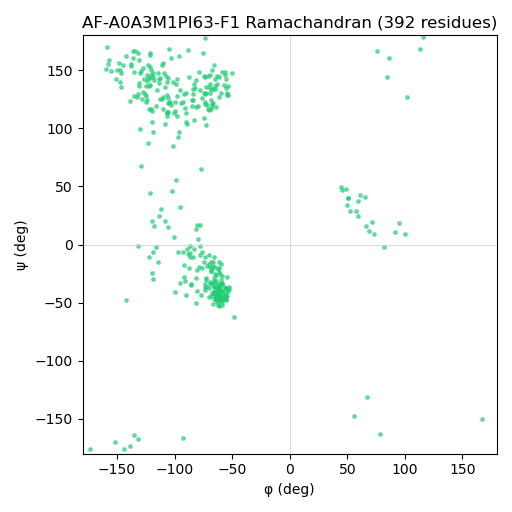0 1.00 95.75 326 CYS A N 1
ATOM 2533 C CA . CYS A 1 326 ? -4.243 4.795 -8.076 1.00 95.75 326 CYS A CA 1
ATOM 2534 C C . CYS A 1 326 ? -4.432 4.120 -9.455 1.00 95.75 326 CYS A C 1
ATOM 2536 O O . CYS A 1 326 ? -5.141 3.123 -9.586 1.00 95.75 326 CYS A O 1
ATOM 2538 N N . MET A 1 327 ? -3.802 4.676 -10.496 1.00 97.25 327 MET A N 1
ATOM 2539 C CA . MET A 1 327 ? -3.822 4.104 -11.846 1.00 97.25 327 MET A CA 1
ATOM 2540 C C . MET A 1 327 ? -3.190 2.703 -11.828 1.00 97.25 327 MET A C 1
ATOM 2542 O O . MET A 1 327 ? -2.090 2.528 -11.299 1.00 97.25 327 MET A O 1
ATOM 2546 N N . CYS A 1 328 ? -3.906 1.708 -12.341 1.00 97.81 328 CYS A N 1
ATOM 2547 C CA . CYS A 1 328 ? -3.570 0.288 -12.367 1.00 97.81 328 CYS A CA 1
ATOM 2548 C C . CYS A 1 328 ? -3.466 -0.169 -13.833 1.00 97.81 328 CYS A C 1
ATOM 2550 O O . CYS A 1 328 ? -4.495 -0.437 -14.463 1.00 97.81 328 CYS A O 1
ATOM 2552 N N . PRO A 1 329 ? -2.246 -0.222 -14.404 1.00 96.62 329 PRO A N 1
ATOM 2553 C CA . PRO A 1 329 ? -2.036 -0.711 -15.762 1.00 96.62 329 PRO A CA 1
ATOM 2554 C C . PRO A 1 329 ? -2.382 -2.195 -15.861 1.00 96.62 329 PRO A C 1
ATOM 2556 O O . PRO A 1 329 ? -1.983 -2.960 -14.975 1.00 96.62 329 PRO A O 1
ATOM 2559 N N . GLY A 1 330 ? -3.082 -2.601 -16.925 1.00 96.25 330 GLY A N 1
ATOM 2560 C CA . GLY A 1 330 ? -3.400 -4.010 -17.186 1.00 96.25 330 GLY A CA 1
ATOM 2561 C C . GLY A 1 330 ? -3.970 -4.720 -15.954 1.00 96.25 330 GLY A C 1
ATOM 2562 O O . GLY A 1 330 ? -3.459 -5.769 -15.551 1.00 96.25 330 GLY A O 1
ATOM 2563 N N . GLY A 1 331 ? -4.947 -4.082 -15.313 1.00 96.50 331 GLY A N 1
ATOM 2564 C CA . GLY A 1 331 ? -5.543 -4.467 -14.042 1.00 96.50 331 GLY A CA 1
ATOM 2565 C C . GLY A 1 331 ? -7.068 -4.471 -14.073 1.00 96.50 331 GLY A C 1
ATOM 2566 O O . GLY A 1 331 ? -7.704 -4.381 -15.120 1.00 96.50 331 GLY A O 1
ATOM 2567 N N . GLU A 1 332 ? -7.656 -4.558 -12.889 1.00 96.81 332 GLU A N 1
ATOM 2568 C CA . GLU A 1 332 ? -9.083 -4.796 -12.680 1.00 96.81 332 GLU A CA 1
ATOM 2569 C C . GLU A 1 332 ? -9.642 -3.761 -11.697 1.00 96.81 332 GLU A C 1
ATOM 2571 O O . GLU A 1 332 ? -8.918 -3.269 -10.822 1.00 96.81 332 GLU A O 1
ATOM 2576 N N . ILE A 1 333 ? -10.910 -3.389 -11.881 1.00 97.94 333 ILE A N 1
ATOM 2577 C CA . ILE A 1 333 ? -11.684 -2.666 -10.868 1.00 97.94 333 ILE A CA 1
ATOM 2578 C C . ILE A 1 333 ? -12.205 -3.721 -9.896 1.00 97.94 333 ILE A C 1
ATOM 2580 O O . ILE A 1 333 ? -12.686 -4.763 -10.327 1.00 97.94 333 ILE A O 1
ATOM 2584 N N . ILE A 1 334 ? -12.090 -3.453 -8.601 1.00 97.38 334 ILE A N 1
ATOM 2585 C CA . ILE A 1 334 ? -12.516 -4.380 -7.550 1.00 97.38 334 ILE A CA 1
ATOM 2586 C C . ILE A 1 334 ? -13.567 -3.736 -6.665 1.00 97.38 334 ILE A C 1
ATOM 2588 O O . ILE A 1 334 ? -13.484 -2.537 -6.379 1.00 97.38 334 ILE A O 1
ATOM 2592 N N . ASN A 1 335 ? -14.510 -4.547 -6.190 1.00 97.50 335 ASN A N 1
ATOM 2593 C CA . ASN A 1 335 ? -15.378 -4.156 -5.092 1.00 97.50 335 ASN A CA 1
ATOM 2594 C C . ASN A 1 335 ? -14.560 -4.189 -3.795 1.00 97.50 335 ASN A C 1
ATOM 2596 O O . ASN A 1 335 ? -13.972 -5.212 -3.448 1.00 97.50 335 ASN A O 1
ATOM 2600 N N . ALA A 1 336 ? -14.476 -3.048 -3.124 1.00 97.88 336 ALA A N 1
ATOM 2601 C CA . ALA A 1 336 ? -13.659 -2.823 -1.944 1.00 97.88 336 ALA A CA 1
ATOM 2602 C C . ALA A 1 336 ? -14.496 -2.416 -0.721 1.00 97.88 336 ALA A C 1
ATOM 2604 O O . ALA A 1 336 ? -13.949 -1.813 0.206 1.00 97.88 336 ALA A O 1
ATOM 2605 N N . SER A 1 337 ? -15.800 -2.709 -0.730 1.00 98.06 337 SER A N 1
ATOM 2606 C CA . SER A 1 337 ? -16.689 -2.457 0.404 1.00 98.06 337 SER A CA 1
ATOM 2607 C C . SER A 1 337 ? -16.236 -3.183 1.668 1.00 98.06 337 SER A C 1
ATOM 2609 O O . SER A 1 337 ? -15.670 -4.276 1.615 1.00 98.06 337 SER A O 1
ATOM 2611 N N . SER A 1 338 ? -16.510 -2.559 2.810 1.00 97.50 338 SER A N 1
ATOM 2612 C CA . SER A 1 338 ? -16.268 -3.115 4.147 1.00 97.50 338 SER A CA 1
ATOM 2613 C C . SER A 1 338 ? -17.471 -2.987 5.083 1.00 97.50 338 SER A C 1
ATOM 2615 O O . SER A 1 338 ? -17.397 -3.434 6.221 1.00 97.50 338 SER A O 1
ATOM 2617 N N . GLU A 1 339 ? -18.570 -2.388 4.618 1.00 97.56 339 GLU A N 1
ATOM 2618 C CA . GLU A 1 339 ? -19.831 -2.275 5.354 1.00 97.56 339 GLU A CA 1
ATOM 2619 C C . GLU A 1 339 ? -20.968 -2.874 4.504 1.00 97.56 339 GLU A C 1
ATOM 2621 O O . GLU A 1 339 ? -20.960 -2.698 3.280 1.00 97.56 339 GLU A O 1
ATOM 2626 N N . PRO A 1 340 ? -21.925 -3.605 5.109 1.00 96.38 340 PRO A N 1
ATOM 2627 C CA . PRO A 1 340 ? -23.131 -4.058 4.416 1.00 96.38 340 PRO A CA 1
ATOM 2628 C C . PRO A 1 340 ? -23.907 -2.884 3.813 1.00 96.38 340 PRO A C 1
ATOM 2630 O O . PRO A 1 340 ? -23.883 -1.790 4.369 1.00 96.38 340 PRO A O 1
ATOM 2633 N N . GLU A 1 341 ? -24.599 -3.101 2.692 1.00 96.50 341 GLU A N 1
ATOM 2634 C CA . GLU A 1 341 ? -25.416 -2.076 2.007 1.00 96.50 341 GLU A CA 1
ATOM 2635 C C . GLU A 1 341 ? -24.644 -0.819 1.560 1.00 96.50 341 GLU A C 1
ATOM 2637 O O . GLU A 1 341 ? -25.208 0.268 1.413 1.00 96.50 341 GLU A O 1
ATOM 2642 N N . HIS A 1 342 ? -23.334 -0.960 1.359 1.00 97.81 342 HIS A N 1
ATOM 2643 C CA . HIS A 1 342 ? -22.434 0.097 0.916 1.00 97.81 342 HIS A CA 1
ATOM 2644 C C . HIS A 1 342 ? -21.584 -0.416 -0.251 1.00 97.81 342 HIS A C 1
ATOM 2646 O O . HIS A 1 342 ? -21.101 -1.552 -0.236 1.00 97.81 342 HIS A O 1
ATOM 2652 N N . LEU A 1 343 ? -21.371 0.419 -1.271 1.00 97.75 343 LEU A N 1
ATOM 2653 C CA . LEU A 1 343 ? -20.553 0.095 -2.439 1.00 97.75 343 LEU A CA 1
ATOM 2654 C C . LEU A 1 343 ? -19.334 1.014 -2.523 1.00 97.75 343 LEU A C 1
ATOM 2656 O O . LEU A 1 343 ? -19.455 2.226 -2.701 1.00 97.75 343 LEU A O 1
ATOM 2660 N N . VAL A 1 344 ? -18.149 0.410 -2.467 1.00 97.88 344 VAL A N 1
ATOM 2661 C CA . VAL A 1 344 ? -16.863 1.070 -2.707 1.00 97.88 344 VAL A CA 1
ATOM 2662 C C . VAL A 1 344 ? -16.155 0.346 -3.838 1.00 97.88 344 VAL A C 1
ATOM 2664 O O . VAL A 1 344 ? -16.064 -0.878 -3.837 1.00 97.88 344 VAL A O 1
ATOM 2667 N N . VAL A 1 345 ? -15.573 1.092 -4.774 1.00 97.69 345 VAL A N 1
ATOM 2668 C CA . VAL A 1 345 ? -14.711 0.521 -5.813 1.00 97.69 345 VAL A CA 1
ATOM 2669 C C . VAL A 1 345 ? -13.270 0.984 -5.656 1.00 97.69 345 VAL A C 1
ATOM 2671 O O . VAL A 1 345 ? -12.982 2.138 -5.340 1.00 97.69 345 VAL A O 1
ATOM 2674 N N . ASN A 1 346 ? -12.332 0.082 -5.924 1.00 97.69 346 ASN A N 1
ATOM 2675 C CA . ASN A 1 346 ? -10.916 0.402 -6.048 1.00 97.69 346 ASN A CA 1
ATOM 2676 C C . ASN A 1 346 ? -10.335 -0.315 -7.275 1.00 97.69 346 ASN A C 1
ATOM 2678 O O . ASN A 1 346 ? -11.073 -0.723 -8.167 1.00 97.69 346 ASN A O 1
ATOM 2682 N N . GLY A 1 347 ? -9.015 -0.424 -7.376 1.00 97.25 347 GLY A N 1
ATOM 2683 C CA . GLY A 1 347 ? -8.380 -1.103 -8.493 1.00 97.25 347 GLY A CA 1
ATOM 2684 C C . GLY A 1 347 ? -7.104 -1.804 -8.078 1.00 97.25 347 GLY A C 1
ATOM 2685 O O . GLY A 1 347 ? -6.353 -1.324 -7.226 1.00 97.25 347 GLY A O 1
ATOM 2686 N N . MET A 1 348 ? -6.830 -2.917 -8.743 1.00 96.94 348 MET A N 1
ATOM 2687 C CA . MET A 1 348 ? -5.643 -3.733 -8.522 1.00 96.94 348 MET A CA 1
ATOM 2688 C C . MET A 1 348 ? -5.028 -4.169 -9.847 1.00 96.94 348 MET A C 1
ATOM 2690 O O . MET A 1 348 ? -5.701 -4.196 -10.873 1.00 96.94 348 MET A O 1
ATOM 2694 N N . SER A 1 349 ? -3.758 -4.561 -9.807 1.00 97.69 349 SER A N 1
ATOM 2695 C CA . SER A 1 349 ? -3.127 -5.310 -10.892 1.00 97.69 349 SER A CA 1
ATOM 2696 C C . SER A 1 349 ? -2.323 -6.464 -10.308 1.00 97.69 349 SER A C 1
ATOM 2698 O O . SER A 1 349 ? -1.751 -6.373 -9.218 1.00 97.69 349 SER A O 1
ATOM 2700 N N . ARG A 1 350 ? -2.240 -7.558 -11.062 1.00 96.81 350 ARG A N 1
ATOM 2701 C CA . ARG A 1 350 ? -1.255 -8.615 -10.813 1.00 96.81 350 ARG A CA 1
ATOM 2702 C C . ARG A 1 350 ? 0.120 -8.153 -11.282 1.00 96.81 350 ARG A C 1
ATOM 2704 O O . ARG A 1 350 ? 0.232 -7.228 -12.088 1.00 96.81 350 ARG A O 1
ATOM 2711 N N . ARG A 1 351 ? 1.174 -8.843 -10.855 1.00 95.31 351 ARG A N 1
ATOM 2712 C CA . ARG A 1 351 ? 2.564 -8.518 -11.199 1.00 95.31 351 ARG A CA 1
ATOM 2713 C C . ARG A 1 351 ? 2.797 -8.390 -12.706 1.00 95.31 351 ARG A C 1
ATOM 2715 O O . ARG A 1 351 ? 3.539 -7.519 -13.138 1.00 95.31 351 ARG A O 1
ATOM 2722 N N . ARG A 1 352 ? 2.160 -9.239 -13.515 1.00 94.44 352 ARG A N 1
ATOM 2723 C CA . ARG A 1 352 ? 2.310 -9.209 -14.979 1.00 94.44 352 ARG A CA 1
ATOM 2724 C C . ARG A 1 352 ? 1.635 -8.010 -15.651 1.00 94.44 352 ARG A C 1
ATOM 2726 O O . ARG A 1 352 ? 1.980 -7.736 -16.795 1.00 94.44 352 ARG A O 1
ATOM 2733 N N . ARG A 1 353 ? 0.686 -7.334 -14.981 1.00 95.38 353 ARG A N 1
ATOM 2734 C CA . ARG A 1 353 ? -0.113 -6.220 -15.532 1.00 95.38 353 ARG A CA 1
ATOM 2735 C C . ARG A 1 353 ? -0.625 -6.504 -16.951 1.00 95.38 353 ARG A C 1
ATOM 2737 O O . ARG A 1 353 ? -0.424 -5.716 -17.869 1.00 95.38 353 ARG A O 1
ATOM 2744 N N . ASN A 1 354 ? -1.226 -7.675 -17.147 1.00 94.81 354 ASN A N 1
ATOM 2745 C CA . ASN A 1 354 ? -1.630 -8.179 -18.460 1.00 94.81 354 ASN A CA 1
ATOM 2746 C C . ASN A 1 354 ? -3.145 -8.394 -18.594 1.00 94.81 354 ASN A C 1
ATOM 2748 O O . ASN A 1 354 ? -3.568 -9.093 -19.514 1.00 94.81 354 ASN A O 1
ATOM 2752 N N . ALA A 1 355 ? -3.956 -7.832 -17.691 1.00 96.12 355 ALA A N 1
ATOM 2753 C CA . ALA A 1 355 ? -5.401 -7.803 -17.889 1.00 96.12 355 ALA A CA 1
ATOM 2754 C C . ALA A 1 355 ? -5.748 -6.914 -19.104 1.00 96.12 355 ALA A C 1
ATOM 2756 O O . ALA A 1 355 ? -4.984 -6.000 -19.437 1.00 96.12 355 ALA A O 1
ATOM 2757 N N . PRO A 1 356 ? -6.890 -7.148 -19.774 1.00 96.38 356 PRO A N 1
ATOM 2758 C CA . PRO A 1 356 ? -7.261 -6.408 -20.983 1.00 96.38 356 PRO A CA 1
ATOM 2759 C C . PRO A 1 356 ? -7.561 -4.922 -20.735 1.00 96.38 356 PRO A C 1
ATOM 2761 O O . PRO A 1 356 ? -7.569 -4.136 -21.684 1.00 96.38 356 PRO A O 1
ATOM 2764 N N . TRP A 1 357 ? -7.767 -4.521 -19.480 1.00 97.75 357 TRP A N 1
ATOM 2765 C CA . TRP A 1 357 ? -8.156 -3.169 -19.089 1.00 97.75 357 TRP A CA 1
ATOM 2766 C C . TRP A 1 357 ? -7.068 -2.478 -18.268 1.00 97.75 357 TRP A C 1
ATOM 2768 O O . TRP A 1 357 ? -6.359 -3.102 -17.488 1.00 97.75 357 TRP A O 1
ATOM 2778 N N . SER A 1 358 ? -6.956 -1.164 -18.414 1.00 97.62 358 SER A N 1
ATOM 2779 C CA . SER A 1 358 ? -6.246 -0.285 -17.484 1.00 97.62 358 SER A CA 1
ATOM 2780 C C . SER A 1 358 ? -7.272 0.625 -16.828 1.00 97.62 358 SER A C 1
ATOM 2782 O O . SER A 1 358 ? -8.179 1.109 -17.504 1.00 97.62 358 SER A O 1
ATOM 2784 N N . ASN A 1 359 ? -7.142 0.870 -15.526 1.00 98.31 359 ASN A N 1
ATOM 2785 C CA . ASN A 1 359 ? -8.122 1.674 -14.798 1.00 98.31 359 ASN A CA 1
ATOM 2786 C C . ASN A 1 359 ? -7.471 2.661 -13.822 1.00 98.31 359 ASN A C 1
ATOM 2788 O O . ASN A 1 359 ? -6.374 2.429 -13.323 1.00 98.31 359 ASN A O 1
ATOM 2792 N N . SER A 1 360 ? -8.145 3.767 -13.521 1.00 98.19 360 SER A N 1
ATOM 2793 C CA . SER A 1 360 ? -7.743 4.726 -12.482 1.00 98.19 360 SER A CA 1
ATOM 2794 C C . SER A 1 360 ? -8.970 5.309 -11.807 1.00 98.19 360 SER A C 1
ATOM 2796 O O . SER A 1 360 ? -10.015 5.414 -12.440 1.00 98.19 360 SER A O 1
ATOM 2798 N N . ALA A 1 361 ? -8.844 5.761 -10.565 1.00 98.12 361 ALA A N 1
ATOM 2799 C CA . ALA A 1 361 ? -9.850 6.651 -10.006 1.00 98.12 361 ALA A CA 1
ATOM 2800 C C . ALA A 1 361 ? -9.665 8.048 -10.624 1.00 98.12 361 ALA A C 1
ATOM 2802 O O . ALA A 1 361 ? -8.540 8.538 -10.662 1.00 98.12 361 ALA A O 1
ATOM 2803 N N . LEU A 1 362 ? -10.724 8.678 -11.125 1.00 98.00 362 LEU A N 1
ATOM 2804 C CA . LEU A 1 362 ? -10.759 10.115 -11.395 1.00 98.00 362 LEU A CA 1
ATOM 2805 C C . LEU A 1 362 ? -11.479 10.761 -10.225 1.00 98.00 362 LEU A C 1
ATOM 2807 O O . LEU A 1 362 ? -12.646 10.459 -9.979 1.00 98.00 362 LEU A O 1
ATOM 2811 N N . VAL A 1 363 ? -10.755 11.578 -9.469 1.00 98.25 363 VAL A N 1
ATOM 2812 C CA . VAL A 1 363 ? -11.219 12.071 -8.174 1.00 98.25 363 VAL A CA 1
ATOM 2813 C C . VAL A 1 363 ? -11.145 13.583 -8.092 1.00 98.25 363 VAL A C 1
ATOM 2815 O O . VAL A 1 363 ? -10.288 14.212 -8.715 1.00 98.25 363 VAL A O 1
ATOM 2818 N N . VAL A 1 364 ? -12.030 14.139 -7.275 1.00 97.69 364 VAL A N 1
ATOM 2819 C CA . VAL A 1 364 ? -12.092 15.550 -6.911 1.00 97.69 364 VAL A CA 1
ATOM 2820 C C . VAL A 1 364 ? -11.967 15.685 -5.398 1.00 97.69 364 VAL A C 1
ATOM 2822 O O . VAL A 1 364 ? -12.462 14.845 -4.643 1.00 97.69 364 VAL A O 1
ATOM 2825 N N . SER A 1 365 ? -11.279 16.731 -4.948 1.00 95.19 365 SER A N 1
ATOM 2826 C CA . SER A 1 365 ? -11.120 17.008 -3.520 1.00 95.19 365 SER A CA 1
ATOM 2827 C C . SER A 1 365 ? -12.418 17.535 -2.900 1.00 95.19 365 SER A C 1
ATOM 2829 O O . SER A 1 365 ? -13.059 18.435 -3.450 1.00 95.19 365 SER A O 1
ATOM 2831 N N . VAL A 1 366 ? -12.751 17.004 -1.725 1.00 95.62 366 VAL A N 1
ATOM 2832 C CA . VAL A 1 366 ? -13.845 17.434 -0.850 1.00 95.62 366 VAL A CA 1
ATOM 2833 C C . VAL A 1 366 ? -13.310 17.781 0.541 1.00 95.62 366 VAL A C 1
ATOM 2835 O O . VAL A 1 366 ? -12.350 17.172 1.028 1.00 95.62 366 VAL A O 1
ATOM 2838 N N . GLY A 1 367 ? -13.910 18.777 1.187 1.00 95.81 367 GLY A N 1
ATOM 2839 C CA . GLY A 1 367 ? -13.499 19.267 2.508 1.00 95.81 367 GLY A CA 1
ATOM 2840 C C . GLY A 1 367 ? -14.678 19.583 3.434 1.00 95.81 367 GLY A C 1
ATOM 2841 O O . GLY A 1 367 ? -15.825 19.350 3.062 1.00 95.81 367 GLY A O 1
ATOM 2842 N N . PRO A 1 368 ? -14.426 20.164 4.623 1.00 95.62 368 PRO A N 1
ATOM 2843 C CA . PRO A 1 368 ? -15.477 20.492 5.594 1.00 95.62 368 PRO A CA 1
ATOM 2844 C C . PRO A 1 368 ? -16.620 21.352 5.043 1.00 95.62 368 PRO A C 1
ATOM 2846 O O . PRO A 1 368 ? -17.755 21.222 5.487 1.00 95.62 368 PRO A O 1
ATOM 2849 N N . LYS A 1 369 ? -16.353 22.178 4.022 1.00 94.81 369 LYS A N 1
ATOM 2850 C CA . LYS A 1 369 ? -17.389 22.940 3.304 1.00 94.81 369 LYS A CA 1
ATOM 2851 C C . LYS A 1 369 ? -18.397 22.052 2.558 1.00 94.81 369 LYS A C 1
ATOM 2853 O O . LYS A 1 369 ? -19.519 22.482 2.336 1.00 94.81 369 LYS A O 1
ATOM 2858 N N . ASP A 1 370 ? -17.994 20.842 2.176 1.00 96.19 370 ASP A N 1
ATOM 2859 C CA . ASP A 1 370 ? -18.799 19.890 1.403 1.00 96.19 370 ASP A CA 1
ATOM 2860 C C . ASP A 1 370 ? -19.530 18.876 2.292 1.00 96.19 370 ASP A C 1
ATOM 2862 O O . ASP A 1 370 ? -20.618 18.415 1.948 1.00 96.19 370 ASP A O 1
ATOM 2866 N N . PHE A 1 371 ? -18.920 18.487 3.417 1.00 97.19 371 PHE A N 1
ATOM 2867 C CA . PHE A 1 371 ? -19.440 17.413 4.267 1.00 97.19 371 PHE A CA 1
ATOM 2868 C C . PHE A 1 371 ? -19.903 17.845 5.659 1.00 97.19 371 PHE A C 1
ATOM 2870 O O . PHE A 1 371 ? -20.624 17.081 6.292 1.00 97.19 371 PHE A O 1
ATOM 2877 N N . GLY A 1 372 ? -19.548 19.044 6.121 1.00 95.69 372 GLY A N 1
ATOM 2878 C CA . GLY A 1 372 ? -19.918 19.563 7.437 1.00 95.69 372 GLY A CA 1
ATOM 2879 C C . GLY A 1 372 ? -18.728 19.733 8.395 1.00 95.69 372 GLY A C 1
ATOM 2880 O O . GLY A 1 372 ? -17.617 19.275 8.107 1.00 95.69 372 GLY A O 1
ATOM 2881 N N . PRO A 1 373 ? -18.944 20.421 9.533 1.00 94.88 373 PRO A N 1
ATOM 2882 C CA . PRO A 1 373 ? -17.872 20.840 10.437 1.00 94.88 373 PRO A CA 1
ATOM 2883 C C . PRO A 1 373 ? -17.484 19.801 11.501 1.00 94.88 373 PRO A C 1
ATOM 2885 O O . PRO A 1 373 ? -16.385 19.896 12.042 1.00 94.88 373 PRO A O 1
ATOM 2888 N N . ASP A 1 374 ? -18.346 18.824 11.823 1.00 96.69 374 ASP A N 1
ATOM 2889 C CA . ASP A 1 374 ? -18.012 17.788 12.814 1.00 96.69 374 ASP A CA 1
ATOM 2890 C C . ASP A 1 374 ? -16.824 16.945 12.336 1.00 96.69 374 ASP A C 1
ATOM 2892 O O . ASP A 1 374 ? -16.699 16.649 11.145 1.00 96.69 374 ASP A O 1
ATOM 2896 N N . VAL A 1 375 ? -15.979 16.510 13.269 1.00 96.62 375 VAL A N 1
ATOM 2897 C CA . VAL A 1 375 ? -14.755 15.763 12.966 1.00 96.62 375 VAL A CA 1
ATOM 2898 C C . VAL A 1 375 ? -14.992 14.450 12.210 1.00 96.62 375 VAL A C 1
ATOM 2900 O O . VAL A 1 375 ? -14.142 14.037 11.420 1.00 96.62 375 VAL A O 1
ATOM 2903 N N . LEU A 1 376 ? -16.165 13.828 12.376 1.00 97.81 376 LEU A N 1
ATOM 2904 C CA . LEU A 1 376 ? -16.576 12.617 11.658 1.00 97.81 376 LEU A CA 1
ATOM 2905 C C . LEU A 1 376 ? -17.527 12.900 10.485 1.00 97.81 376 LEU A C 1
ATOM 2907 O O . LEU A 1 376 ? -17.974 11.961 9.824 1.00 97.81 376 LEU A O 1
ATOM 2911 N N . SER A 1 377 ? -17.785 14.168 10.148 1.00 98.12 377 SER A N 1
ATOM 2912 C CA . SER A 1 377 ? -18.621 14.546 8.996 1.00 98.12 377 SER A CA 1
ATOM 2913 C C . SER A 1 377 ? -18.116 13.935 7.687 1.00 98.12 377 SER A C 1
ATOM 2915 O O . SER A 1 377 ? -18.903 13.480 6.861 1.00 98.12 377 SER A O 1
ATOM 2917 N N . GLY A 1 378 ? -16.792 13.857 7.511 1.00 98.19 378 GLY A N 1
ATOM 2918 C CA . GLY A 1 378 ? -16.186 13.206 6.349 1.00 98.19 378 GLY A CA 1
ATOM 2919 C C . GLY A 1 378 ? -16.511 11.710 6.260 1.00 98.19 378 GLY A C 1
ATOM 2920 O O . GLY A 1 378 ? -16.767 11.208 5.168 1.00 98.19 378 GLY A O 1
ATOM 2921 N N . VAL A 1 379 ? -16.571 11.007 7.398 1.00 98.12 379 VAL A N 1
ATOM 2922 C CA . VAL A 1 379 ? -16.955 9.585 7.468 1.00 98.12 379 VAL A CA 1
ATOM 2923 C C . VAL A 1 379 ? -18.436 9.408 7.130 1.00 98.12 379 VAL A C 1
ATOM 2925 O O . VAL A 1 379 ? -18.784 8.542 6.328 1.00 98.12 379 VAL A O 1
ATOM 2928 N N . ALA A 1 380 ? -19.309 10.256 7.680 1.00 98.25 380 ALA A N 1
ATOM 2929 C CA . ALA A 1 380 ? -20.738 10.238 7.362 1.00 98.25 380 ALA A CA 1
ATOM 2930 C C . ALA A 1 380 ? -20.998 10.520 5.871 1.00 98.25 380 ALA A C 1
ATOM 2932 O O . ALA A 1 380 ? -21.828 9.866 5.238 1.00 98.25 380 ALA A O 1
ATOM 2933 N N . PHE A 1 381 ? -20.243 11.450 5.283 1.00 98.50 381 PHE A N 1
ATOM 2934 C CA . PHE A 1 381 ? -20.299 11.748 3.854 1.00 98.50 381 PHE A CA 1
ATOM 2935 C C . PHE A 1 381 ? -19.873 10.557 2.990 1.00 98.50 381 PHE A C 1
ATOM 2937 O O . PHE A 1 381 ? -20.548 10.261 2.005 1.00 98.50 381 PHE A O 1
ATOM 2944 N N . GLN A 1 382 ? -18.802 9.847 3.366 1.00 98.38 382 GLN A N 1
ATOM 2945 C CA . GLN A 1 382 ? -18.390 8.611 2.687 1.00 98.38 382 GLN A CA 1
ATOM 2946 C C . GLN A 1 382 ? -19.500 7.559 2.731 1.00 98.38 382 GLN A C 1
ATOM 2948 O O . GLN A 1 382 ? -19.919 7.094 1.675 1.00 98.38 382 GLN A O 1
ATOM 2953 N N . ARG A 1 383 ? -20.040 7.258 3.922 1.00 98.38 383 ARG A N 1
ATOM 2954 C CA . ARG A 1 383 ? -21.145 6.297 4.085 1.00 98.38 383 ARG A CA 1
ATOM 2955 C C . ARG A 1 383 ? -22.344 6.644 3.209 1.00 98.38 383 ARG A C 1
ATOM 2957 O O . ARG A 1 383 ? -22.861 5.787 2.503 1.00 98.38 383 ARG A O 1
ATOM 2964 N N . ARG A 1 384 ? -22.735 7.922 3.168 1.00 98.38 384 ARG A N 1
ATOM 2965 C CA . ARG A 1 384 ? -23.837 8.384 2.313 1.00 98.38 384 ARG A CA 1
ATOM 2966 C C . ARG A 1 384 ? -23.584 8.102 0.830 1.00 98.38 384 ARG A C 1
ATOM 2968 O O . ARG A 1 384 ? -24.491 7.634 0.147 1.00 98.38 384 ARG A O 1
ATOM 2975 N N . LEU A 1 385 ? -22.386 8.407 0.326 1.00 98.38 385 LEU A N 1
ATOM 2976 C CA . LEU A 1 385 ? -22.039 8.154 -1.077 1.00 98.38 385 LEU A CA 1
ATOM 2977 C C . LEU A 1 385 ? -22.017 6.659 -1.396 1.00 98.38 385 LEU A C 1
ATOM 2979 O O . LEU A 1 385 ? -22.529 6.244 -2.431 1.00 98.38 385 LEU A O 1
ATOM 2983 N N . GLU A 1 386 ? -21.445 5.862 -0.505 1.00 98.50 386 GLU A N 1
ATOM 2984 C CA . GLU A 1 386 ? -21.324 4.417 -0.674 1.00 98.50 386 GLU A CA 1
ATOM 2985 C C . GLU A 1 386 ? -22.683 3.715 -0.625 1.00 98.50 386 GLU A C 1
ATOM 2987 O O . GLU A 1 386 ? -22.949 2.846 -1.452 1.00 98.50 386 GLU A O 1
ATOM 2992 N N . HIS A 1 387 ? -23.568 4.117 0.290 1.00 98.50 387 HIS A N 1
ATOM 2993 C CA . HIS A 1 387 ? -24.931 3.600 0.357 1.00 98.50 387 HIS A CA 1
ATOM 2994 C C . HIS A 1 387 ? -25.754 3.998 -0.874 1.00 98.50 387 HIS A C 1
ATOM 2996 O O . HIS A 1 387 ? -26.481 3.179 -1.434 1.00 98.50 387 HIS A O 1
ATOM 3002 N N . LEU A 1 388 ? -25.611 5.241 -1.354 1.00 98.25 388 LEU A N 1
ATOM 3003 C CA . LEU A 1 388 ? -26.263 5.674 -2.591 1.00 98.25 388 LEU A CA 1
ATOM 3004 C C . LEU A 1 388 ? -25.772 4.863 -3.798 1.00 98.25 388 LEU A C 1
ATOM 3006 O O . LEU A 1 388 ? -26.585 4.432 -4.610 1.00 98.25 388 LEU A O 1
ATOM 3010 N N . ALA A 1 389 ? -24.462 4.630 -3.903 1.00 98.06 389 ALA A N 1
ATOM 3011 C CA . ALA A 1 389 ? -23.887 3.814 -4.968 1.00 98.06 389 ALA A CA 1
ATOM 3012 C C . ALA A 1 389 ? -24.390 2.364 -4.917 1.00 98.06 389 ALA A C 1
ATOM 3014 O O . ALA A 1 389 ? -24.680 1.796 -5.966 1.00 98.06 389 ALA A O 1
ATOM 3015 N N . TRP A 1 390 ? -24.537 1.791 -3.718 1.00 97.69 390 TRP A N 1
ATOM 3016 C CA . TRP A 1 390 ? -25.128 0.466 -3.529 1.00 97.69 390 TRP A CA 1
ATOM 3017 C C . TRP A 1 390 ? -26.584 0.434 -4.001 1.00 97.69 390 TRP A C 1
ATOM 3019 O O . TRP A 1 390 ? -26.916 -0.345 -4.884 1.00 97.69 390 TRP A O 1
ATOM 3029 N N . ARG A 1 391 ? -27.426 1.363 -3.526 1.00 98.00 391 ARG A N 1
ATOM 3030 C CA . ARG A 1 391 ? -28.843 1.447 -3.927 1.00 98.00 391 ARG A CA 1
ATOM 3031 C C . ARG A 1 391 ? -29.050 1.605 -5.433 1.00 98.00 391 ARG A C 1
ATOM 3033 O O . ARG A 1 391 ? -30.027 1.094 -5.966 1.00 98.00 391 ARG A O 1
ATOM 3040 N N . LEU A 1 392 ? -28.179 2.358 -6.104 1.00 97.25 392 LEU A N 1
ATOM 3041 C CA . LEU A 1 392 ? -28.248 2.560 -7.555 1.00 97.25 392 LEU A CA 1
ATOM 3042 C C . LEU A 1 392 ? -27.740 1.351 -8.354 1.00 97.25 392 LEU A C 1
ATOM 3044 O O . LEU A 1 392 ? -28.063 1.240 -9.534 1.00 97.25 392 LEU A O 1
ATOM 3048 N N . GLY A 1 393 ? -26.940 0.478 -7.738 1.00 92.75 393 GLY A N 1
ATOM 3049 C CA . GLY A 1 393 ? -26.417 -0.737 -8.362 1.00 92.75 393 GLY A CA 1
ATOM 3050 C C . GLY A 1 393 ? -27.446 -1.860 -8.510 1.00 92.75 393 GLY A C 1
ATOM 3051 O O . GLY A 1 393 ? -27.198 -2.772 -9.300 1.00 92.75 393 GLY A O 1
ATOM 3052 N N . GLY A 1 394 ? -28.582 -1.759 -7.807 1.00 85.56 394 GLY A N 1
ATOM 3053 C CA . GLY A 1 394 ? -29.498 -2.884 -7.585 1.00 85.56 394 GLY A CA 1
ATOM 3054 C C . GLY A 1 394 ? -28.908 -3.910 -6.627 1.00 85.56 394 GLY A C 1
ATOM 3055 O O . GLY A 1 394 ? -29.503 -5.007 -6.562 1.00 85.56 394 GLY A O 1
#

=== Feature glossary ===
Reading guide. The protein is described through the following features:

Foldseek 3Di. A 3Di character summarizes, for each residue, the relative orientation of the Cα frame of its nearest spatial neighbor. Because it encodes fold topology rather than chemistry, 3Di alignments detect remote structural similarity that sequence alignment misses.

Contact-map, Ramachandran, and PAE plots. Plot images: a contact map (which residues are close in 3D, as an N×N binary image), a Ramachandran scatter (backbone torsion angles, revealing secondary-structure composition at a glance), and — for AlphaFold structures — a PAE heatmap (pairwise prediction confidence).

Radius of gyration, Cα contacts, bounding box. Radius of gyration (Rg) is the root-mean-square distance of Cα atoms from their centroid — a single number for overall size and compactness. A globular domain of N residues has Rg ≈ 2.2·N^0.38 Å; an extended or disordered chain has a much larger Rg. The Cα contact count is the number of residue pairs whose Cα atoms are within 8 Å and are more than four positions apart in sequence — a standard proxy for tertiary packing density. The bounding box is the smallest axis-aligned box enclosing all Cα atoms.

Secondary structure (8-state, DSSP). Eight-state secondary structure (DSSP): H is the canonical α-helix, G the tighter 3₁₀-helix, I the wider π-helix; E/B are β-structure, T and S are turns and bends, and '-' is everything else. DSSP derives these from the pattern of main-chain N–H···O=C hydrogen bonds, not from the sequence.

B-factor. B-factor (Debye–Waller factor) reflects atomic displacement in the crystal lattice. It is an experimental observable (units Å²), not a prediction; low values mean the atom is pinned down, high values mean it moves or is heterogeneous across the crystal.

pLDDT. pLDDT is the predicted lDDT-Cα score: AlphaFold's confidence that the local environment of each residue (all inter-atomic distances within 15 Å) is correctly placed. It is a per-residue number between 0 and 100, with higher meaning more reliable.

Nearest PDB structures. Nearest PDB neighbors are the top structural matches found by Foldseek when searching this structure against the entire Protein Data Bank. Each hit reports a TM-score (0 to 1; >0.5 almost always implies the same fold) and an E-value. These are *structural* homologs — they may share no detectable sequence similarity.

Solvent-accessible surface area. Accessible surface area quantifies burial. A residue with SASA near zero is packed into the hydrophobic core; one with SASA >100 Å² sits on the surface. Computed here via the Shrake–Rupley numerical algorithm with a 1.4 Å probe.

Rendered structure images. Structure images are PyMOL renders from six orthogonal camera directions. Cartoon representation draws helices as coils and strands as arrows; sticks shows the backbone as bonds; surface shows the solvent-excluded envelope. Rainbow coloring maps sequence position to hue (blue→red, N→C); chain coloring assigns a distinct color per polypeptide.

Backbone torsions (φ/ψ). φ (phi) and ψ (psi) are the two rotatable backbone dihedrals per residue: φ is the C(i-1)–N–Cα–C torsion, ψ is the N–Cα–C–N(i+1) torsion, both in degrees on (−180°, 180°]. α-helical residues cluster near (−60°, −45°); β-strand residues near (−120°, +130°). A Ramachandran plot is simply a scatter of (φ, ψ) for every residue.

Predicted aligned error. Predicted Aligned Error (PAE) is an AlphaFold confidence matrix: entry (i, j) is the expected error in the position of residue j, in ångströms, when the prediction is superimposed on the true structure at residue i. Low PAE within a block of residues means that block is internally rigid and well-predicted; high PAE between two blocks means their relative placement is uncertain even if each block individually is confident.

mmCIF coordinates. Structure coordinates are given as an mmCIF _atom_site loop: one row per atom with element, residue name, chain id, sequence number, and x/y/z position in Å. Only the four main-chain atoms per residue are included here; side chains are omitted to keep the record compact.

InterPro / GO / CATH / organism. Database cross-references. InterPro integrates a dozen domain/family signature databases into unified entries with residue-range hits. GO terms attach function/process/location labels with evidence codes. CATH codes position the fold in a four-level structural taxonomy. Organism is the NCBI-taxonomy species name.

Secondary structure (3-state, P-SEA). SS3 is a coarse helix/strand/coil call (letters a/b/c) made by the P-SEA algorithm from inter-Cα distances and dihedrals. It is less detailed than DSSP but needs only Cα positions.

Sequence. Sequence gives the chain of amino acids in standard one-letter code (A=alanine, C=cysteine, …, Y=tyrosine), read N→C. It is the only feature that is directly encoded by the gene; all structural features are derived from the folded form of this sequence.